Protein AF-A0A942NE70-F1 (afdb_monomer_lite)

Radius of gyration: 27.19 Å; chains: 1; bounding box: 49×94×73 Å

pLDDT: mean 85.56, std 18.57, range [25.64, 98.81]

Foldseek 3Di:
DDDDDDDDPDDPPPPDQPFDPFWWKKKWWKAKFDDPQFAWKKWKDKQNHTQDIDGRSHHDTDIDITTHTDGLFFKIKIKIWTADWDDDPPGTIKMFTAWMDTLQDIDGQQDPPWWWQADHDCSLPPCPRIDRGDRIGRGTHIGMDTDGNHNDDDRLPDQLFFELAAEAAAAQEAAPNAGQDDDAGGARRVHNYHDHHDDQQPVLDDDAQDDDDDFDEEEEQQPPDDAPGEEAYYEHQHHENEAHEYEYAEYEDNHAYEYAYYEYRYAEYEYDELYEYEYADHYEYEYNAEYEYEANYEQYYPAPDGYEYEYEAQYEYEYAENYHGEYEHGENHQNYEYEYHYCHEYAEGDYYSHYYHYHYNYYYYYDPSRSVRDDDD

Secondary structure (DSSP, 8-state):
------------------B-SS-EEEEEEEEE--BTTB--EEEEEETTEEEEEEE---SS-EEEEEEEPPBSSEEEEEEEEE---EEETTEEE-EEEEEEEETTEEE-TTSTT-EEEE-SGGGGSSSTTEEE--SEE-SSEEEEEEEEE-SS-SSS---SEEESS-EEE-TT-EETTEEPEESSSEE-TTT-EEE-----GGGG--S--------EEEEESSTT--TT-EEEEEEE-SEEEPSS-EEEEEEEE-S-EEE-SEEEEEEEEEE-TT-EEEESS-EEEEEEEEEEE-TT-EEEESSSS-EEEEE-TT-EEEEEE--EEEEEEEE-STT-EEEEEET-EEEEEEEESS-EEE-TT-EEE--HHHHHHS---

Structure (mmCIF, N/CA/C/O backbone):
data_AF-A0A942NE70-F1
#
_entry.id   AF-A0A942NE70-F1
#
loop_
_atom_site.group_PDB
_atom_site.id
_atom_site.type_symbol
_atom_site.label_atom_id
_atom_site.label_alt_id
_atom_site.label_comp_id
_atom_site.label_asym_id
_atom_site.label_entity_id
_atom_site.label_seq_id
_atom_site.pdbx_PDB_ins_code
_atom_site.Cartn_x
_atom_site.Cartn_y
_atom_site.Cartn_z
_atom_site.occupancy
_atom_site.B_iso_or_equiv
_atom_site.auth_seq_id
_atom_site.auth_comp_id
_atom_site.auth_asym_id
_atom_site.auth_atom_id
_atom_site.pdbx_PDB_model_num
ATOM 1 N N . MET A 1 1 ? -5.059 -67.922 -22.500 1.00 38.84 1 MET A N 1
ATOM 2 C CA . MET A 1 1 ? -4.929 -66.733 -23.373 1.00 38.84 1 MET A CA 1
ATOM 3 C C . MET A 1 1 ? -5.794 -65.651 -22.739 1.00 38.84 1 MET A C 1
ATOM 5 O O . MET A 1 1 ? -6.997 -65.829 -22.693 1.00 38.84 1 MET A O 1
ATOM 9 N N . LYS A 1 2 ? -5.248 -64.782 -21.878 1.00 35.91 2 LYS A N 1
ATOM 10 C CA . LYS A 1 2 ? -4.622 -63.488 -22.223 1.00 35.91 2 LYS A CA 1
ATOM 11 C C . LYS A 1 2 ? -5.463 -62.703 -23.239 1.00 35.91 2 LYS A C 1
ATOM 13 O O . LYS A 1 2 ? -5.408 -63.025 -24.415 1.00 35.91 2 LYS A O 1
ATOM 18 N N . HIS A 1 3 ? -6.236 -61.723 -22.776 1.00 29.09 3 HIS A N 1
ATOM 19 C CA . HIS A 1 3 ? -5.915 -60.291 -22.883 1.00 29.09 3 HIS A CA 1
ATOM 20 C C . HIS A 1 3 ? -7.084 -59.477 -22.295 1.00 29.09 3 HIS A C 1
ATOM 22 O O . HIS A 1 3 ? -8.137 -59.351 -22.908 1.00 29.09 3 HIS A O 1
ATOM 28 N N . ILE A 1 4 ? -6.890 -58.950 -21.082 1.00 32.62 4 ILE A N 1
ATOM 29 C CA . ILE A 1 4 ? -7.689 -57.851 -20.524 1.00 32.62 4 ILE A CA 1
ATOM 30 C C . ILE A 1 4 ? -7.068 -56.573 -21.089 1.00 32.62 4 ILE A C 1
ATOM 32 O O . ILE A 1 4 ? -5.888 -56.311 -20.850 1.00 32.62 4 ILE A O 1
ATOM 36 N N . ALA A 1 5 ? -7.826 -55.822 -21.884 1.00 30.25 5 ALA A N 1
ATOM 37 C CA . ALA A 1 5 ? -7.417 -54.511 -22.367 1.00 30.25 5 ALA A CA 1
ATOM 38 C C . ALA A 1 5 ? -7.852 -53.453 -21.345 1.00 30.25 5 ALA A C 1
ATOM 40 O O . ALA A 1 5 ? -9.043 -53.236 -21.140 1.00 30.25 5 ALA A O 1
ATOM 41 N N . TYR A 1 6 ? -6.880 -52.806 -20.705 1.00 27.00 6 TYR A N 1
ATOM 42 C CA . TYR A 1 6 ? -7.093 -51.551 -19.995 1.00 27.00 6 TYR A CA 1
ATOM 43 C C . TYR A 1 6 ? -7.040 -50.422 -21.024 1.00 27.00 6 TYR A C 1
ATOM 45 O O . TYR A 1 6 ? -6.009 -50.225 -21.665 1.00 27.00 6 TYR A O 1
ATOM 53 N N . PHE A 1 7 ? -8.142 -49.695 -21.194 1.00 29.09 7 PHE A N 1
ATOM 54 C CA . PHE A 1 7 ? -8.156 -48.440 -21.939 1.00 29.09 7 PHE A CA 1
ATOM 55 C C . PHE A 1 7 ? -8.243 -47.305 -20.917 1.00 29.09 7 PHE A C 1
ATOM 57 O O . PHE A 1 7 ? -9.310 -47.013 -20.381 1.00 29.09 7 PHE A O 1
ATOM 64 N N . SER A 1 8 ? -7.098 -46.707 -20.592 1.00 30.09 8 SER A N 1
ATOM 65 C CA . SER A 1 8 ? -7.045 -45.472 -19.812 1.00 30.09 8 SER A CA 1
ATOM 66 C C . SER A 1 8 ? -7.446 -44.316 -20.725 1.00 30.09 8 SER A C 1
ATOM 68 O O . SER A 1 8 ? -6.639 -43.857 -21.530 1.00 30.09 8 SER A O 1
ATOM 70 N N . ILE A 1 9 ? -8.689 -43.842 -20.620 1.00 35.44 9 ILE A N 1
ATOM 71 C CA . ILE A 1 9 ? -9.056 -42.518 -21.133 1.00 35.44 9 ILE A CA 1
ATOM 72 C C . ILE A 1 9 ? -8.534 -41.498 -20.122 1.00 35.44 9 ILE A C 1
ATOM 74 O O . ILE A 1 9 ? -9.054 -41.362 -19.016 1.00 35.44 9 ILE A O 1
ATOM 78 N N . GLY A 1 10 ? -7.438 -40.840 -20.496 1.00 26.86 10 GLY A N 1
ATOM 79 C CA . GLY A 1 10 ? -6.917 -39.683 -19.787 1.00 26.86 10 GLY A CA 1
ATOM 80 C C . GLY A 1 10 ? -7.939 -38.555 -19.845 1.00 26.86 10 GLY A C 1
ATOM 81 O O . GLY A 1 10 ? -8.265 -38.052 -20.919 1.00 26.86 10 GLY A O 1
ATOM 82 N N . LEU A 1 11 ? -8.447 -38.177 -18.677 1.00 27.61 11 LEU A N 1
ATOM 83 C CA . LEU A 1 11 ? -9.211 -36.960 -18.470 1.00 27.61 11 LEU A CA 1
ATOM 84 C C . LEU A 1 11 ? -8.253 -35.776 -18.670 1.00 27.61 11 LEU A C 1
ATOM 86 O O . LEU A 1 11 ? -7.442 -35.476 -17.797 1.00 27.61 11 LEU A O 1
ATOM 90 N N . ALA A 1 12 ? -8.306 -35.133 -19.837 1.00 28.38 12 ALA A N 1
ATOM 91 C CA . ALA A 1 12 ? -7.658 -33.845 -20.036 1.00 28.38 12 ALA A CA 1
ATOM 92 C C . ALA A 1 12 ? -8.444 -32.802 -19.232 1.00 28.38 12 ALA A C 1
ATOM 94 O O . ALA A 1 12 ? -9.504 -32.339 -19.653 1.00 28.38 12 ALA A O 1
ATOM 95 N N . LEU A 1 13 ? -7.946 -32.480 -18.040 1.00 25.64 13 LEU A N 1
ATOM 96 C CA . LEU A 1 13 ? -8.403 -31.335 -17.270 1.00 25.64 13 LEU A CA 1
ATOM 97 C C . LEU A 1 13 ? -7.992 -30.081 -18.057 1.00 25.64 13 LEU A C 1
ATOM 99 O O . LEU A 1 13 ? -6.824 -29.696 -18.048 1.00 25.64 13 LEU A O 1
ATOM 103 N N . LEU A 1 14 ? -8.933 -29.477 -18.791 1.00 30.58 14 LEU A N 1
ATOM 104 C CA . LEU A 1 14 ? -8.776 -28.109 -19.279 1.00 30.58 14 LEU A CA 1
ATOM 105 C C . LEU A 1 14 ? -8.679 -27.214 -18.03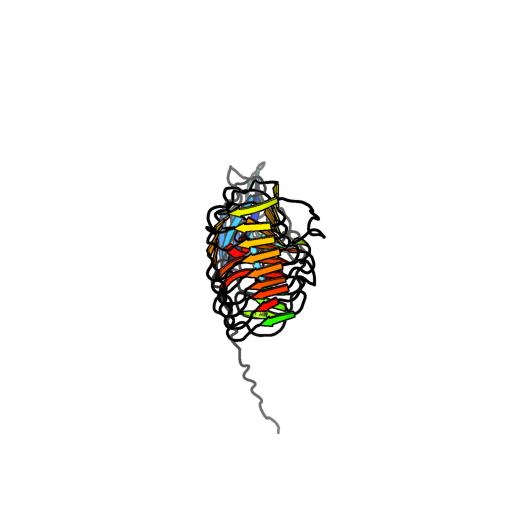8 1.00 30.58 14 LEU A C 1
ATOM 107 O O . LEU A 1 14 ? -9.690 -26.882 -17.422 1.00 30.58 14 LEU A O 1
ATOM 111 N N . GLY A 1 15 ? -7.455 -26.870 -17.643 1.00 26.45 15 GLY A N 1
ATOM 112 C CA . GLY A 1 15 ? -7.218 -25.803 -16.684 1.00 26.45 15 GLY A CA 1
ATOM 113 C C . GLY A 1 15 ? -7.731 -24.506 -17.293 1.00 26.45 15 GLY A C 1
ATOM 114 O O . GLY A 1 15 ? -7.156 -24.003 -18.257 1.00 26.45 15 GLY A O 1
ATOM 115 N N . ALA A 1 16 ? -8.839 -23.995 -16.766 1.00 28.33 16 ALA A N 1
ATOM 116 C CA . ALA A 1 16 ? -9.256 -22.631 -17.021 1.00 28.33 16 ALA A CA 1
ATOM 117 C C . ALA A 1 16 ? -8.140 -21.709 -16.512 1.00 28.33 16 ALA A C 1
ATOM 119 O O . ALA A 1 16 ? -7.912 -21.602 -15.309 1.00 28.33 16 ALA A O 1
ATOM 120 N N . VAL A 1 17 ? -7.405 -21.089 -17.432 1.00 31.25 17 VAL A N 1
ATOM 121 C CA . VAL A 1 17 ? -6.509 -19.980 -17.109 1.00 31.25 17 VAL A CA 1
ATOM 122 C C . VAL A 1 17 ? -7.386 -18.801 -16.713 1.00 31.25 17 VAL A C 1
ATOM 124 O O . VAL A 1 17 ? -8.090 -18.233 -17.547 1.00 31.25 17 VAL A O 1
ATOM 127 N N . ALA A 1 18 ? -7.379 -18.468 -15.425 1.00 30.97 18 ALA A N 1
ATOM 128 C CA . ALA A 1 18 ? -7.933 -17.220 -14.933 1.00 30.97 18 ALA A CA 1
ATOM 129 C C . ALA A 1 18 ? -7.233 -16.071 -15.674 1.00 30.97 18 ALA A C 1
ATOM 131 O O . ALA A 1 18 ? -6.027 -15.864 -15.529 1.00 30.97 18 ALA A O 1
ATOM 132 N N . SER A 1 19 ? -7.968 -15.370 -16.535 1.00 30.48 19 SER A N 1
ATOM 133 C CA . SER A 1 19 ? -7.497 -14.112 -17.103 1.00 30.48 19 SER A CA 1
ATOM 134 C C . SER A 1 19 ? -7.553 -13.056 -16.003 1.00 30.48 19 SER A C 1
ATOM 136 O O . SER A 1 19 ? -8.631 -12.786 -15.477 1.00 30.48 19 SER A O 1
ATOM 138 N N . ALA A 1 20 ? -6.407 -12.468 -15.655 1.00 39.69 20 ALA A N 1
ATOM 139 C CA . ALA A 1 20 ? -6.375 -11.253 -14.853 1.00 39.69 20 ALA A CA 1
ATOM 140 C C . ALA A 1 20 ? -7.123 -10.153 -15.629 1.00 39.69 20 ALA A C 1
ATOM 142 O O . ALA A 1 20 ? -6.829 -9.898 -16.797 1.00 39.69 20 ALA A O 1
ATOM 143 N N . SER A 1 21 ? -8.139 -9.535 -15.027 1.00 36.66 21 SER A N 1
ATOM 144 C CA . SER A 1 21 ? -9.022 -8.575 -15.707 1.00 36.66 21 SER A CA 1
ATOM 145 C C . SER A 1 21 ? -8.481 -7.136 -15.712 1.00 36.66 21 SER A C 1
ATOM 147 O O . SER A 1 21 ? -9.253 -6.181 -15.653 1.00 36.66 21 SER A O 1
ATOM 149 N N . GLY A 1 22 ? -7.161 -6.966 -15.806 1.00 51.09 22 GLY A N 1
ATOM 150 C CA . GLY A 1 22 ? -6.481 -5.678 -15.955 1.00 51.09 22 GLY A CA 1
ATOM 151 C C . GLY A 1 22 ? -5.362 -5.770 -16.994 1.00 51.09 22 GLY A C 1
ATOM 152 O O . GLY A 1 22 ? -4.824 -6.847 -17.235 1.00 51.09 22 GLY A O 1
ATOM 153 N N . ALA A 1 23 ? -5.035 -4.658 -17.655 1.00 69.25 23 ALA A N 1
ATOM 154 C CA . ALA A 1 23 ? -3.866 -4.608 -18.529 1.00 69.25 23 ALA A CA 1
ATOM 155 C C . ALA A 1 23 ? -2.602 -4.402 -17.677 1.00 69.25 23 ALA A C 1
ATOM 157 O O . ALA A 1 23 ? -2.466 -3.367 -17.025 1.00 69.25 23 ALA A O 1
ATOM 158 N N . ASP A 1 24 ? -1.681 -5.363 -17.699 1.00 75.38 24 ASP A N 1
ATOM 159 C CA . ASP A 1 24 ? -0.306 -5.197 -17.237 1.00 75.38 24 ASP A CA 1
ATOM 160 C C . ASP A 1 24 ? 0.420 -4.153 -18.105 1.00 75.38 24 ASP A C 1
ATOM 162 O O . ASP A 1 24 ? 0.163 -4.019 -19.308 1.00 75.38 24 ASP A O 1
ATOM 166 N N . ILE A 1 25 ? 1.370 -3.436 -17.501 1.00 81.38 25 ILE A N 1
ATOM 167 C CA . ILE A 1 25 ? 2.293 -2.547 -18.212 1.00 81.38 25 ILE A CA 1
ATOM 168 C C . ILE A 1 25 ? 3.667 -3.206 -18.268 1.00 81.38 25 ILE A C 1
ATOM 170 O O . ILE A 1 25 ? 4.271 -3.503 -17.237 1.00 81.38 25 ILE A O 1
ATOM 174 N N . ILE A 1 26 ? 4.167 -3.402 -19.485 1.00 84.00 26 ILE A N 1
ATOM 175 C CA . ILE A 1 26 ? 5.551 -3.792 -19.750 1.00 84.00 26 ILE A CA 1
ATOM 176 C C . ILE A 1 26 ? 6.322 -2.542 -20.148 1.00 84.00 26 ILE A C 1
ATOM 178 O O . ILE A 1 26 ? 5.931 -1.853 -21.092 1.00 84.00 26 ILE A O 1
ATOM 182 N N . THR A 1 27 ? 7.433 -2.279 -19.465 1.00 90.31 27 THR A N 1
ATOM 183 C CA . THR A 1 27 ? 8.339 -1.171 -19.785 1.00 90.31 27 THR A CA 1
ATOM 184 C C . THR A 1 27 ? 9.616 -1.718 -20.400 1.00 90.31 27 THR A C 1
ATOM 186 O O . THR A 1 27 ? 10.239 -2.618 -19.851 1.00 90.31 27 THR A O 1
ATOM 189 N N . ILE A 1 28 ? 10.027 -1.175 -21.540 1.00 97.38 28 ILE A N 1
ATOM 190 C CA . ILE A 1 28 ? 11.286 -1.512 -22.198 1.00 97.38 28 ILE A CA 1
ATOM 191 C C . ILE A 1 28 ? 12.172 -0.274 -22.185 1.00 97.38 28 ILE A C 1
ATOM 193 O O . ILE A 1 28 ? 11.834 0.722 -22.825 1.00 97.38 28 ILE A O 1
ATOM 197 N N . ASN A 1 29 ? 13.311 -0.341 -21.496 1.00 97.19 29 ASN A N 1
ATOM 198 C CA . ASN A 1 29 ? 14.314 0.713 -21.549 1.00 97.19 29 ASN A CA 1
ATOM 199 C C . ASN A 1 29 ? 15.248 0.454 -22.734 1.00 97.19 29 ASN A C 1
ATOM 201 O O . ASN A 1 29 ? 15.988 -0.535 -22.762 1.00 97.19 29 ASN A O 1
ATOM 205 N N . ALA A 1 30 ? 15.201 1.332 -23.732 1.00 97.50 30 ALA A N 1
ATOM 206 C CA . ALA A 1 30 ? 15.966 1.166 -24.958 1.00 97.50 30 ALA A CA 1
ATOM 207 C C . ALA A 1 30 ? 16.369 2.503 -25.585 1.00 97.50 30 ALA A C 1
ATOM 209 O O . ALA A 1 30 ? 15.848 3.570 -25.260 1.00 97.50 30 ALA A O 1
ATOM 210 N N . HIS A 1 31 ? 17.316 2.435 -26.512 1.00 98.06 31 HIS A N 1
ATOM 211 C CA . HIS A 1 31 ? 17.688 3.537 -27.394 1.00 98.06 31 HIS A CA 1
ATOM 212 C C . HIS A 1 31 ? 18.217 2.997 -28.722 1.00 98.06 31 HIS A C 1
ATOM 214 O O . HIS A 1 31 ? 18.390 1.790 -28.882 1.00 98.06 31 HIS A O 1
ATOM 220 N N . GLY A 1 32 ? 18.445 3.874 -29.697 1.00 98.06 32 GLY A N 1
ATOM 221 C CA . GLY A 1 32 ? 18.855 3.456 -31.031 1.00 98.06 32 GLY A CA 1
ATOM 222 C C . GLY A 1 32 ? 19.892 4.357 -31.683 1.00 98.06 32 GLY A C 1
ATOM 223 O O . GLY A 1 32 ? 19.950 5.563 -31.435 1.00 98.06 32 GLY A O 1
ATOM 224 N N . SER A 1 33 ? 20.677 3.770 -32.587 1.00 98.19 33 SER A N 1
ATOM 225 C CA . SER A 1 33 ? 21.413 4.526 -33.602 1.00 98.19 33 SER A CA 1
ATOM 226 C C . SER A 1 33 ? 20.575 4.635 -34.873 1.00 98.19 33 SER A C 1
ATOM 228 O O . SER A 1 33 ? 19.832 3.725 -35.241 1.00 98.19 33 SER A O 1
ATOM 230 N N . LYS A 1 34 ? 20.661 5.783 -35.547 1.00 97.50 34 LYS A N 1
ATOM 231 C CA . LYS A 1 34 ? 19.831 6.094 -36.716 1.00 97.50 34 LYS A CA 1
ATOM 232 C C . LYS A 1 34 ? 20.595 5.866 -38.012 1.00 97.50 34 LYS A C 1
ATOM 234 O O . LYS A 1 34 ? 21.768 6.214 -38.120 1.00 97.50 34 LYS A O 1
ATOM 239 N N . LEU A 1 35 ? 19.867 5.426 -39.035 1.00 96.69 35 LEU A N 1
ATOM 240 C CA . LEU A 1 35 ? 20.303 5.472 -40.430 1.00 96.69 35 LEU A CA 1
ATOM 241 C C . LEU A 1 35 ? 19.356 6.377 -41.208 1.00 96.69 35 LEU A C 1
ATOM 243 O O . LEU A 1 35 ? 18.140 6.174 -41.173 1.00 96.69 35 LEU A O 1
ATOM 247 N N . ALA A 1 36 ? 19.921 7.372 -41.898 1.00 95.50 36 ALA A N 1
ATOM 248 C CA . ALA A 1 36 ? 19.191 8.408 -42.632 1.00 95.50 36 ALA A CA 1
ATOM 249 C C . ALA A 1 36 ? 18.084 9.087 -41.796 1.00 95.50 36 ALA A C 1
ATOM 251 O O . ALA A 1 36 ? 16.993 9.352 -42.289 1.00 95.50 36 ALA A O 1
ATOM 252 N N . GLY A 1 37 ? 18.352 9.333 -40.507 1.00 94.94 37 GLY A N 1
ATOM 253 C CA . GLY A 1 37 ? 17.406 9.974 -39.585 1.00 94.94 37 GLY A CA 1
ATOM 254 C C . GLY A 1 37 ? 16.303 9.062 -39.036 1.00 94.94 37 GLY A C 1
ATOM 255 O O . GLY A 1 37 ? 15.523 9.515 -38.207 1.00 94.94 37 GLY A O 1
ATOM 256 N N . ILE A 1 38 ? 16.266 7.789 -39.437 1.00 97.00 38 ILE A N 1
ATOM 257 C CA . ILE A 1 38 ? 15.262 6.810 -39.003 1.00 97.00 38 ILE A CA 1
ATOM 258 C C . ILE A 1 38 ? 15.888 5.872 -37.963 1.00 97.00 38 ILE A C 1
ATOM 260 O O . ILE A 1 38 ? 16.893 5.207 -38.258 1.00 97.00 38 ILE A O 1
ATOM 264 N N . GLY A 1 39 ? 15.298 5.824 -36.766 1.00 97.31 39 GLY A N 1
ATOM 265 C CA . GLY A 1 39 ? 15.682 4.904 -35.695 1.00 97.31 39 GLY A CA 1
ATOM 266 C C . GLY A 1 39 ? 15.216 3.456 -35.904 1.00 97.31 39 GLY A C 1
ATOM 267 O O . GLY A 1 39 ? 14.514 3.143 -36.875 1.00 97.31 39 GLY A O 1
ATOM 268 N N . PRO A 1 40 ? 15.629 2.543 -35.012 1.00 98.56 40 PRO A N 1
ATOM 269 C CA . PRO A 1 40 ? 15.146 1.171 -34.997 1.00 98.56 40 PRO A CA 1
ATOM 270 C C . PRO A 1 40 ? 13.641 1.087 -34.732 1.00 98.56 40 PRO A C 1
ATOM 272 O O . PRO A 1 40 ? 13.084 1.811 -33.911 1.00 98.56 40 PRO A O 1
ATOM 275 N N . THR A 1 41 ? 12.979 0.170 -35.429 1.00 98.75 41 THR A N 1
ATOM 276 C CA . THR A 1 41 ? 11.601 -0.238 -35.168 1.00 98.75 41 THR A CA 1
ATOM 277 C C . THR A 1 41 ? 11.644 -1.463 -34.266 1.00 98.75 41 THR A C 1
ATOM 279 O O . THR A 1 41 ? 12.164 -2.512 -34.652 1.00 98.75 41 THR A O 1
ATOM 282 N N . MET A 1 42 ? 11.094 -1.307 -33.065 1.00 98.69 42 MET A N 1
ATOM 283 C CA . MET A 1 42 ? 11.021 -2.326 -32.028 1.00 98.69 42 MET A CA 1
ATOM 284 C C . MET A 1 42 ? 9.594 -2.866 -31.932 1.00 98.69 42 MET A C 1
ATOM 286 O O . MET A 1 42 ? 8.626 -2.105 -31.957 1.00 98.69 42 MET A O 1
ATOM 290 N N . GLN A 1 43 ? 9.450 -4.181 -31.804 1.00 98.44 43 GLN A N 1
ATOM 291 C CA . GLN A 1 43 ? 8.172 -4.837 -31.537 1.00 98.44 43 GLN A CA 1
ATOM 292 C C . GLN A 1 43 ? 8.239 -5.609 -30.226 1.00 98.44 43 GLN A C 1
ATOM 294 O O . GLN A 1 43 ? 9.266 -6.211 -29.921 1.00 98.44 43 GLN A O 1
ATOM 299 N N . LEU A 1 44 ? 7.123 -5.638 -29.503 1.00 98.19 44 LEU A N 1
ATOM 300 C CA . LEU A 1 44 ? 6.933 -6.518 -28.356 1.00 98.19 44 LEU A CA 1
ATOM 301 C C . LEU A 1 44 ? 6.005 -7.665 -28.750 1.00 98.19 44 LEU A C 1
ATOM 303 O O . LEU A 1 44 ? 4.922 -7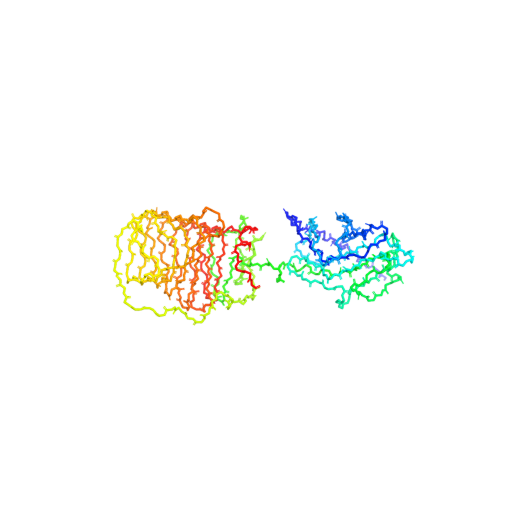.430 -29.298 1.00 98.19 44 LEU A O 1
ATOM 307 N N . TRP A 1 45 ? 6.421 -8.890 -28.445 1.00 97.44 45 TRP A N 1
ATOM 308 C CA . TRP A 1 45 ? 5.623 -10.096 -28.619 1.00 97.44 45 TRP A CA 1
ATOM 309 C C . TRP A 1 45 ? 5.564 -10.891 -27.314 1.00 97.44 45 TRP A C 1
ATOM 311 O O . TRP A 1 45 ? 6.567 -11.004 -26.614 1.00 97.44 45 TRP A O 1
ATOM 321 N N . ILE A 1 46 ? 4.394 -11.457 -27.016 1.00 95.50 46 ILE A N 1
ATOM 322 C CA . ILE A 1 46 ? 4.153 -12.333 -25.865 1.00 95.50 46 ILE A CA 1
ATOM 323 C C . ILE A 1 46 ? 3.590 -13.657 -26.376 1.00 95.50 46 ILE A C 1
ATOM 325 O O . ILE A 1 46 ? 2.601 -13.681 -27.110 1.00 95.50 46 ILE A O 1
ATOM 329 N N . ASP A 1 47 ? 4.267 -14.757 -26.053 1.00 90.19 47 ASP A N 1
ATOM 330 C CA . ASP A 1 47 ? 3.931 -16.125 -26.467 1.00 90.19 47 ASP A CA 1
ATOM 331 C C . ASP A 1 47 ? 3.690 -16.281 -27.978 1.00 90.19 47 ASP A C 1
ATOM 333 O O . ASP A 1 47 ? 2.941 -17.140 -28.441 1.00 90.19 47 ASP A O 1
ATOM 337 N N . GLY A 1 48 ? 4.387 -15.472 -28.785 1.00 88.38 48 GLY A N 1
ATOM 338 C CA . GLY A 1 48 ? 4.264 -15.475 -30.247 1.00 88.38 48 GLY A CA 1
ATOM 339 C C . GLY A 1 48 ? 3.128 -14.608 -30.796 1.00 88.38 48 GLY A C 1
ATOM 340 O O . GLY A 1 48 ? 2.924 -14.594 -32.008 1.00 88.38 48 GLY A O 1
ATOM 341 N N . ASN A 1 49 ? 2.441 -13.837 -29.951 1.00 89.44 49 ASN A N 1
ATOM 342 C CA . ASN A 1 49 ? 1.460 -12.831 -30.357 1.00 89.44 49 ASN A CA 1
ATOM 343 C C . ASN A 1 49 ? 2.063 -11.427 -30.262 1.00 89.44 49 ASN A C 1
ATOM 345 O O . ASN A 1 49 ? 2.635 -11.061 -29.236 1.00 89.44 49 ASN A O 1
ATOM 349 N N . ARG A 1 50 ? 1.929 -10.614 -31.316 1.00 95.88 50 ARG A N 1
ATOM 350 C CA . ARG A 1 50 ? 2.445 -9.237 -31.313 1.00 95.88 50 ARG A CA 1
ATOM 351 C C . ARG A 1 50 ? 1.549 -8.340 -30.465 1.00 95.88 50 ARG A C 1
ATOM 353 O O . ARG A 1 50 ? 0.384 -8.153 -30.803 1.00 95.88 50 ARG A O 1
ATOM 360 N N . VAL A 1 51 ? 2.126 -7.739 -29.431 1.00 93.25 51 VAL A N 1
ATOM 361 C CA . VAL A 1 51 ? 1.465 -6.757 -28.561 1.00 93.25 51 VAL A CA 1
ATOM 362 C C . VAL A 1 51 ? 1.464 -5.381 -29.216 1.00 93.25 51 VAL A C 1
ATOM 364 O O . VAL A 1 51 ? 0.437 -4.714 -29.276 1.00 93.25 51 VAL A O 1
ATOM 367 N N . GLY A 1 52 ? 2.611 -4.951 -29.747 1.00 91.88 52 GLY A N 1
ATOM 368 C CA . GLY A 1 52 ? 2.745 -3.603 -30.288 1.00 91.88 52 GLY A CA 1
ATOM 369 C C . GLY A 1 52 ? 4.022 -3.373 -31.082 1.00 91.88 52 GLY A C 1
ATOM 370 O O . GLY A 1 52 ? 4.851 -4.265 -31.270 1.00 91.88 52 GLY A O 1
ATOM 371 N N . THR A 1 53 ? 4.160 -2.159 -31.606 1.00 97.38 53 THR A N 1
ATOM 372 C CA . THR A 1 53 ? 5.312 -1.717 -32.400 1.00 97.38 53 THR A CA 1
ATOM 373 C C . THR A 1 53 ? 5.579 -0.246 -32.120 1.00 97.38 53 THR A C 1
ATOM 375 O O . THR A 1 53 ? 4.637 0.539 -32.052 1.00 97.38 53 THR A O 1
ATOM 378 N N . VAL A 1 54 ? 6.851 0.124 -31.975 1.00 96.56 54 VAL A N 1
ATOM 379 C CA . VAL A 1 54 ? 7.281 1.499 -31.713 1.00 96.56 54 VAL A CA 1
ATOM 380 C C . VAL A 1 54 ? 8.567 1.827 -32.469 1.00 96.56 54 VAL A C 1
ATOM 382 O O . VAL A 1 54 ? 9.411 0.957 -32.692 1.00 96.56 54 VAL A O 1
ATOM 385 N N . ASN A 1 55 ? 8.725 3.092 -32.859 1.00 97.56 55 ASN A N 1
ATOM 386 C CA . ASN A 1 55 ? 9.992 3.612 -33.362 1.00 97.56 55 ASN A CA 1
ATOM 387 C C . ASN A 1 55 ? 10.815 4.146 -32.187 1.00 97.56 55 ASN A C 1
ATOM 389 O O . ASN A 1 55 ? 10.358 5.008 -31.439 1.00 97.56 55 ASN A O 1
ATOM 393 N N . VAL A 1 56 ? 12.036 3.647 -32.041 1.00 97.75 56 VAL A N 1
ATOM 394 C CA . VAL A 1 56 ? 12.967 4.027 -30.977 1.00 97.75 56 VAL A CA 1
ATOM 395 C C . VAL A 1 56 ? 13.881 5.122 -31.523 1.00 97.75 56 VAL A C 1
ATOM 397 O O . VAL A 1 56 ? 15.016 4.894 -31.935 1.00 97.75 56 VAL A O 1
ATOM 400 N N . ASP A 1 57 ? 13.345 6.339 -31.594 1.00 95.62 57 ASP A N 1
ATOM 401 C CA . ASP A 1 57 ? 14.071 7.504 -32.113 1.00 95.62 57 ASP A CA 1
ATOM 402 C C . ASP A 1 57 ? 14.978 8.173 -31.070 1.00 95.62 57 ASP A C 1
ATOM 404 O O . ASP A 1 57 ? 15.777 9.049 -31.426 1.00 95.62 57 ASP A O 1
ATOM 408 N N . ALA A 1 58 ? 14.869 7.781 -29.800 1.00 94.38 58 ALA A N 1
ATOM 409 C CA . ALA A 1 58 ? 15.750 8.259 -28.746 1.00 94.38 58 ALA A CA 1
ATOM 410 C C . ALA A 1 58 ? 17.176 7.721 -28.936 1.00 94.38 58 ALA A C 1
ATOM 412 O O . ALA A 1 58 ? 17.387 6.529 -29.154 1.00 94.38 58 ALA A O 1
ATOM 413 N N . THR A 1 59 ? 18.166 8.606 -28.818 1.00 96.12 59 THR A N 1
ATOM 414 C CA . THR A 1 59 ? 19.598 8.259 -28.878 1.00 96.12 59 THR A CA 1
ATOM 415 C C . THR A 1 59 ? 20.209 8.016 -27.497 1.00 96.12 59 THR A C 1
ATOM 417 O O . THR A 1 59 ? 21.399 7.742 -27.392 1.00 96.12 59 THR A O 1
ATOM 420 N N . VAL A 1 60 ? 19.407 8.144 -26.439 1.00 93.31 60 VAL A N 1
ATOM 421 C CA . VAL A 1 60 ? 19.755 7.853 -25.043 1.00 93.31 60 VAL A CA 1
ATOM 422 C C . VAL A 1 60 ? 18.670 6.970 -24.439 1.00 93.31 60 VAL A C 1
ATOM 424 O O . VAL A 1 60 ? 17.529 6.997 -24.909 1.00 93.31 60 VAL A O 1
ATOM 427 N N . ALA A 1 61 ? 19.033 6.190 -23.419 1.00 92.69 61 ALA A N 1
ATOM 428 C CA . ALA A 1 61 ? 18.139 5.279 -22.709 1.00 92.69 61 ALA A CA 1
ATOM 429 C C . ALA A 1 61 ? 16.791 5.945 -22.380 1.00 92.69 61 ALA A C 1
ATOM 431 O O . ALA A 1 61 ? 16.755 6.974 -21.710 1.00 92.69 61 ALA A O 1
ATOM 432 N N . THR A 1 62 ? 15.700 5.379 -22.894 1.00 91.44 62 THR A N 1
ATOM 433 C CA . THR A 1 62 ? 14.334 5.894 -22.741 1.00 91.44 62 THR A CA 1
ATOM 434 C C . THR A 1 62 ? 13.373 4.729 -22.544 1.00 91.44 62 THR A C 1
ATOM 436 O O . THR A 1 62 ? 13.557 3.669 -23.145 1.00 91.44 62 THR A O 1
ATOM 439 N N . ASP A 1 63 ? 12.345 4.938 -21.729 1.00 91.50 63 ASP A N 1
ATOM 440 C CA . ASP A 1 63 ? 11.321 3.937 -21.450 1.00 91.50 63 ASP A CA 1
ATOM 441 C C . ASP A 1 63 ? 10.211 3.953 -22.507 1.00 91.50 63 ASP A C 1
ATOM 443 O O . ASP A 1 63 ? 9.643 4.996 -22.832 1.00 91.50 63 ASP A O 1
ATOM 447 N N . TYR A 1 64 ? 9.876 2.769 -23.014 1.00 87.25 64 TYR A N 1
ATOM 448 C CA . TYR A 1 64 ? 8.759 2.526 -23.923 1.00 87.25 64 TYR A CA 1
ATOM 449 C C . TYR A 1 64 ? 7.784 1.558 -23.259 1.00 87.25 64 TYR A C 1
ATOM 451 O O . TYR A 1 64 ? 8.175 0.455 -22.880 1.00 87.25 64 TYR A O 1
ATOM 459 N N . THR A 1 65 ? 6.519 1.951 -23.125 1.00 88.12 65 THR A N 1
ATOM 460 C CA . THR A 1 65 ? 5.509 1.162 -22.412 1.00 88.12 65 THR A CA 1
ATOM 461 C C . THR A 1 65 ? 4.531 0.475 -23.361 1.00 88.12 65 THR A C 1
ATOM 463 O O . THR A 1 65 ? 4.134 1.022 -24.390 1.00 88.12 65 THR A O 1
ATOM 466 N N . PHE A 1 66 ? 4.127 -0.740 -22.999 1.00 86.50 66 PHE A N 1
ATOM 467 C CA . PHE A 1 66 ? 3.132 -1.536 -23.709 1.00 86.50 66 PHE A CA 1
ATOM 468 C C . PHE A 1 66 ? 2.106 -2.075 -22.718 1.00 86.50 66 PHE A C 1
ATOM 470 O O . PHE A 1 66 ? 2.476 -2.645 -21.694 1.00 86.50 66 PHE A O 1
ATOM 477 N N . SER A 1 67 ? 0.824 -1.929 -23.044 1.00 81.62 67 SER A N 1
ATOM 478 C CA . SER A 1 67 ? -0.269 -2.533 -22.282 1.00 81.62 67 SER A CA 1
ATOM 479 C C . SER A 1 67 ? -0.598 -3.917 -22.837 1.00 81.62 67 SER A C 1
ATOM 481 O O . SER A 1 67 ? -0.815 -4.064 -24.041 1.00 81.62 67 SER A O 1
ATOM 483 N N . VAL A 1 68 ? -0.652 -4.930 -21.976 1.00 84.00 68 VAL A N 1
ATOM 484 C CA . VAL A 1 68 ? -0.955 -6.320 -22.347 1.00 84.00 68 VAL A CA 1
ATOM 485 C C . VAL A 1 68 ? -1.669 -7.024 -21.199 1.00 84.00 68 VAL A C 1
ATOM 487 O O . VAL A 1 68 ? -1.464 -6.675 -20.051 1.00 84.00 68 VAL A O 1
ATOM 490 N N . THR A 1 69 ? -2.497 -8.025 -21.475 1.00 80.12 69 THR A N 1
ATOM 491 C CA . THR A 1 69 ? -3.028 -8.905 -20.424 1.00 80.12 69 THR A CA 1
ATOM 492 C C . THR A 1 69 ? -2.127 -10.127 -20.302 1.00 80.12 69 THR A C 1
ATOM 494 O O . THR A 1 69 ? -2.019 -10.894 -21.261 1.00 80.12 69 THR A O 1
ATOM 497 N N . LEU A 1 70 ? -1.483 -10.313 -19.150 1.00 76.25 70 LEU A N 1
ATOM 498 C CA . LEU A 1 70 ? -0.694 -11.508 -18.860 1.00 76.25 70 LEU A CA 1
ATOM 499 C C . LEU A 1 70 ? -1.492 -12.504 -18.001 1.00 76.25 70 LEU A C 1
ATOM 501 O O . LEU A 1 70 ? -2.429 -12.121 -17.295 1.00 76.25 70 LEU A O 1
ATOM 505 N N . PRO A 1 71 ? -1.135 -13.800 -18.028 1.00 68.50 71 PRO A N 1
ATOM 506 C CA . PRO A 1 71 ? -1.617 -14.756 -17.038 1.00 68.50 71 PRO A CA 1
ATOM 507 C C . PRO A 1 71 ? -1.312 -14.279 -15.611 1.00 68.50 71 PRO A C 1
ATOM 509 O O . PRO A 1 71 ? -0.291 -13.638 -15.365 1.00 68.50 71 PRO A O 1
ATOM 512 N N . ALA A 1 72 ? -2.166 -14.626 -14.646 1.00 56.03 72 ALA A N 1
ATOM 513 C CA . ALA A 1 72 ? -1.917 -14.307 -13.237 1.00 56.03 72 ALA A CA 1
ATOM 514 C C . ALA A 1 72 ? -0.600 -14.925 -12.724 1.00 56.03 72 ALA A C 1
ATOM 516 O O . ALA A 1 72 ? 0.074 -14.338 -11.887 1.00 56.03 72 ALA A O 1
ATOM 517 N N . SER A 1 73 ? -0.216 -16.087 -13.258 1.00 64.06 73 SER A N 1
ATOM 518 C CA . SER A 1 73 ? 0.996 -16.824 -12.904 1.00 64.06 73 SER A CA 1
ATOM 519 C C . SER A 1 73 ? 1.464 -17.731 -14.044 1.00 64.06 73 SER A C 1
ATOM 521 O O . SER A 1 73 ? 0.742 -17.949 -15.019 1.00 64.06 73 SER A O 1
ATOM 523 N N . GLY A 1 74 ? 2.663 -18.295 -13.906 1.00 67.56 74 GLY A N 1
ATOM 524 C CA . GLY A 1 74 ? 3.295 -19.184 -14.877 1.00 67.56 74 GLY A CA 1
ATOM 525 C C . GLY A 1 74 ? 4.422 -18.506 -15.653 1.00 67.56 74 GLY A C 1
ATOM 526 O O . GLY A 1 74 ? 4.799 -17.376 -15.386 1.00 67.56 74 GLY A O 1
ATOM 527 N N . THR A 1 75 ? 5.002 -19.194 -16.628 1.00 77.38 75 THR A N 1
ATOM 528 C CA . THR A 1 75 ? 6.066 -18.615 -17.461 1.00 77.38 75 THR A CA 1
ATOM 529 C C . THR A 1 75 ? 5.495 -18.174 -18.800 1.00 77.38 75 THR A C 1
ATOM 531 O O . THR A 1 75 ? 4.849 -18.970 -19.477 1.00 77.38 75 THR A O 1
ATOM 534 N N . VAL A 1 76 ? 5.781 -16.934 -19.194 1.00 87.88 76 VAL A N 1
ATOM 535 C CA . VAL A 1 76 ? 5.485 -16.400 -20.528 1.00 87.88 76 VAL A CA 1
ATOM 536 C C . VAL A 1 76 ? 6.777 -16.143 -21.293 1.00 87.88 76 VAL A C 1
ATOM 538 O O . VAL A 1 76 ? 7.817 -15.801 -20.720 1.00 87.88 76 VAL A O 1
ATOM 541 N N . ARG A 1 77 ? 6.724 -16.297 -22.614 1.00 91.62 77 ARG A N 1
ATOM 542 C CA . ARG A 1 77 ? 7.820 -15.942 -23.513 1.00 91.62 77 ARG A CA 1
ATOM 543 C C . ARG A 1 77 ? 7.639 -14.508 -23.989 1.00 91.62 77 ARG A C 1
ATOM 545 O O . ARG A 1 77 ? 6.673 -14.215 -24.688 1.00 91.62 77 ARG A O 1
ATOM 552 N N . LEU A 1 78 ? 8.591 -13.645 -23.659 1.00 97.81 78 LEU A N 1
ATOM 553 C CA . LEU A 1 78 ? 8.629 -12.260 -24.116 1.00 97.81 78 LEU A CA 1
ATOM 554 C C . LEU A 1 78 ? 9.732 -12.102 -25.161 1.00 97.81 78 LEU A C 1
ATOM 556 O O . LEU A 1 78 ? 10.896 -12.365 -24.875 1.00 97.81 78 LEU A O 1
ATOM 560 N N . ASP A 1 79 ? 9.378 -11.665 -26.366 1.00 98.50 79 ASP A N 1
ATOM 561 C CA . ASP A 1 79 ? 10.329 -11.399 -27.446 1.00 98.50 79 ASP A CA 1
ATOM 562 C C . ASP A 1 79 ? 10.337 -9.887 -27.770 1.00 98.50 79 ASP A C 1
ATOM 564 O O . ASP A 1 79 ? 9.312 -9.311 -28.154 1.00 98.50 79 ASP A O 1
ATOM 568 N N . VAL A 1 80 ? 11.503 -9.242 -27.631 1.00 98.62 80 VAL A N 1
ATOM 569 C CA . VAL A 1 80 ? 11.764 -7.874 -28.115 1.00 98.62 80 VAL A CA 1
ATOM 570 C C . VAL A 1 80 ? 12.429 -7.970 -29.482 1.00 98.62 80 VAL A C 1
ATOM 572 O O . VAL A 1 80 ? 13.531 -8.503 -29.600 1.00 98.62 80 VAL A O 1
ATOM 575 N N . VAL A 1 81 ? 11.764 -7.472 -30.525 1.00 98.62 81 VAL A N 1
ATOM 576 C CA . VAL A 1 81 ? 12.153 -7.735 -31.918 1.00 98.62 81 VAL A CA 1
ATOM 577 C C . VAL A 1 81 ? 12.580 -6.456 -32.623 1.00 98.62 81 VAL A C 1
ATOM 579 O O . VAL A 1 81 ? 11.801 -5.508 -32.722 1.00 98.62 81 VAL A O 1
ATOM 582 N N . PHE A 1 82 ? 13.795 -6.456 -33.166 1.00 98.69 82 PHE A N 1
ATOM 583 C CA . PHE A 1 82 ? 14.295 -5.425 -34.072 1.00 98.69 82 PHE A CA 1
ATOM 584 C C . PHE A 1 82 ? 14.051 -5.870 -35.521 1.00 98.69 82 PHE A C 1
ATOM 586 O O . PHE A 1 82 ? 14.445 -6.973 -35.899 1.00 98.69 82 PHE A O 1
ATOM 593 N N . VAL A 1 83 ? 13.345 -5.055 -36.318 1.00 98.31 83 VAL A N 1
ATOM 594 C CA . VAL A 1 83 ? 12.782 -5.511 -37.614 1.00 98.31 83 VAL A CA 1
ATOM 595 C C . VAL A 1 83 ? 13.240 -4.741 -38.853 1.00 98.31 83 VAL A C 1
ATOM 597 O O . VAL A 1 83 ? 12.894 -5.130 -39.970 1.00 98.31 83 VAL A O 1
ATOM 600 N N . ASN A 1 84 ? 13.971 -3.640 -38.690 1.00 98.25 84 ASN A N 1
ATOM 601 C CA . ASN A 1 84 ? 14.386 -2.778 -39.799 1.00 98.25 84 ASN A CA 1
ATOM 602 C C . ASN A 1 84 ? 15.890 -2.475 -39.787 1.00 98.25 84 ASN A C 1
ATOM 604 O O . ASN A 1 84 ? 16.279 -1.351 -40.113 1.00 98.25 84 ASN A O 1
ATOM 608 N N . ASP A 1 85 ? 16.714 -3.458 -39.435 1.00 98.06 85 ASP A N 1
ATOM 609 C CA . ASP A 1 85 ? 18.165 -3.405 -39.585 1.00 98.06 85 ASP A CA 1
ATOM 610 C C . ASP A 1 85 ? 18.570 -2.928 -40.984 1.00 98.06 85 ASP A C 1
ATOM 612 O O . ASP A 1 85 ? 17.992 -3.308 -42.010 1.00 98.06 85 ASP A O 1
ATOM 616 N N . ALA A 1 86 ? 19.539 -2.022 -40.996 1.00 97.38 86 ALA A N 1
ATOM 617 C CA . ALA A 1 86 ? 20.130 -1.482 -42.195 1.00 97.38 86 ALA A CA 1
ATOM 618 C C . ALA A 1 86 ? 21.481 -0.851 -41.860 1.00 97.38 86 ALA A C 1
ATOM 620 O O . ALA A 1 86 ? 21.580 0.022 -40.997 1.00 97.38 86 ALA A O 1
ATOM 621 N N . TYR A 1 87 ? 22.471 -1.190 -42.680 1.00 97.00 87 TYR A N 1
ATOM 622 C CA . TYR A 1 87 ? 23.802 -0.609 -42.641 1.00 97.00 87 TYR A CA 1
ATOM 623 C C . TYR A 1 87 ? 24.114 0.111 -43.956 1.00 97.00 87 TYR A C 1
ATOM 625 O O . TYR A 1 87 ? 24.006 -0.462 -45.044 1.00 97.00 87 TYR A O 1
ATOM 633 N N . ARG A 1 88 ? 24.500 1.388 -43.872 1.00 96.81 88 ARG A N 1
ATOM 634 C CA . ARG A 1 88 ? 25.016 2.185 -44.995 1.00 96.81 88 ARG A CA 1
ATOM 635 C C . ARG A 1 88 ? 26.153 3.062 -44.477 1.00 96.81 88 ARG A C 1
ATOM 637 O O . ARG A 1 88 ? 25.865 4.131 -43.934 1.00 96.81 88 ARG A O 1
ATOM 644 N N . PRO A 1 89 ? 27.422 2.645 -44.652 1.00 92.25 89 PRO A N 1
ATOM 645 C CA . PRO A 1 89 ? 28.566 3.366 -44.115 1.00 92.25 89 PRO A CA 1
ATOM 646 C C . PRO A 1 89 ? 28.488 4.881 -44.397 1.00 92.25 89 PRO A C 1
ATOM 648 O O . PRO A 1 89 ? 28.204 5.271 -45.532 1.00 92.25 89 PRO A O 1
ATOM 651 N N . PRO A 1 90 ? 28.727 5.739 -43.388 1.00 93.50 90 PRO A N 1
ATOM 652 C CA . PRO A 1 90 ? 29.196 5.395 -42.042 1.00 93.50 90 PRO A CA 1
ATOM 653 C C . PRO A 1 90 ? 28.073 5.056 -41.043 1.00 93.50 90 PRO A C 1
ATOM 655 O O . PRO A 1 90 ? 28.364 4.788 -39.884 1.00 93.50 90 PRO A O 1
ATOM 658 N N . GLN A 1 91 ? 26.805 5.116 -41.452 1.00 97.00 91 GLN A N 1
ATOM 659 C CA . GLN A 1 91 ? 25.660 4.958 -40.560 1.00 97.00 91 GLN A CA 1
ATOM 660 C C . GLN A 1 91 ? 25.225 3.503 -40.437 1.00 97.00 91 GLN A C 1
ATOM 662 O O . GLN A 1 91 ? 25.166 2.759 -41.417 1.00 97.00 91 GLN A O 1
ATOM 667 N N . ASP A 1 92 ? 24.841 3.146 -39.222 1.00 97.50 92 ASP A N 1
ATOM 668 C CA . ASP A 1 92 ? 24.350 1.825 -38.881 1.00 97.50 92 ASP A CA 1
ATOM 669 C C . ASP A 1 92 ? 23.154 1.958 -37.946 1.00 97.50 92 ASP A C 1
ATOM 671 O O . ASP A 1 92 ? 23.219 2.710 -36.963 1.00 97.50 92 ASP A O 1
ATOM 675 N N . ARG A 1 93 ? 22.042 1.300 -38.277 1.00 98.44 93 ARG A N 1
ATOM 676 C CA . ARG A 1 93 ? 20.834 1.343 -37.455 1.00 98.44 93 ARG A CA 1
ATOM 677 C C . ARG A 1 93 ? 20.846 0.153 -36.520 1.00 98.44 93 ARG A C 1
ATOM 679 O O . ARG A 1 93 ? 20.656 -0.968 -36.956 1.00 98.44 93 ARG A O 1
ATOM 686 N N . ASN A 1 94 ? 20.958 0.436 -35.234 1.00 98.56 94 ASN A N 1
ATOM 687 C CA . ASN A 1 94 ? 21.042 -0.582 -34.203 1.00 98.56 94 ASN A CA 1
ATOM 688 C C . ASN A 1 94 ? 20.068 -0.257 -33.083 1.00 98.56 94 ASN A C 1
ATOM 690 O O . ASN A 1 94 ? 19.880 0.917 -32.751 1.00 98.56 94 ASN A O 1
ATOM 694 N N . LEU A 1 95 ? 19.485 -1.296 -32.491 1.00 98.75 95 LEU A N 1
ATOM 695 C CA . LEU A 1 95 ? 18.722 -1.198 -31.254 1.00 98.75 95 LEU A CA 1
ATOM 696 C C . LEU A 1 95 ? 19.639 -1.545 -30.080 1.00 98.75 95 LEU A C 1
ATOM 698 O O . LEU A 1 95 ? 20.345 -2.547 -30.109 1.00 98.75 95 LEU A O 1
ATOM 702 N N . PHE A 1 96 ? 19.603 -0.732 -29.035 1.00 98.56 96 PHE A N 1
ATOM 703 C CA . PHE A 1 96 ? 20.292 -0.984 -27.779 1.00 98.56 96 PHE A CA 1
ATOM 704 C C . PHE A 1 96 ? 19.235 -1.198 -26.704 1.00 98.56 96 PHE A C 1
ATOM 706 O O . PHE A 1 96 ? 18.550 -0.258 -26.293 1.00 98.56 96 PHE A O 1
ATOM 713 N N . LEU A 1 97 ? 19.079 -2.453 -26.299 1.00 98.25 97 LEU A N 1
ATOM 714 C CA . LEU A 1 97 ? 18.157 -2.872 -25.256 1.00 98.25 97 LEU A CA 1
ATOM 715 C C . LEU A 1 97 ? 18.906 -2.830 -23.927 1.00 98.25 97 LEU A C 1
ATOM 717 O O . LEU A 1 97 ? 19.937 -3.478 -23.797 1.00 98.25 97 LEU A O 1
ATOM 721 N N . ASN A 1 98 ? 18.425 -2.064 -22.952 1.00 89.69 98 ASN A N 1
ATOM 722 C CA . ASN A 1 98 ? 19.073 -1.968 -21.643 1.00 89.69 98 ASN A CA 1
ATOM 723 C C . ASN A 1 98 ? 18.381 -2.876 -20.626 1.00 89.69 98 ASN A C 1
ATOM 725 O O . ASN A 1 98 ? 19.049 -3.620 -19.911 1.00 89.69 98 ASN A O 1
ATOM 729 N N . SER A 1 99 ? 17.047 -2.841 -20.582 1.00 88.00 99 SER A N 1
ATOM 730 C CA . SER A 1 99 ? 16.254 -3.686 -19.691 1.00 88.00 99 SER A CA 1
ATOM 731 C C . SER A 1 99 ? 14.808 -3.839 -20.164 1.00 88.00 99 SER A C 1
ATOM 733 O O . SER A 1 99 ? 14.297 -3.047 -20.962 1.00 88.00 99 SER A O 1
ATOM 735 N N . VAL A 1 100 ? 14.148 -4.870 -19.643 1.00 90.38 100 VAL A N 1
ATOM 736 C CA . VAL A 1 100 ? 12.700 -5.070 -19.728 1.00 90.38 100 VAL A CA 1
ATOM 737 C C . VAL A 1 100 ? 12.160 -5.195 -18.311 1.00 90.38 100 VAL A C 1
ATOM 739 O O . VAL A 1 100 ? 12.704 -5.960 -17.521 1.00 90.38 100 VAL A O 1
ATOM 742 N N . SER A 1 101 ? 11.083 -4.484 -17.997 1.00 79.62 101 SER A N 1
ATOM 743 C CA . SER A 1 101 ? 10.417 -4.551 -16.702 1.00 79.62 101 SER A CA 1
ATOM 744 C C . SER A 1 101 ? 8.983 -5.058 -16.846 1.00 79.62 101 SER A C 1
ATOM 746 O O . SER A 1 101 ? 8.205 -4.526 -17.639 1.00 79.62 101 SER A O 1
ATOM 748 N N . VAL A 1 102 ? 8.638 -6.085 -16.067 1.00 78.44 102 VAL A N 1
ATOM 749 C CA . VAL A 1 102 ? 7.314 -6.728 -16.025 1.00 78.44 102 VAL A CA 1
ATOM 750 C C . VAL A 1 102 ? 6.944 -6.928 -14.560 1.00 78.44 102 VAL A C 1
ATOM 752 O O . VAL A 1 102 ? 7.711 -7.550 -13.833 1.00 78.44 102 VAL A O 1
ATOM 755 N N . ARG A 1 103 ? 5.805 -6.380 -14.111 1.00 66.75 103 ARG A N 1
ATOM 756 C CA . ARG A 1 103 ? 5.374 -6.426 -12.695 1.00 66.75 103 ARG A CA 1
ATOM 757 C C . ARG A 1 103 ? 6.522 -6.103 -11.723 1.00 66.75 103 ARG A C 1
ATOM 759 O O . ARG A 1 103 ? 6.888 -6.903 -10.876 1.00 66.75 103 ARG A O 1
ATOM 766 N N . GLY A 1 104 ? 7.198 -4.971 -11.922 1.00 62.88 104 GLY A N 1
ATOM 767 C CA . GLY A 1 104 ? 8.322 -4.540 -11.074 1.00 62.88 104 GLY A CA 1
ATOM 768 C C . GLY A 1 104 ? 9.602 -5.395 -11.141 1.00 62.88 104 GLY A C 1
ATOM 769 O O . GLY A 1 104 ? 10.638 -4.944 -10.660 1.00 62.88 104 GLY A O 1
ATOM 770 N N . GLN A 1 105 ? 9.588 -6.578 -11.764 1.00 65.12 105 GLN A N 1
ATOM 771 C CA . GLN A 1 105 ? 10.796 -7.361 -12.027 1.00 65.12 105 GLN A CA 1
ATOM 772 C C . GLN A 1 105 ? 11.527 -6.784 -13.230 1.00 65.12 105 GLN A C 1
ATOM 774 O O . GLN A 1 105 ? 10.898 -6.467 -14.237 1.00 65.12 105 GLN A O 1
ATOM 779 N N . THR A 1 106 ? 12.849 -6.671 -13.133 1.00 81.44 106 THR A N 1
ATOM 780 C CA . THR A 1 106 ? 13.699 -6.177 -14.218 1.00 81.44 106 THR A CA 1
ATOM 781 C C . THR A 1 106 ? 14.567 -7.306 -14.750 1.00 81.44 106 THR A C 1
ATOM 783 O O . THR A 1 106 ? 15.271 -7.960 -13.988 1.00 81.44 106 THR A O 1
ATOM 786 N N . PHE A 1 107 ? 14.524 -7.493 -16.064 1.00 83.56 107 PHE A N 1
ATOM 787 C CA . PHE A 1 107 ? 15.300 -8.467 -16.818 1.00 83.56 107 PHE A CA 1
ATOM 788 C C . PHE A 1 107 ? 16.320 -7.733 -17.681 1.00 83.56 107 PHE A C 1
ATOM 790 O O . PHE A 1 107 ? 15.985 -6.758 -18.367 1.00 83.56 107 PHE A O 1
ATOM 797 N N . LEU A 1 108 ? 17.559 -8.210 -17.674 1.00 86.94 108 LEU A N 1
ATOM 798 C CA . LEU A 1 108 ? 18.630 -7.677 -18.502 1.00 86.94 108 LEU A CA 1
ATOM 799 C C . LEU A 1 108 ? 18.807 -8.556 -19.741 1.00 86.94 108 LEU A C 1
ATOM 801 O O . LEU A 1 108 ? 18.749 -9.782 -19.656 1.00 86.94 108 LEU A O 1
ATOM 805 N N . PRO A 1 109 ? 19.088 -7.971 -20.916 1.00 91.69 109 PRO A N 1
ATOM 806 C CA . PRO A 1 109 ? 19.314 -8.750 -22.129 1.00 91.69 109 PRO A CA 1
ATOM 807 C C . PRO A 1 109 ? 20.566 -9.628 -22.055 1.00 91.69 109 PRO A C 1
ATOM 809 O O . PRO A 1 109 ? 20.753 -10.476 -22.914 1.00 91.69 109 PRO A O 1
ATOM 812 N N . THR A 1 110 ? 21.427 -9.423 -21.058 1.00 90.31 110 THR A N 1
ATOM 813 C CA . THR A 1 110 ? 22.625 -10.227 -20.786 1.00 90.31 110 THR A CA 1
ATOM 814 C C . THR A 1 110 ? 22.404 -11.310 -19.728 1.00 90.31 110 THR A C 1
ATOM 816 O O . THR A 1 110 ? 23.356 -12.013 -19.391 1.00 90.31 110 THR A O 1
ATOM 819 N N . ASP A 1 111 ? 21.196 -11.434 -19.168 1.00 84.75 111 ASP A N 1
ATOM 820 C CA . ASP A 1 111 ? 20.900 -12.449 -18.156 1.00 84.75 111 ASP A CA 1
ATOM 821 C C . ASP A 1 111 ? 21.056 -13.868 -18.716 1.00 84.75 111 ASP A C 1
ATOM 823 O O . ASP A 1 111 ? 20.841 -14.146 -19.902 1.00 84.75 111 ASP A O 1
ATOM 827 N N . ALA A 1 112 ? 21.422 -14.803 -17.838 1.00 83.38 112 ALA A N 1
ATOM 828 C CA . ALA A 1 112 ? 21.586 -16.200 -18.210 1.00 83.38 112 ALA A CA 1
ATOM 829 C C . ALA A 1 112 ? 20.270 -16.780 -18.760 1.00 83.38 112 ALA A C 1
ATOM 831 O O . ALA A 1 112 ? 19.224 -16.706 -18.121 1.00 83.38 112 ALA A O 1
ATOM 832 N N . GLY A 1 113 ? 20.335 -17.393 -19.944 1.00 84.62 113 GLY A N 1
ATOM 833 C CA . GLY A 1 113 ? 19.170 -17.978 -20.615 1.00 84.62 113 GLY A CA 1
ATOM 834 C C . GLY A 1 113 ? 18.421 -17.024 -21.549 1.00 84.62 113 GLY A C 1
ATOM 835 O O . GLY A 1 113 ? 17.575 -17.491 -22.312 1.00 84.62 113 GLY A O 1
ATOM 836 N N . VAL A 1 114 ? 18.759 -15.729 -21.565 1.00 95.88 114 VAL A N 1
ATOM 837 C CA . VAL A 1 114 ? 18.306 -14.813 -22.618 1.00 95.88 114 VAL A CA 1
ATOM 838 C C . VAL A 1 114 ? 19.064 -15.119 -23.907 1.00 95.88 114 VAL A C 1
ATOM 840 O O . VAL A 1 114 ? 20.289 -15.272 -23.911 1.00 95.88 114 VAL A O 1
ATOM 843 N N . VAL A 1 115 ? 18.333 -15.214 -25.017 1.00 96.31 115 VAL A N 1
ATOM 844 C CA . VAL A 1 115 ? 18.903 -15.492 -26.342 1.00 96.31 115 VAL A CA 1
ATOM 845 C C . VAL A 1 115 ? 18.512 -14.409 -27.330 1.00 96.31 115 VAL A C 1
ATOM 847 O O . VAL A 1 115 ? 17.371 -13.960 -27.340 1.00 96.31 115 VAL A O 1
ATOM 850 N N . LEU A 1 116 ? 19.450 -14.014 -28.184 1.00 98.31 116 LEU A N 1
ATOM 851 C CA . LEU A 1 116 ? 19.166 -13.234 -29.382 1.00 98.31 116 LEU A CA 1
ATOM 852 C C . LEU A 1 116 ? 19.176 -14.183 -30.578 1.00 98.31 116 LEU A C 1
ATOM 854 O O . LEU A 1 116 ? 20.227 -14.707 -30.947 1.00 98.31 116 LEU A O 1
ATOM 858 N N . ASP A 1 117 ? 18.017 -14.400 -31.189 1.00 97.88 117 ASP A N 1
ATOM 859 C CA . ASP A 1 117 ? 17.899 -15.178 -32.419 1.00 97.88 117 ASP A CA 1
ATOM 860 C C . ASP A 1 117 ? 17.880 -14.249 -33.630 1.00 97.88 117 ASP A C 1
ATOM 862 O O . ASP A 1 117 ? 16.976 -13.429 -33.812 1.00 97.88 117 ASP A O 1
ATOM 866 N N . ARG A 1 118 ? 18.945 -14.325 -34.429 1.00 98.06 118 ARG A N 1
ATOM 867 C CA . ARG A 1 118 ? 19.181 -13.394 -35.533 1.00 98.06 118 ARG A CA 1
ATOM 868 C C . ARG A 1 118 ? 18.456 -13.868 -36.783 1.00 98.06 118 ARG A C 1
ATOM 870 O O . ARG A 1 118 ? 18.701 -14.957 -37.296 1.00 98.06 118 ARG A O 1
ATOM 877 N N . GLY A 1 119 ? 17.638 -13.000 -37.349 1.00 96.19 119 GLY A N 1
ATOM 878 C CA . GLY A 1 119 ? 16.889 -13.305 -38.551 1.00 96.19 119 GLY A CA 1
ATOM 879 C C . GLY A 1 119 ? 15.769 -12.311 -38.791 1.00 96.19 119 GLY A C 1
ATOM 880 O O . GLY A 1 119 ? 15.419 -11.505 -37.939 1.00 96.19 119 GLY A O 1
ATOM 881 N N . SER A 1 120 ? 15.197 -12.363 -39.988 1.00 95.56 120 SER A N 1
ATOM 882 C CA . SER A 1 120 ? 14.017 -11.570 -40.340 1.00 95.56 120 SER A CA 1
ATOM 883 C C . SER A 1 120 ? 12.777 -12.457 -40.382 1.00 95.56 120 SER A C 1
ATOM 885 O O . SER A 1 120 ? 12.848 -13.616 -40.797 1.00 95.56 120 SER A O 1
ATOM 887 N N . GLY A 1 121 ? 11.624 -11.911 -39.993 1.00 94.06 121 GLY A N 1
ATOM 888 C CA . GLY A 1 121 ? 10.363 -12.654 -39.993 1.00 94.06 121 GLY A CA 1
ATOM 889 C C . GLY A 1 121 ? 10.435 -13.895 -39.102 1.00 94.06 121 GLY A C 1
ATOM 890 O O . GLY A 1 121 ? 10.904 -13.822 -37.971 1.00 94.06 121 GLY A O 1
ATOM 891 N N . SER A 1 122 ? 10.005 -15.050 -39.614 1.00 94.31 122 SER A N 1
ATOM 892 C CA . SER A 1 122 ? 10.010 -16.308 -38.854 1.00 94.31 122 SER A CA 1
ATOM 893 C C . SER A 1 122 ? 11.407 -16.769 -38.427 1.00 94.31 122 SER A C 1
ATOM 895 O O . SER A 1 122 ? 11.520 -17.485 -37.439 1.00 94.31 122 SER A O 1
ATOM 897 N N . ALA A 1 123 ? 12.463 -16.355 -39.139 1.00 95.06 123 ALA A N 1
ATOM 898 C CA . ALA A 1 123 ? 13.842 -16.699 -38.788 1.00 95.06 123 ALA A CA 1
ATOM 899 C C . ALA A 1 123 ? 14.330 -15.997 -37.509 1.00 95.06 123 ALA A C 1
ATOM 901 O O . ALA A 1 123 ? 15.348 -16.390 -36.967 1.00 95.06 123 ALA A O 1
ATOM 902 N N . ALA A 1 124 ? 13.621 -14.971 -37.022 1.00 96.12 124 ALA A N 1
ATOM 903 C CA . ALA A 1 124 ? 13.903 -14.364 -35.721 1.00 96.12 124 ALA A CA 1
ATOM 904 C C . ALA A 1 124 ? 13.393 -15.215 -34.543 1.00 96.12 124 ALA A C 1
ATOM 906 O O . ALA A 1 124 ? 13.560 -14.823 -33.396 1.00 96.12 124 ALA A O 1
ATOM 907 N N . PHE A 1 125 ? 12.698 -16.329 -34.804 1.00 94.50 125 PHE A N 1
ATOM 908 C CA . PHE A 1 125 ? 12.046 -17.120 -33.762 1.00 94.50 125 PHE A CA 1
ATOM 909 C C . PHE A 1 125 ? 12.358 -18.621 -33.829 1.00 94.50 125 PHE A C 1
ATOM 911 O O . PHE A 1 125 ? 11.843 -19.363 -32.988 1.00 94.50 125 PHE A O 1
ATOM 918 N N . ASP A 1 126 ? 13.151 -19.077 -34.803 1.00 93.56 126 ASP A N 1
ATOM 919 C CA . ASP A 1 126 ? 13.327 -20.498 -35.131 1.00 93.56 126 ASP A CA 1
ATOM 920 C C . ASP A 1 126 ? 14.456 -21.197 -34.349 1.00 93.56 126 ASP A C 1
ATOM 922 O O . ASP A 1 126 ? 14.593 -22.420 -34.416 1.00 93.56 126 ASP A O 1
ATOM 926 N N . GLY A 1 127 ? 15.232 -20.432 -33.581 1.00 94.19 127 GLY A N 1
ATOM 927 C CA . GLY A 1 127 ? 16.320 -20.885 -32.725 1.00 94.19 127 GLY A CA 1
ATOM 928 C C . GLY A 1 127 ? 17.592 -21.283 -33.472 1.00 94.19 127 GLY A C 1
ATOM 929 O O . GLY A 1 127 ? 18.517 -21.792 -32.840 1.00 94.19 127 GLY A O 1
ATOM 930 N N . ARG A 1 128 ? 17.672 -21.095 -34.796 1.00 94.19 128 ARG A N 1
ATOM 931 C CA . ARG A 1 128 ? 18.814 -21.580 -35.591 1.00 94.19 128 ARG A CA 1
ATOM 932 C C . ARG A 1 128 ? 20.023 -20.664 -35.531 1.00 94.19 128 ARG A C 1
ATOM 934 O O . ARG A 1 128 ? 21.146 -21.154 -35.626 1.00 94.19 128 ARG A O 1
ATOM 941 N N . ASN A 1 129 ? 19.809 -19.360 -35.381 1.00 95.81 129 ASN A N 1
ATOM 942 C CA . ASN A 1 129 ? 20.874 -18.358 -35.317 1.00 95.81 129 ASN A CA 1
ATOM 943 C C . ASN A 1 129 ? 20.950 -17.704 -33.934 1.00 95.81 129 ASN A C 1
ATOM 945 O O . ASN A 1 129 ? 21.375 -16.547 -33.813 1.00 95.81 129 ASN A O 1
ATOM 949 N N . ALA A 1 130 ? 20.558 -18.466 -32.911 1.00 96.38 130 ALA A N 1
ATOM 950 C CA . ALA A 1 130 ? 20.566 -18.055 -31.523 1.00 96.38 130 ALA A CA 1
ATOM 951 C C . ALA A 1 130 ? 21.997 -17.878 -31.007 1.00 96.38 130 ALA A C 1
ATOM 953 O O . ALA A 1 130 ? 22.838 -18.776 -31.088 1.00 96.38 130 ALA A O 1
ATOM 954 N N . ILE A 1 131 ? 22.250 -16.705 -30.448 1.00 96.94 131 ILE A N 1
ATOM 955 C CA . ILE A 1 131 ? 23.446 -16.381 -29.677 1.00 96.94 131 ILE A CA 1
ATOM 956 C C . ILE A 1 131 ? 23.023 -15.951 -28.265 1.00 96.94 131 ILE A C 1
ATOM 958 O O . ILE A 1 131 ? 21.850 -15.616 -28.063 1.00 96.94 131 ILE A O 1
ATOM 962 N N . PRO A 1 132 ? 23.937 -15.953 -27.276 1.00 97.69 132 PRO A N 1
ATOM 963 C CA . PRO A 1 132 ? 23.654 -15.352 -25.978 1.00 97.69 132 PRO A CA 1
ATOM 964 C C . PRO A 1 132 ? 23.154 -13.915 -26.134 1.00 97.69 132 PRO A C 1
ATOM 966 O O . PRO A 1 132 ? 23.618 -13.181 -27.011 1.00 97.69 132 PRO A O 1
ATOM 969 N N . GLY A 1 133 ? 22.195 -13.533 -25.298 1.00 96.62 133 GLY A N 1
ATOM 970 C CA . GLY A 1 133 ? 21.672 -12.179 -25.286 1.00 96.62 133 GLY A CA 1
ATOM 971 C C . GLY A 1 133 ? 22.753 -11.136 -24.974 1.00 96.62 133 GLY A C 1
ATOM 972 O O . GLY A 1 133 ? 23.755 -11.400 -24.305 1.00 96.62 133 GLY A O 1
ATOM 973 N N . GLN A 1 134 ? 22.561 -9.938 -25.517 1.00 97.56 134 GLN A N 1
ATOM 974 C CA . GLN A 1 134 ? 23.480 -8.811 -25.398 1.00 97.56 134 GLN A CA 1
ATOM 975 C C . GLN A 1 134 ? 22.706 -7.496 -25.535 1.00 97.56 134 GLN A C 1
ATOM 977 O O . GLN A 1 134 ? 21.627 -7.466 -26.123 1.00 97.56 134 GLN A O 1
ATOM 982 N N . VAL A 1 135 ? 23.273 -6.401 -25.020 1.00 97.81 135 VAL A N 1
ATOM 983 C CA . VAL A 1 135 ? 22.657 -5.060 -25.079 1.00 97.81 135 VAL A CA 1
ATOM 984 C C . VAL A 1 135 ? 22.458 -4.595 -26.525 1.00 97.81 135 VAL A C 1
ATOM 986 O O . VAL A 1 135 ? 21.392 -4.101 -26.888 1.00 97.81 135 VAL A O 1
ATOM 989 N N . GLY A 1 136 ? 23.486 -4.750 -27.363 1.00 97.69 136 GLY A N 1
ATOM 990 C CA . GLY A 1 136 ? 23.450 -4.330 -28.762 1.00 97.69 136 GLY A CA 1
ATOM 991 C C . GLY A 1 136 ? 22.785 -5.363 -29.668 1.00 97.69 136 GLY A C 1
ATOM 992 O O . GLY A 1 136 ? 23.294 -6.469 -29.852 1.00 97.69 136 GLY A O 1
ATOM 993 N N . VAL A 1 137 ? 21.678 -4.983 -30.294 1.00 98.31 137 VAL A N 1
ATOM 994 C CA . VAL A 1 137 ? 20.988 -5.769 -31.318 1.00 98.31 137 VAL A CA 1
ATOM 995 C C . VAL A 1 137 ? 21.306 -5.147 -32.678 1.00 98.31 137 VAL A C 1
ATOM 997 O O . VAL A 1 137 ? 20.664 -4.192 -33.115 1.00 98.31 137 VAL A O 1
ATOM 1000 N N . TYR A 1 138 ? 22.353 -5.679 -33.313 1.00 98.06 138 TYR A N 1
ATOM 1001 C CA . TYR A 1 138 ? 22.956 -5.137 -34.542 1.00 98.06 138 TYR A CA 1
ATOM 1002 C C . TYR A 1 138 ? 22.382 -5.710 -35.842 1.00 98.06 138 TYR A C 1
ATOM 1004 O O . TYR A 1 138 ? 22.881 -5.436 -36.924 1.00 98.06 138 TYR A O 1
ATOM 1012 N N . TRP A 1 139 ? 21.388 -6.587 -35.729 1.00 97.69 139 TRP A N 1
ATOM 1013 C CA . TRP A 1 139 ? 20.750 -7.255 -36.856 1.00 97.69 139 TRP A CA 1
ATOM 1014 C C . TRP A 1 139 ? 19.267 -7.376 -36.582 1.00 97.69 139 TRP A C 1
ATOM 1016 O O . TRP A 1 139 ? 18.854 -7.387 -35.420 1.00 97.69 139 TRP A O 1
ATOM 1026 N N . ASN A 1 140 ? 18.481 -7.600 -37.631 1.00 98.62 140 ASN A N 1
ATOM 1027 C CA . ASN A 1 140 ? 17.133 -8.108 -37.427 1.00 98.62 140 ASN A CA 1
ATOM 1028 C C . ASN A 1 140 ? 17.189 -9.369 -36.556 1.00 98.62 140 ASN A C 1
ATOM 1030 O O . ASN A 1 140 ? 18.020 -10.256 -36.778 1.00 98.62 140 ASN A O 1
ATOM 1034 N N . GLY A 1 141 ? 16.311 -9.440 -35.565 1.00 98.00 141 GLY A N 1
ATOM 1035 C CA . GLY A 1 141 ? 16.287 -10.556 -34.634 1.00 98.00 141 GLY A CA 1
ATOM 1036 C C . GLY A 1 141 ? 15.383 -10.311 -33.439 1.00 98.00 141 GLY A C 1
ATOM 1037 O O . GLY A 1 141 ? 14.908 -9.193 -33.223 1.00 98.00 141 GLY A O 1
ATOM 1038 N N . ALA A 1 142 ? 15.151 -11.374 -32.676 1.00 98.62 142 ALA A N 1
ATOM 1039 C CA . ALA A 1 142 ? 14.372 -11.334 -31.448 1.00 98.62 142 ALA A CA 1
ATOM 1040 C C . ALA A 1 142 ? 15.259 -11.644 -30.243 1.00 98.62 142 ALA A C 1
ATOM 1042 O O . ALA A 1 142 ? 15.861 -12.718 -30.164 1.00 98.62 142 ALA A O 1
ATOM 1043 N N . THR A 1 143 ? 15.307 -10.717 -29.290 1.00 98.62 143 THR A N 1
ATOM 1044 C CA . THR A 1 143 ? 15.849 -10.976 -27.957 1.00 98.62 143 THR A CA 1
ATOM 1045 C C . THR A 1 143 ? 14.739 -11.567 -27.101 1.00 98.62 143 THR A C 1
ATOM 1047 O O . THR A 1 143 ? 13.725 -10.913 -26.848 1.00 98.62 143 THR A O 1
ATOM 1050 N N . ARG A 1 144 ? 14.920 -12.816 -26.678 1.00 98.38 144 ARG A N 1
ATOM 1051 C CA . ARG A 1 144 ? 13.911 -13.628 -26.006 1.00 98.38 144 ARG A CA 1
ATOM 1052 C C . ARG A 1 144 ? 14.207 -13.784 -24.527 1.00 98.38 144 ARG A C 1
ATOM 1054 O O . ARG A 1 144 ? 15.248 -14.315 -24.145 1.00 98.38 144 ARG A O 1
ATOM 1061 N N . PHE A 1 145 ? 13.213 -13.437 -23.727 1.00 96.38 145 PHE A N 1
ATOM 1062 C CA . PHE A 1 145 ? 13.179 -13.589 -22.285 1.00 96.38 145 PHE A CA 1
ATOM 1063 C C . PHE A 1 145 ? 12.169 -14.678 -21.916 1.00 96.38 145 PHE A C 1
ATOM 1065 O O . PHE A 1 145 ? 11.062 -14.733 -22.459 1.00 96.38 145 PHE A O 1
ATOM 1072 N N . SER A 1 146 ? 12.548 -15.544 -20.977 1.00 87.12 146 SER A N 1
ATOM 1073 C CA . SER A 1 146 ? 11.593 -16.409 -20.279 1.00 87.12 146 SER A CA 1
ATOM 1074 C C . SER A 1 146 ? 11.197 -15.697 -18.995 1.00 87.12 146 SER A C 1
ATOM 1076 O O . SER A 1 146 ? 11.979 -15.649 -18.050 1.00 87.12 146 SER A O 1
ATOM 1078 N N . VAL A 1 147 ? 10.014 -15.092 -18.990 1.00 83.31 147 VAL A N 1
ATOM 1079 C CA . VAL A 1 147 ? 9.522 -14.304 -17.862 1.00 83.31 147 VAL A CA 1
ATOM 1080 C C . VAL A 1 147 ? 8.664 -15.219 -17.005 1.00 83.31 147 VAL A C 1
ATOM 1082 O O . VAL A 1 147 ? 7.555 -15.591 -17.389 1.00 83.31 147 VAL A O 1
ATOM 1085 N N . THR A 1 148 ? 9.184 -15.615 -15.849 1.00 77.75 148 THR A N 1
ATOM 1086 C CA . THR A 1 148 ? 8.387 -16.335 -14.856 1.00 77.75 148 THR A CA 1
ATOM 1087 C C . THR A 1 148 ? 7.540 -15.330 -14.096 1.00 77.75 148 THR A C 1
ATOM 1089 O O . THR A 1 148 ? 8.021 -14.619 -13.219 1.00 77.75 148 THR A O 1
ATOM 1092 N N . LEU A 1 149 ? 6.260 -15.297 -14.436 1.00 65.31 149 LEU A N 1
ATOM 1093 C CA . LEU A 1 149 ? 5.225 -14.674 -13.637 1.00 65.31 149 LEU A CA 1
ATOM 1094 C C . LEU A 1 149 ? 4.996 -15.604 -12.448 1.00 65.31 149 LEU A C 1
ATOM 1096 O O . LEU A 1 149 ? 4.443 -16.698 -12.566 1.00 65.31 149 LEU A O 1
ATOM 1100 N N . ALA A 1 150 ? 5.468 -15.215 -11.276 1.00 50.41 150 ALA A N 1
ATOM 1101 C CA . ALA A 1 150 ? 4.960 -15.858 -10.078 1.00 50.41 150 ALA A CA 1
ATOM 1102 C C . ALA A 1 150 ? 3.440 -15.615 -10.007 1.00 50.41 150 ALA A C 1
ATOM 1104 O O . ALA A 1 150 ? 2.973 -14.568 -10.451 1.00 50.41 150 ALA A O 1
ATOM 1105 N N . ALA A 1 151 ? 2.673 -16.560 -9.447 1.00 45.81 151 ALA A N 1
ATOM 1106 C CA . ALA A 1 151 ? 1.410 -16.172 -8.815 1.00 45.81 151 ALA A CA 1
ATOM 1107 C C . ALA A 1 151 ? 1.827 -15.167 -7.759 1.00 45.81 151 ALA A C 1
ATOM 1109 O O . ALA A 1 151 ? 2.598 -15.556 -6.886 1.00 45.81 151 ALA A O 1
ATOM 1110 N N . ASP A 1 152 ? 1.506 -13.900 -7.992 1.00 42.25 152 ASP A N 1
ATOM 1111 C CA . ASP A 1 152 ? 2.345 -12.772 -7.606 1.00 42.25 152 ASP A CA 1
ATOM 1112 C C . ASP A 1 152 ? 3.123 -12.986 -6.294 1.00 42.25 152 ASP A C 1
ATOM 1114 O O . ASP A 1 152 ? 2.607 -12.867 -5.187 1.00 42.25 152 ASP A O 1
ATOM 1118 N N . ALA A 1 153 ? 4.404 -13.331 -6.443 1.00 34.88 153 ALA A N 1
ATOM 1119 C CA . ALA A 1 153 ? 5.373 -13.447 -5.366 1.00 34.88 153 ALA A CA 1
ATOM 1120 C C . ALA A 1 153 ? 6.572 -12.569 -5.741 1.00 34.88 153 ALA A C 1
ATOM 1122 O O . ALA A 1 153 ? 7.444 -12.980 -6.502 1.00 34.88 153 ALA A O 1
ATOM 1123 N N . GLY A 1 154 ? 6.590 -11.335 -5.229 1.00 37.81 154 GLY A N 1
ATOM 1124 C CA . GLY A 1 154 ? 7.798 -10.503 -5.188 1.00 37.81 154 GLY A CA 1
ATOM 1125 C C . GLY A 1 154 ? 8.150 -9.747 -6.471 1.00 37.81 154 GLY A C 1
ATOM 1126 O O . GLY A 1 154 ? 9.189 -9.973 -7.080 1.00 37.81 154 GLY A O 1
ATOM 1127 N N . GLY A 1 155 ? 7.294 -8.801 -6.836 1.00 37.44 155 GLY A N 1
ATOM 1128 C CA . GLY A 1 155 ? 7.547 -7.736 -7.800 1.00 37.44 155 GLY A CA 1
ATOM 1129 C C . GLY A 1 155 ? 6.304 -6.861 -7.835 1.00 37.44 155 GLY A C 1
ATOM 1130 O O . GLY A 1 155 ? 5.402 -7.077 -8.629 1.00 37.44 155 GLY A O 1
ATOM 1131 N N . ASN A 1 156 ? 6.178 -5.951 -6.873 1.00 42.28 156 ASN A N 1
ATOM 1132 C CA . ASN A 1 156 ? 4.981 -5.129 -6.666 1.00 42.28 156 ASN A CA 1
ATOM 1133 C C . ASN A 1 156 ? 3.706 -5.842 -6.153 1.00 42.28 156 ASN A C 1
ATOM 1135 O O . ASN A 1 156 ? 2.632 -5.253 -6.198 1.00 42.28 156 ASN A O 1
ATOM 1139 N N . CYS A 1 157 ? 3.791 -7.052 -5.592 1.00 42.16 157 CYS A N 1
ATOM 1140 C CA . CYS A 1 157 ? 2.700 -7.595 -4.775 1.00 42.16 157 CYS A CA 1
ATOM 1141 C C . CYS A 1 157 ? 2.884 -7.134 -3.330 1.00 42.16 157 CYS A C 1
ATOM 1143 O O . CYS A 1 157 ? 3.619 -7.765 -2.569 1.00 42.16 157 CYS A O 1
ATOM 1145 N N . ILE A 1 158 ? 2.263 -6.015 -2.955 1.00 57.38 158 ILE A N 1
ATOM 1146 C CA . ILE A 1 158 ? 2.107 -5.693 -1.539 1.00 57.38 158 ILE A CA 1
ATOM 1147 C C . ILE A 1 158 ? 0.873 -6.442 -1.078 1.00 57.38 158 ILE A C 1
ATOM 1149 O O . ILE A 1 158 ? -0.236 -6.110 -1.483 1.00 57.38 158 ILE A O 1
ATOM 1153 N N . TYR A 1 159 ? 1.072 -7.461 -0.247 1.00 74.69 159 TYR A N 1
ATOM 1154 C CA . TYR A 1 159 ? -0.020 -8.014 0.531 1.00 74.69 159 TYR A CA 1
ATOM 1155 C C . TYR A 1 159 ? -0.694 -6.846 1.273 1.00 74.69 159 TYR A C 1
ATOM 1157 O O . TYR A 1 159 ? -0.057 -6.255 2.149 1.00 74.69 159 TYR A O 1
ATOM 1165 N N . PRO A 1 160 ? -1.943 -6.467 0.932 1.00 84.88 160 PRO A N 1
ATOM 1166 C CA . PRO A 1 160 ? -2.650 -5.383 1.614 1.00 84.88 160 PRO A CA 1
ATOM 1167 C C . PRO A 1 160 ? -2.802 -5.662 3.098 1.00 84.88 160 PRO A C 1
ATOM 1169 O O . PRO A 1 160 ? -3.019 -4.743 3.875 1.00 84.88 160 PRO A O 1
ATOM 1172 N N . VAL A 1 161 ? -2.700 -6.930 3.483 1.00 93.25 161 VAL A N 1
ATOM 1173 C CA . VAL A 1 161 ? -2.597 -7.354 4.865 1.00 93.25 161 VAL A CA 1
ATOM 1174 C C . VAL A 1 161 ? -1.396 -8.274 5.000 1.00 93.25 161 VAL A C 1
ATOM 1176 O O . VAL A 1 161 ? -1.356 -9.311 4.338 1.00 93.25 161 VAL A O 1
ATOM 1179 N N . TYR A 1 162 ? -0.454 -7.908 5.868 1.00 93.00 162 TYR A N 1
ATOM 1180 C CA . TYR A 1 162 ? 0.671 -8.751 6.275 1.00 93.00 162 TYR A CA 1
ATOM 1181 C C . TYR A 1 162 ? 0.898 -8.634 7.780 1.00 93.00 162 TYR A C 1
ATOM 1183 O O . TYR A 1 162 ? 1.068 -7.533 8.302 1.00 93.00 162 TYR A O 1
ATOM 1191 N N . SER A 1 163 ? 0.957 -9.774 8.459 1.00 94.50 163 SER A N 1
ATOM 1192 C CA . SER A 1 163 ? 1.318 -9.886 9.869 1.00 94.50 163 SER A CA 1
ATOM 1193 C C . SER A 1 163 ? 2.656 -10.620 9.995 1.00 94.50 163 SER A C 1
ATOM 1195 O O . SER A 1 163 ? 2.844 -11.695 9.433 1.00 94.50 163 SER A O 1
ATOM 1197 N N . GLY A 1 164 ? 3.608 -10.053 10.732 1.00 89.69 164 GLY A N 1
ATOM 1198 C CA . GLY A 1 164 ? 4.804 -10.779 11.169 1.00 89.69 164 GLY A CA 1
ATOM 1199 C C . GLY A 1 164 ? 4.511 -11.738 12.329 1.00 89.69 164 GLY A C 1
ATOM 1200 O O . GLY A 1 164 ? 5.236 -12.713 12.512 1.00 89.69 164 GLY A O 1
ATOM 1201 N N . GLY A 1 165 ? 3.427 -11.485 13.069 1.00 92.12 165 GLY A N 1
ATOM 1202 C CA . GLY A 1 165 ? 2.875 -12.352 14.103 1.00 92.12 165 GLY A CA 1
ATOM 1203 C C . GLY A 1 165 ? 1.689 -13.187 13.609 1.00 92.12 165 GLY A C 1
ATOM 1204 O O . GLY A 1 165 ? 1.754 -13.895 12.603 1.00 92.12 165 GLY A O 1
ATOM 1205 N N . THR A 1 166 ? 0.593 -13.146 14.361 1.00 96.38 166 THR A N 1
ATOM 1206 C CA . THR A 1 166 ? -0.640 -13.877 14.061 1.00 96.38 166 THR A CA 1
ATOM 1207 C C . THR A 1 166 ? -1.611 -13.020 13.258 1.00 96.38 166 THR A C 1
ATOM 1209 O O . THR A 1 166 ? -2.058 -11.974 13.730 1.00 96.38 166 THR A O 1
ATOM 1212 N N . LEU A 1 167 ? -2.060 -13.541 12.114 1.00 98.06 167 LEU A N 1
ATOM 1213 C CA . LEU A 1 167 ? -3.220 -13.027 11.391 1.00 98.06 167 LEU A CA 1
ATOM 1214 C C . LEU A 1 167 ? -4.498 -13.760 11.837 1.00 98.06 167 LEU A C 1
ATOM 1216 O O . LEU A 1 167 ? -4.661 -14.960 11.608 1.00 98.06 167 LEU A O 1
ATOM 1220 N N . ARG A 1 168 ? -5.416 -13.036 12.484 1.00 98.25 168 ARG A N 1
ATOM 1221 C CA . ARG A 1 168 ? -6.750 -13.517 12.875 1.00 98.25 168 ARG A CA 1
ATOM 1222 C C . ARG A 1 168 ? -7.802 -12.885 11.977 1.00 98.25 168 ARG A C 1
ATOM 1224 O O . ARG A 1 168 ? -7.792 -11.674 11.784 1.00 98.25 168 ARG A O 1
ATOM 1231 N N . ILE A 1 169 ? -8.702 -13.707 11.448 1.00 98.00 169 ILE A N 1
ATOM 1232 C CA . ILE A 1 169 ? -9.744 -13.281 10.511 1.00 98.00 169 ILE A CA 1
ATOM 1233 C C . ILE A 1 169 ? -11.090 -13.782 11.027 1.00 98.00 169 ILE A C 1
ATOM 1235 O O . ILE A 1 169 ? -11.281 -14.985 11.220 1.00 98.00 169 ILE A O 1
ATOM 1239 N N . GLY A 1 170 ? -12.004 -12.853 11.288 1.00 96.31 170 GLY A N 1
ATOM 1240 C CA . GLY A 1 170 ? -13.383 -13.145 11.632 1.00 96.31 170 GLY A CA 1
ATOM 1241 C C . GLY A 1 170 ? -14.209 -13.545 10.413 1.00 96.31 170 GLY A C 1
ATOM 1242 O O . GLY A 1 170 ? -13.831 -13.336 9.262 1.00 96.31 170 GLY A O 1
ATOM 1243 N N . ASN A 1 171 ? -15.357 -14.157 10.687 1.00 95.75 171 ASN A N 1
ATOM 1244 C CA . ASN A 1 171 ? -16.283 -14.620 9.658 1.00 95.75 171 ASN A CA 1
ATOM 1245 C C . ASN A 1 171 ? -16.771 -13.466 8.773 1.00 95.75 171 ASN A C 1
ATOM 1247 O O . ASN A 1 171 ? -16.944 -12.352 9.263 1.00 95.75 171 ASN A O 1
ATOM 1251 N N . GLU A 1 172 ? -17.075 -13.778 7.511 1.00 96.69 172 GLU A N 1
ATOM 1252 C CA . GLU A 1 172 ? -17.694 -12.848 6.545 1.00 96.69 172 GLU A CA 1
ATOM 1253 C C . GLU A 1 172 ? -16.832 -11.616 6.224 1.00 96.69 172 GLU A C 1
ATOM 1255 O O . GLU A 1 172 ? -17.305 -10.646 5.637 1.00 96.69 172 GLU A O 1
ATOM 1260 N N . SER A 1 173 ? -15.549 -11.658 6.584 1.00 98.00 173 SER A N 1
ATOM 1261 C CA . SER A 1 173 ? -14.585 -10.653 6.162 1.00 98.00 173 SER A CA 1
ATOM 1262 C C . SER A 1 173 ? -14.166 -10.902 4.716 1.00 98.00 173 SER A C 1
ATOM 1264 O O . SER A 1 173 ? -13.929 -12.041 4.305 1.00 98.00 173 SER A O 1
ATOM 1266 N N . THR A 1 174 ? -14.078 -9.828 3.938 1.00 96.44 174 THR A N 1
ATOM 1267 C CA . THR A 1 174 ? -13.837 -9.876 2.494 1.00 96.44 174 THR A CA 1
ATOM 1268 C C . THR A 1 174 ? -12.710 -8.941 2.086 1.00 96.44 174 THR A C 1
ATOM 1270 O O . THR A 1 174 ? -12.410 -7.958 2.763 1.00 96.44 174 THR A O 1
ATOM 1273 N N . ILE A 1 175 ? -12.084 -9.231 0.951 1.00 93.44 175 ILE A N 1
ATOM 1274 C CA . ILE A 1 175 ? -11.167 -8.326 0.271 1.00 93.44 175 ILE A CA 1
ATOM 1275 C C . ILE A 1 175 ? -11.522 -8.248 -1.205 1.00 93.44 175 ILE A C 1
ATOM 1277 O O . ILE A 1 175 ? -11.669 -9.275 -1.858 1.00 93.44 175 ILE A O 1
ATOM 1281 N N . ASN A 1 176 ? -11.707 -7.036 -1.731 1.00 88.56 176 ASN A N 1
ATOM 1282 C CA . ASN A 1 176 ? -12.115 -6.811 -3.122 1.00 88.56 176 ASN A CA 1
ATOM 1283 C C . ASN A 1 176 ? -13.349 -7.644 -3.542 1.00 88.56 176 ASN A C 1
ATOM 1285 O O . ASN A 1 176 ? -13.471 -8.054 -4.693 1.00 88.56 176 ASN A O 1
ATOM 1289 N N . GLY A 1 177 ? -14.266 -7.909 -2.603 1.00 83.38 177 GLY A N 1
ATOM 1290 C CA . GLY A 1 177 ? -15.458 -8.735 -2.824 1.00 83.38 177 GLY A CA 1
ATOM 1291 C C . GLY A 1 177 ? -15.242 -10.254 -2.742 1.00 83.38 177 GLY A C 1
ATOM 1292 O O . GLY A 1 177 ? -16.198 -11.001 -2.938 1.00 83.38 177 GLY A O 1
ATOM 1293 N N . HIS A 1 178 ? -14.029 -10.722 -2.439 1.00 85.62 178 HIS A N 1
ATOM 1294 C CA . HIS A 1 178 ? -13.717 -12.129 -2.185 1.00 85.62 178 HIS A CA 1
ATOM 1295 C C . HIS A 1 178 ? -13.740 -12.439 -0.691 1.00 85.62 178 HIS A C 1
ATOM 1297 O O . HIS A 1 178 ? -13.149 -11.700 0.093 1.00 85.62 178 HIS A O 1
ATOM 1303 N N . ASP A 1 179 ? -14.350 -13.558 -0.299 1.00 93.00 179 ASP A N 1
ATOM 1304 C CA . ASP A 1 179 ? -14.265 -14.061 1.074 1.00 93.00 179 ASP A CA 1
ATOM 1305 C C . ASP A 1 179 ? -12.809 -14.341 1.457 1.00 93.00 179 ASP A C 1
ATOM 1307 O O . ASP A 1 179 ? -12.074 -15.016 0.728 1.00 93.00 179 ASP A O 1
ATOM 1311 N N . ILE A 1 180 ? -12.394 -13.858 2.628 1.00 94.75 180 ILE A N 1
ATOM 1312 C CA . ILE A 1 180 ? -11.055 -14.129 3.140 1.00 94.75 180 ILE A CA 1
ATOM 1313 C C . ILE A 1 180 ? -11.051 -15.511 3.792 1.00 94.75 180 ILE A C 1
ATOM 1315 O O . ILE A 1 180 ? -11.780 -15.768 4.752 1.00 94.75 180 ILE A O 1
ATOM 1319 N N . SER A 1 181 ? -10.211 -16.418 3.294 1.00 87.56 181 SER A N 1
ATOM 1320 C CA . SER A 1 181 ? -10.152 -17.788 3.808 1.00 87.56 181 SER A CA 1
ATOM 1321 C C . SER A 1 181 ? -8.769 -18.423 3.674 1.00 87.56 181 SER A C 1
ATOM 1323 O O . SER A 1 181 ? -7.976 -18.072 2.804 1.00 87.56 181 SER A O 1
ATOM 1325 N N . GLY A 1 182 ? -8.471 -19.383 4.552 1.00 90.12 182 GLY A N 1
ATOM 1326 C CA . GLY A 1 182 ? -7.201 -20.110 4.561 1.00 90.12 182 GLY A CA 1
ATOM 1327 C C . GLY A 1 182 ? -6.412 -19.923 5.853 1.00 90.12 182 GLY A C 1
ATOM 1328 O O . GLY A 1 182 ? -6.973 -19.617 6.906 1.00 90.12 182 GLY A O 1
ATOM 1329 N N . ARG A 1 183 ? -5.104 -20.178 5.780 1.00 88.19 183 ARG A N 1
ATOM 1330 C CA . ARG A 1 183 ? -4.151 -20.015 6.882 1.00 88.19 183 ARG A CA 1
ATOM 1331 C C . ARG A 1 183 ? -2.862 -19.410 6.354 1.00 88.19 183 ARG A C 1
ATOM 1333 O O . ARG A 1 183 ? -2.480 -19.682 5.224 1.00 88.19 183 ARG A O 1
ATOM 1340 N N . GLY A 1 184 ? -2.202 -18.647 7.207 1.00 91.25 184 GLY A N 1
ATOM 1341 C CA . GLY A 1 184 ? -0.949 -17.975 6.909 1.00 91.25 184 GLY A CA 1
ATOM 1342 C C . GLY A 1 184 ? -0.950 -16.596 7.540 1.00 91.25 184 GLY A C 1
ATOM 1343 O O . GLY A 1 184 ? -1.702 -16.344 8.485 1.00 91.25 184 GLY A O 1
ATOM 1344 N N . ASN A 1 185 ? -0.125 -15.708 7.012 1.00 92.62 185 ASN A N 1
ATOM 1345 C CA . ASN A 1 185 ? 0.129 -14.401 7.600 1.00 92.62 185 ASN A CA 1
ATOM 1346 C C . ASN A 1 185 ? -0.100 -13.236 6.630 1.00 92.62 185 ASN A C 1
ATOM 1348 O O . ASN A 1 185 ? 0.073 -12.080 7.015 1.00 92.62 185 ASN A O 1
ATOM 1352 N N . ALA A 1 186 ? -0.520 -13.521 5.398 1.00 92.00 186 ALA A N 1
ATOM 1353 C CA . ALA A 1 186 ? -0.773 -12.508 4.392 1.00 92.00 186 ALA A CA 1
ATOM 1354 C C . ALA A 1 186 ? -1.995 -12.831 3.527 1.00 92.00 186 ALA A C 1
ATOM 1356 O O . ALA A 1 186 ? -2.313 -13.999 3.303 1.00 92.00 186 ALA A O 1
ATOM 1357 N N . ILE A 1 187 ? -2.682 -11.795 3.039 1.00 88.81 187 ILE A N 1
ATOM 1358 C CA . ILE A 1 187 ? -3.906 -11.931 2.231 1.00 88.81 187 ILE A CA 1
ATOM 1359 C C . ILE A 1 187 ? -3.623 -11.551 0.781 1.00 88.81 187 ILE A C 1
ATOM 1361 O O . ILE A 1 187 ? -3.094 -10.474 0.513 1.00 88.81 187 ILE A O 1
ATOM 1365 N N . ILE A 1 188 ? -4.026 -12.408 -0.157 1.00 82.38 188 ILE A N 1
ATOM 1366 C CA . ILE A 1 188 ? -3.951 -12.134 -1.594 1.00 82.38 188 ILE A CA 1
ATOM 1367 C C . ILE A 1 188 ? -5.203 -11.341 -2.018 1.00 82.38 188 ILE A C 1
ATOM 1369 O O . ILE A 1 188 ? -6.308 -11.888 -1.941 1.00 82.38 188 ILE A O 1
ATOM 1373 N N . PRO A 1 189 ? -5.070 -10.087 -2.496 1.00 81.19 189 PRO A N 1
ATOM 1374 C CA . PRO A 1 189 ? -6.212 -9.208 -2.770 1.00 81.19 189 PRO A CA 1
ATOM 1375 C C . PRO A 1 189 ? -7.162 -9.735 -3.845 1.00 81.19 189 PRO A C 1
ATOM 1377 O O . PRO A 1 189 ? -8.366 -9.532 -3.745 1.00 81.19 189 PRO A O 1
ATOM 1380 N N . ASP A 1 190 ? -6.632 -10.430 -4.848 1.00 77.12 190 ASP A N 1
ATOM 1381 C CA . ASP A 1 190 ? -7.407 -10.866 -6.015 1.00 77.12 190 ASP A CA 1
ATOM 1382 C C . ASP A 1 190 ? -8.191 -12.161 -5.779 1.00 77.12 190 ASP A C 1
ATOM 1384 O O . ASP A 1 190 ? -8.965 -12.592 -6.629 1.00 77.12 190 ASP A O 1
ATOM 1388 N N . THR A 1 191 ? -7.949 -12.838 -4.654 1.00 75.06 191 THR A N 1
ATOM 1389 C CA . THR A 1 191 ? -8.558 -14.148 -4.381 1.00 75.06 191 THR A CA 1
ATOM 1390 C C . THR A 1 191 ? -9.136 -14.285 -2.980 1.00 75.06 191 THR A C 1
ATOM 1392 O O . THR A 1 191 ? -9.879 -15.232 -2.743 1.00 75.06 191 THR A O 1
ATOM 1395 N N . GLY A 1 192 ? -8.761 -13.414 -2.038 1.00 82.19 192 GLY A N 1
ATOM 1396 C CA . GLY A 1 192 ? -9.070 -13.585 -0.616 1.00 82.19 192 GLY A CA 1
ATOM 1397 C C . GLY A 1 192 ? -8.319 -14.737 0.060 1.00 82.19 192 GLY A C 1
ATOM 1398 O O . GLY A 1 192 ? -8.506 -14.984 1.250 1.00 82.19 192 GLY A O 1
ATOM 1399 N N . SER A 1 193 ? -7.439 -15.443 -0.658 1.00 85.94 193 SER A N 1
ATOM 1400 C CA . SER A 1 193 ? -6.670 -16.543 -0.075 1.00 85.94 193 SER A CA 1
ATOM 1401 C C . SER A 1 193 ? -5.641 -16.017 0.920 1.00 85.94 193 SER A C 1
ATOM 1403 O O . SER A 1 193 ? -4.895 -15.081 0.626 1.00 85.94 193 SER A O 1
ATOM 1405 N N . VAL A 1 194 ? -5.575 -16.659 2.082 1.00 89.50 194 VAL A N 1
ATOM 1406 C CA . VAL A 1 194 ? -4.518 -16.438 3.069 1.00 89.50 194 VAL A CA 1
ATOM 1407 C C . VAL A 1 194 ? -3.355 -17.380 2.766 1.00 89.50 194 VAL A C 1
ATOM 1409 O O . VAL A 1 194 ? -3.566 -18.581 2.586 1.00 89.50 194 VAL A O 1
ATOM 1412 N N . THR A 1 195 ? -2.141 -16.835 2.717 1.00 86.62 195 THR A N 1
ATOM 1413 C CA . THR A 1 195 ? -0.897 -17.569 2.450 1.00 86.62 195 THR A CA 1
ATOM 1414 C C . THR A 1 195 ? 0.187 -17.188 3.448 1.00 86.62 195 THR A C 1
ATOM 1416 O O . THR A 1 195 ? 0.127 -16.134 4.083 1.00 86.62 195 THR A O 1
ATOM 1419 N N . ASP A 1 196 ? 1.197 -18.044 3.565 1.00 83.81 196 ASP A N 1
ATOM 1420 C CA . ASP A 1 196 ? 2.463 -17.667 4.178 1.00 83.81 196 ASP A CA 1
ATOM 1421 C C . ASP A 1 196 ? 3.258 -16.786 3.211 1.00 83.81 196 ASP A C 1
ATOM 1423 O O . ASP A 1 196 ? 3.388 -17.087 2.020 1.00 83.81 196 ASP A O 1
ATOM 1427 N N . ALA A 1 197 ? 3.794 -15.697 3.740 1.00 79.00 197 ALA A N 1
ATOM 1428 C CA . ALA A 1 197 ? 4.621 -14.738 3.042 1.00 79.00 197 ALA A CA 1
ATOM 1429 C C . ALA A 1 197 ? 5.748 -14.245 3.951 1.00 79.00 197 ALA A C 1
ATOM 1431 O O . ALA A 1 197 ? 5.695 -14.346 5.178 1.00 79.00 197 ALA A O 1
ATOM 1432 N N . THR A 1 198 ? 6.767 -13.655 3.338 1.00 79.25 198 THR A N 1
ATOM 1433 C CA . THR A 1 198 ? 7.822 -12.928 4.042 1.00 79.25 198 THR A CA 1
ATOM 1434 C C . THR A 1 198 ? 7.885 -11.520 3.481 1.00 79.25 198 THR A C 1
ATOM 1436 O O . THR A 1 198 ? 8.018 -11.341 2.271 1.00 79.25 198 THR A O 1
ATOM 1439 N N . LEU A 1 199 ? 7.793 -10.534 4.366 1.00 76.12 199 LEU A N 1
ATOM 1440 C CA . LEU A 1 199 ? 7.925 -9.122 4.044 1.00 76.12 199 LEU A CA 1
ATOM 1441 C C . LEU A 1 199 ? 8.940 -8.496 5.000 1.00 76.12 199 LEU A C 1
ATOM 1443 O O . LEU A 1 199 ? 8.853 -8.695 6.212 1.00 76.12 199 LEU A O 1
ATOM 1447 N N . ASP A 1 200 ? 9.899 -7.747 4.457 1.00 72.62 200 ASP A N 1
ATOM 1448 C CA . ASP A 1 200 ? 10.810 -6.952 5.277 1.00 72.62 200 ASP A CA 1
ATOM 1449 C C . ASP A 1 200 ? 10.086 -5.682 5.733 1.00 72.62 200 ASP A C 1
ATOM 1451 O O . ASP A 1 200 ? 9.845 -4.766 4.949 1.00 72.62 200 ASP A O 1
ATOM 1455 N N . THR A 1 201 ? 9.703 -5.639 7.005 1.00 69.88 201 THR A N 1
ATOM 1456 C CA . THR A 1 201 ? 8.979 -4.509 7.598 1.00 69.88 201 THR A CA 1
ATOM 1457 C C . THR A 1 201 ? 9.903 -3.386 8.069 1.00 69.88 201 THR A C 1
ATOM 1459 O O . THR A 1 201 ? 9.421 -2.326 8.463 1.00 69.88 201 THR A O 1
ATOM 1462 N N . ARG A 1 202 ? 11.230 -3.572 8.018 1.00 64.56 202 ARG A N 1
ATOM 1463 C CA . ARG A 1 202 ? 12.202 -2.583 8.520 1.00 64.56 202 ARG A CA 1
ATOM 1464 C C . ARG A 1 202 ? 12.256 -1.311 7.679 1.00 64.56 202 ARG A C 1
ATOM 1466 O O . ARG A 1 202 ? 12.709 -0.285 8.163 1.00 64.56 202 ARG A O 1
ATOM 1473 N N . PHE A 1 203 ? 11.765 -1.349 6.442 1.00 58.75 203 PHE A N 1
ATOM 1474 C CA . PHE A 1 203 ? 11.647 -0.153 5.604 1.00 58.75 203 PHE A CA 1
ATOM 1475 C C . PHE A 1 203 ? 10.604 0.848 6.126 1.00 58.75 203 PHE A C 1
ATOM 1477 O O . PHE A 1 203 ? 10.633 2.010 5.729 1.00 58.75 203 PHE A O 1
ATOM 1484 N N . PHE A 1 204 ? 9.693 0.427 7.014 1.00 61.69 204 PHE A N 1
ATOM 1485 C CA . PHE A 1 204 ? 8.635 1.298 7.529 1.00 61.69 204 PHE A CA 1
ATOM 1486 C C . PHE A 1 204 ? 9.069 2.189 8.698 1.00 61.69 204 PHE A C 1
ATOM 1488 O O . PHE A 1 204 ? 8.317 3.106 9.025 1.00 61.69 204 PHE A O 1
ATOM 1495 N N . ASP A 1 205 ? 10.235 1.962 9.323 1.00 59.47 205 ASP A N 1
ATOM 1496 C CA . ASP A 1 205 ? 10.680 2.801 10.441 1.00 59.47 205 ASP A CA 1
ATOM 1497 C C . ASP A 1 205 ? 12.180 2.699 10.789 1.00 59.47 205 ASP A C 1
ATOM 1499 O O . ASP A 1 205 ? 12.814 1.658 10.628 1.00 59.47 205 ASP A O 1
ATOM 1503 N N . SER A 1 206 ? 12.720 3.787 11.348 1.00 50.19 206 SER A N 1
ATOM 1504 C CA . SER A 1 206 ? 14.041 3.881 11.972 1.00 50.19 206 SER A CA 1
ATOM 1505 C C . SER A 1 206 ? 13.926 3.815 13.506 1.00 50.19 206 SER A C 1
ATOM 1507 O O . SER A 1 206 ? 13.708 4.833 14.157 1.00 50.19 206 SER A O 1
ATOM 1509 N N . ASP A 1 207 ? 14.089 2.614 14.060 1.00 55.50 207 ASP A N 1
ATOM 1510 C CA . ASP A 1 207 ? 14.487 2.184 15.418 1.00 55.50 207 ASP A CA 1
ATOM 1511 C C . ASP A 1 207 ? 13.943 2.850 16.715 1.00 55.50 207 ASP A C 1
ATOM 1513 O O . ASP A 1 207 ? 14.066 2.226 17.772 1.00 55.50 207 ASP A O 1
ATOM 1517 N N . SER A 1 208 ? 13.324 4.042 16.741 1.00 77.81 208 SER A N 1
ATOM 1518 C CA . SER A 1 208 ? 12.695 4.576 17.972 1.00 77.81 208 SER A CA 1
ATOM 1519 C C . SER A 1 208 ? 11.784 5.793 17.773 1.00 77.81 208 SER A C 1
ATOM 1521 O O . SER A 1 208 ? 12.112 6.730 17.048 1.00 77.81 208 SER A O 1
ATOM 1523 N N . PHE A 1 209 ? 10.670 5.827 18.516 1.00 86.50 209 PHE A N 1
ATOM 1524 C CA . PHE A 1 209 ? 9.801 7.004 18.593 1.00 86.50 209 PHE A CA 1
ATOM 1525 C C . PHE A 1 209 ? 10.552 8.166 19.268 1.00 86.50 209 PHE A C 1
ATOM 1527 O O . PHE A 1 209 ? 11.193 7.946 20.304 1.00 86.50 209 PHE A O 1
ATOM 1534 N N . PRO A 1 210 ? 10.476 9.407 18.748 1.00 86.75 210 PRO A N 1
ATOM 1535 C CA . PRO A 1 210 ? 11.220 10.522 19.312 1.00 86.75 210 PRO A CA 1
ATOM 1536 C C . PRO A 1 210 ? 10.795 10.805 20.752 1.00 86.75 210 PRO A C 1
ATOM 1538 O O . PRO A 1 210 ? 9.619 10.997 21.059 1.00 86.75 210 PRO A O 1
ATOM 1541 N N . ASN A 1 211 ? 11.777 10.888 21.648 1.00 83.56 211 ASN A N 1
ATOM 1542 C CA . ASN A 1 211 ? 11.520 11.294 23.019 1.00 83.56 211 ASN A CA 1
ATOM 1543 C C . ASN A 1 211 ? 11.343 12.817 23.079 1.00 83.56 211 ASN A C 1
ATOM 1545 O O . ASN A 1 211 ? 12.286 13.578 22.845 1.00 83.56 211 ASN A O 1
ATOM 1549 N N . PHE A 1 212 ? 10.141 13.269 23.414 1.00 83.75 212 PHE A N 1
ATOM 1550 C CA . PHE A 1 212 ? 9.867 14.665 23.722 1.00 83.75 212 PHE A CA 1
ATOM 1551 C C . PHE A 1 212 ? 9.149 14.774 25.068 1.00 83.75 212 PHE A C 1
ATOM 1553 O O . PHE A 1 212 ? 8.285 13.972 25.414 1.00 83.75 212 PHE A O 1
ATOM 1560 N N . SER A 1 213 ? 9.539 15.787 25.838 1.00 76.81 213 SER A N 1
ATOM 1561 C CA . SER A 1 213 ? 8.990 16.103 27.155 1.00 76.81 213 SER A CA 1
ATOM 1562 C C . SER A 1 213 ? 8.759 17.605 27.262 1.00 76.81 213 SER A C 1
ATOM 1564 O O . SER A 1 213 ? 9.612 18.378 26.812 1.00 76.81 213 SER A O 1
ATOM 1566 N N . GLY A 1 214 ? 7.662 17.995 27.910 1.00 71.62 214 GLY A N 1
ATOM 1567 C CA . GLY A 1 214 ? 7.284 19.387 28.123 1.00 71.62 214 GLY A CA 1
ATOM 156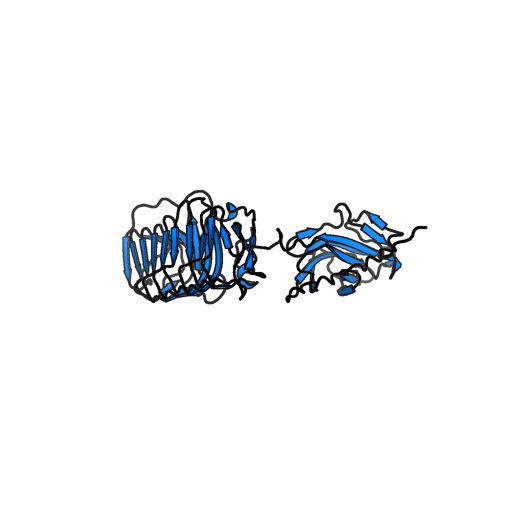8 C C . GLY A 1 214 ? 6.598 19.999 26.902 1.00 71.62 214 GLY A C 1
ATOM 1569 O O . GLY A 1 214 ? 7.178 20.072 25.815 1.00 71.62 214 GLY A O 1
ATOM 1570 N N . GLY A 1 215 ? 5.373 20.476 27.112 1.00 89.12 215 GLY A N 1
ATOM 1571 C CA . GLY A 1 215 ? 4.538 21.132 26.116 1.00 89.12 215 GLY A CA 1
ATOM 1572 C C . GLY A 1 215 ? 3.357 21.857 26.761 1.00 89.12 215 GLY A C 1
ATOM 1573 O O . GLY A 1 215 ? 3.115 21.762 27.960 1.00 89.12 215 GLY A O 1
ATOM 1574 N N . GLY A 1 216 ? 2.626 22.636 25.965 1.00 93.75 216 GLY A N 1
ATOM 1575 C CA . GLY A 1 216 ? 1.365 23.237 26.408 1.00 93.75 216 GLY A CA 1
ATOM 1576 C C . GLY A 1 216 ? 0.188 22.269 26.268 1.00 93.75 216 GLY A C 1
ATOM 1577 O O . GLY A 1 216 ? 0.291 21.249 25.591 1.00 93.75 216 GLY A O 1
ATOM 1578 N N . ASN A 1 217 ? -0.959 22.627 26.841 1.00 97.44 217 ASN A N 1
ATOM 1579 C CA . ASN A 1 217 ? -2.228 21.968 26.532 1.00 97.44 217 ASN A CA 1
ATOM 1580 C C . ASN A 1 217 ? -3.019 22.820 25.537 1.00 97.44 217 ASN A C 1
ATOM 1582 O O . ASN A 1 217 ? -3.074 24.043 25.676 1.00 97.44 217 ASN A O 1
ATOM 1586 N N . TYR A 1 218 ? -3.662 22.181 24.565 1.00 98.06 218 TYR A N 1
ATOM 1587 C CA . TYR A 1 218 ? -4.561 22.833 23.620 1.00 98.06 218 TYR A CA 1
ATOM 1588 C C . TYR A 1 218 ? -5.935 22.167 23.642 1.00 98.06 218 TYR A C 1
ATOM 1590 O O . TYR A 1 218 ? -6.048 20.946 23.607 1.00 98.06 218 TYR A O 1
ATOM 1598 N N . ARG A 1 219 ? -6.991 22.981 23.641 1.00 98.31 219 ARG A N 1
ATOM 1599 C CA . ARG A 1 219 ? -8.359 22.533 23.378 1.00 98.31 219 ARG A CA 1
ATOM 1600 C C . ARG A 1 219 ? -9.046 23.540 22.469 1.00 98.31 219 ARG A C 1
ATOM 1602 O O . ARG A 1 219 ? -9.101 24.718 22.814 1.00 98.31 219 ARG A O 1
ATOM 1609 N N . GLY A 1 220 ? -9.578 23.094 21.336 1.00 97.75 220 GLY A N 1
ATOM 1610 C CA . GLY A 1 220 ? -10.251 23.985 20.393 1.00 97.75 220 GLY A CA 1
ATOM 1611 C C . GLY A 1 220 ? -10.413 23.398 18.997 1.00 97.75 220 GLY A C 1
ATOM 1612 O O . GLY A 1 220 ? -10.315 22.194 18.795 1.00 97.75 220 GLY A O 1
ATOM 1613 N N . ASN A 1 221 ? -10.642 24.271 18.019 1.00 95.88 221 ASN A N 1
ATOM 1614 C CA . ASN A 1 221 ? -10.973 23.922 16.633 1.00 95.88 221 ASN A CA 1
ATOM 1615 C C . ASN A 1 221 ? -9.745 23.671 15.717 1.00 95.88 221 ASN A C 1
ATOM 1617 O O . ASN A 1 221 ? -9.825 23.846 14.500 1.00 95.88 221 ASN A O 1
ATOM 1621 N N . GLY A 1 222 ? -8.581 23.379 16.298 1.00 94.75 222 GLY A N 1
ATOM 1622 C CA . GLY A 1 222 ? -7.325 23.113 15.588 1.00 94.75 222 GLY A CA 1
ATOM 1623 C C . GLY A 1 222 ? -6.590 24.342 15.041 1.00 94.75 222 GLY A C 1
ATOM 1624 O O . GLY A 1 222 ? -5.363 24.322 14.979 1.00 94.75 222 GLY A O 1
ATOM 1625 N N . SER A 1 223 ? -7.276 25.448 14.726 1.00 95.69 223 SER A N 1
ATOM 1626 C CA . SER A 1 223 ? -6.660 26.583 14.014 1.00 95.69 223 SER A CA 1
ATOM 1627 C C . SER A 1 223 ? -5.636 27.365 14.841 1.00 95.69 223 SER A C 1
ATOM 1629 O O . SER A 1 223 ? -4.900 28.186 14.303 1.00 95.69 223 SER A O 1
ATOM 1631 N N . GLY A 1 224 ? -5.622 27.152 16.160 1.00 94.31 224 GLY A N 1
ATOM 1632 C CA . GLY A 1 224 ? -4.655 27.753 17.081 1.00 94.31 224 GLY A CA 1
ATOM 1633 C C . GLY A 1 224 ? -3.414 26.894 17.330 1.00 94.31 224 GLY A C 1
ATOM 1634 O O . GLY A 1 224 ? -2.557 27.301 18.113 1.00 94.31 224 GLY A O 1
ATOM 1635 N N . LEU A 1 225 ? -3.318 25.710 16.716 1.00 96.94 225 LEU A N 1
ATOM 1636 C CA . LEU A 1 225 ? -2.114 24.893 16.786 1.00 96.94 225 LEU A CA 1
ATOM 1637 C C . LEU A 1 225 ? -0.997 25.524 15.955 1.00 96.94 225 LEU A C 1
ATOM 1639 O O . LEU A 1 225 ? -1.200 25.920 14.809 1.00 96.94 225 LEU A O 1
ATOM 1643 N N . ILE A 1 226 ? 0.200 25.582 16.532 1.00 95.62 226 ILE A N 1
ATOM 1644 C CA . ILE A 1 226 ? 1.372 26.197 15.914 1.00 95.62 226 ILE A CA 1
ATOM 1645 C C . ILE A 1 226 ? 2.312 25.077 15.443 1.00 95.62 226 ILE A C 1
ATOM 1647 O O . ILE A 1 226 ? 2.794 24.313 16.283 1.00 95.62 226 ILE A O 1
ATOM 1651 N N . PRO A 1 227 ? 2.595 24.960 14.133 1.00 94.94 227 PRO A N 1
ATOM 1652 C CA . PRO A 1 227 ? 3.595 24.026 13.618 1.00 94.94 227 PRO A CA 1
ATOM 1653 C C . PRO A 1 227 ? 4.949 24.135 14.331 1.00 94.94 227 PRO A C 1
ATOM 1655 O O . PRO A 1 227 ? 5.382 25.222 14.714 1.00 94.94 227 PRO A O 1
ATOM 1658 N N . GLY A 1 228 ? 5.621 23.004 14.523 1.00 91.81 228 GLY A N 1
ATOM 1659 C CA . GLY A 1 228 ? 6.884 22.877 15.252 1.00 91.81 228 GLY A CA 1
ATOM 1660 C C . GLY A 1 228 ? 6.750 22.967 16.777 1.00 91.81 228 GLY A C 1
ATOM 1661 O O . GLY A 1 228 ? 7.751 22.849 17.485 1.00 91.81 228 GLY A O 1
ATOM 1662 N N . THR A 1 229 ? 5.537 23.173 17.302 1.00 90.94 229 THR A N 1
ATOM 1663 C CA . THR A 1 229 ? 5.295 23.292 18.745 1.00 90.94 229 THR A CA 1
ATOM 1664 C C . THR A 1 229 ? 5.011 21.937 19.382 1.00 90.94 229 THR A C 1
ATOM 1666 O O . THR A 1 229 ? 4.406 21.044 18.784 1.00 90.94 229 THR A O 1
ATOM 1669 N N . ARG A 1 230 ? 5.448 21.806 20.637 1.00 95.44 230 ARG A N 1
ATOM 1670 C CA . ARG A 1 230 ? 5.192 20.652 21.498 1.00 95.44 230 ARG A CA 1
ATOM 1671 C C . ARG A 1 230 ? 3.942 20.867 22.336 1.00 95.44 230 ARG A C 1
ATOM 1673 O O . ARG A 1 230 ? 3.793 21.909 22.979 1.00 95.44 230 ARG A O 1
ATOM 1680 N N . TYR A 1 231 ? 3.104 19.845 22.395 1.00 97.06 231 TYR A N 1
ATOM 1681 C CA . TYR A 1 231 ? 1.913 19.809 23.226 1.00 97.06 231 TYR A CA 1
ATOM 1682 C C . TYR A 1 231 ? 1.919 18.557 24.101 1.00 97.06 231 TYR A C 1
ATOM 1684 O O . TYR A 1 231 ? 2.174 17.456 23.618 1.00 97.06 231 TYR A O 1
ATOM 1692 N N . ASP A 1 232 ? 1.602 18.712 25.383 1.00 97.00 232 ASP A N 1
ATOM 1693 C CA . ASP A 1 232 ? 1.400 17.568 26.276 1.00 97.00 232 ASP A CA 1
ATOM 1694 C C . ASP A 1 232 ? 0.042 16.909 25.978 1.00 97.00 232 ASP A C 1
ATOM 1696 O O . ASP A 1 232 ? -0.067 15.682 25.911 1.00 97.00 232 ASP A O 1
ATOM 1700 N N . SER A 1 233 ? -0.982 17.728 25.714 1.00 97.62 233 SER A N 1
ATOM 1701 C CA . SER A 1 233 ? -2.318 17.288 25.310 1.00 97.62 233 SER A CA 1
ATOM 1702 C C . SER A 1 233 ? -2.947 18.239 24.292 1.00 97.62 233 SER A C 1
ATOM 1704 O O . SER A 1 233 ? -2.852 19.462 24.418 1.00 97.62 233 SER A O 1
ATOM 1706 N N . VAL A 1 234 ? -3.609 17.672 23.290 1.00 98.56 234 VAL A N 1
ATOM 1707 C CA . VAL A 1 234 ? -4.405 18.370 22.282 1.00 98.56 234 VAL A CA 1
ATOM 1708 C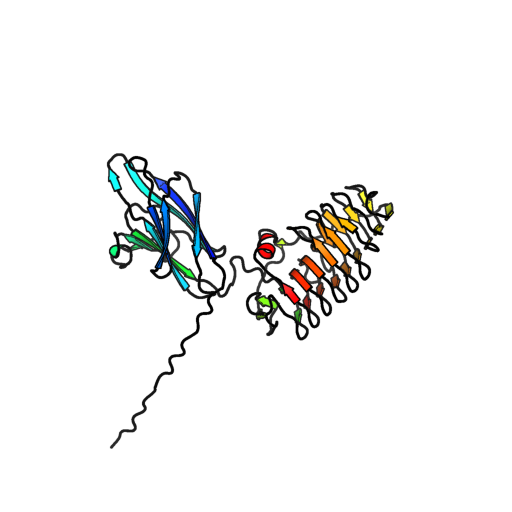 C . VAL A 1 234 ? -5.776 17.709 22.222 1.00 98.56 234 VAL A C 1
ATOM 1710 O O . VAL A 1 234 ? -5.874 16.520 21.941 1.00 98.56 234 VAL A O 1
ATOM 1713 N N . ILE A 1 235 ? -6.833 18.487 22.441 1.00 98.69 235 ILE A N 1
ATOM 1714 C CA . ILE A 1 235 ? -8.222 18.067 22.238 1.00 98.69 235 ILE A CA 1
ATOM 1715 C C . ILE A 1 235 ? -8.807 18.898 21.097 1.00 98.69 235 ILE A C 1
ATOM 1717 O O . ILE A 1 235 ? -9.011 20.111 21.229 1.00 98.69 235 ILE A O 1
ATOM 1721 N N . LEU A 1 236 ? -9.065 18.249 19.969 1.00 98.69 236 LEU A N 1
ATOM 1722 C CA . LEU A 1 236 ? -9.681 18.854 18.798 1.00 98.69 236 LEU A CA 1
ATOM 1723 C C . LEU A 1 236 ? -11.192 18.676 18.885 1.00 98.69 236 LEU A C 1
ATOM 1725 O O . LEU A 1 236 ? -11.679 17.557 18.895 1.00 98.69 236 LEU A O 1
ATOM 1729 N N . THR A 1 237 ? -11.936 19.778 18.923 1.00 97.81 237 THR A N 1
ATOM 1730 C CA . THR A 1 237 ? -13.411 19.772 18.953 1.00 97.81 237 THR A CA 1
ATOM 1731 C C . THR A 1 237 ? -14.005 20.164 17.596 1.00 97.81 237 THR A C 1
ATOM 1733 O O . THR A 1 237 ? -15.095 20.730 17.523 1.00 97.81 237 THR A O 1
ATOM 1736 N N . GLY A 1 238 ? -13.231 19.968 16.528 1.00 95.31 238 GLY A N 1
ATOM 1737 C CA . GLY A 1 238 ? -13.584 20.234 15.137 1.00 95.31 238 GLY A CA 1
ATOM 1738 C C . GLY A 1 238 ? -12.625 21.181 14.411 1.00 95.31 238 GLY A C 1
ATOM 1739 O O . GLY A 1 238 ? -11.543 21.480 14.907 1.00 95.31 238 GLY A O 1
ATOM 1740 N N . GLY A 1 239 ? -13.021 21.679 13.238 1.00 96.06 239 GLY A N 1
ATOM 1741 C CA . GLY A 1 239 ? -12.312 22.745 12.516 1.00 96.06 239 GLY A CA 1
ATOM 1742 C C . GLY A 1 239 ? -11.158 22.268 11.629 1.00 96.06 239 GLY A C 1
ATOM 1743 O O . GLY A 1 239 ? -11.292 21.275 10.916 1.00 96.06 239 GLY A O 1
ATOM 1744 N N . ILE A 1 240 ? -10.056 23.024 11.601 1.00 96.12 240 ILE A N 1
ATOM 1745 C CA . ILE A 1 240 ? -8.935 22.812 10.673 1.00 96.12 240 ILE A CA 1
ATOM 1746 C C . ILE A 1 240 ? -7.622 22.824 11.449 1.00 96.12 240 ILE A C 1
ATOM 1748 O O . ILE A 1 240 ? -7.315 23.800 12.133 1.00 96.12 240 ILE A O 1
ATOM 1752 N N . VAL A 1 241 ? -6.826 21.769 11.289 1.00 96.94 241 VAL A N 1
ATOM 1753 C CA . VAL A 1 241 ? -5.443 21.709 11.765 1.00 96.94 241 VAL A CA 1
ATOM 1754 C C . VAL A 1 241 ? -4.519 22.204 10.644 1.00 96.94 241 VAL A C 1
ATOM 1756 O O . VAL A 1 241 ? -4.556 21.641 9.539 1.00 96.94 241 VAL A O 1
ATOM 1759 N N . PRO A 1 242 ? -3.724 23.265 10.885 1.00 96.56 242 PRO A N 1
ATOM 1760 C CA . PRO A 1 242 ? -2.782 23.788 9.902 1.00 96.56 242 PRO A CA 1
ATOM 1761 C C . PRO A 1 242 ? -1.749 22.748 9.459 1.00 96.56 242 PRO A C 1
ATOM 1763 O O . PRO A 1 242 ? -1.436 21.815 10.192 1.00 96.56 242 PRO A O 1
ATOM 1766 N N . ASN A 1 243 ? -1.211 22.926 8.255 1.00 94.38 243 ASN A N 1
ATOM 1767 C CA . ASN A 1 243 ? -0.157 22.068 7.742 1.00 94.38 243 ASN A CA 1
ATOM 1768 C C . ASN A 1 243 ? 1.117 22.311 8.552 1.00 94.38 243 ASN A C 1
ATOM 1770 O O . ASN A 1 243 ? 1.557 23.457 8.694 1.00 94.38 243 ASN A O 1
ATOM 1774 N N . GLY A 1 244 ? 1.713 21.236 9.044 1.00 90.88 244 GLY A N 1
ATOM 1775 C CA . GLY A 1 244 ? 3.036 21.281 9.628 1.00 90.88 244 GLY A CA 1
ATOM 1776 C C . GLY A 1 244 ? 3.315 20.105 10.538 1.00 90.88 244 GLY A C 1
ATOM 1777 O O . GLY A 1 244 ? 2.519 19.173 10.655 1.00 90.88 244 GLY A O 1
ATOM 1778 N N . ASP A 1 245 ? 4.465 20.186 11.196 1.00 94.75 245 ASP A N 1
ATOM 1779 C CA . ASP A 1 245 ? 4.921 19.117 12.065 1.00 94.75 245 ASP A CA 1
ATOM 1780 C C . ASP A 1 245 ? 4.523 19.382 13.513 1.00 94.75 245 ASP A C 1
ATOM 1782 O O . ASP A 1 245 ? 4.661 20.500 14.011 1.00 94.75 245 ASP A O 1
ATOM 1786 N N . TYR A 1 246 ? 4.053 18.357 14.215 1.00 95.31 246 TYR A N 1
ATOM 1787 C CA . TYR A 1 246 ? 3.574 18.481 15.590 1.00 95.31 246 TYR A CA 1
ATOM 1788 C C . TYR A 1 246 ? 4.150 17.379 16.469 1.00 95.31 246 TYR A C 1
ATOM 1790 O O . TYR A 1 246 ? 4.284 16.238 16.040 1.00 95.31 246 TYR A O 1
ATOM 1798 N N . GLN A 1 247 ? 4.457 17.710 17.722 1.00 97.06 247 GLN A N 1
ATOM 1799 C CA . GLN A 1 247 ? 4.838 16.739 18.750 1.00 97.06 247 GLN A CA 1
ATOM 1800 C C . GLN A 1 247 ? 3.783 16.782 19.847 1.00 97.06 247 GLN A C 1
ATOM 1802 O O . GLN A 1 247 ? 3.624 17.810 20.505 1.00 97.06 247 GLN A O 1
ATOM 1807 N N . ILE A 1 248 ? 3.027 15.700 20.002 1.00 97.50 248 ILE A N 1
ATOM 1808 C CA . ILE A 1 248 ? 1.842 15.655 20.856 1.00 97.50 248 ILE A CA 1
ATOM 1809 C C . ILE A 1 248 ? 1.928 14.447 21.786 1.00 97.50 248 ILE A C 1
ATOM 1811 O O . ILE A 1 248 ? 2.062 13.310 21.337 1.00 97.50 248 ILE A O 1
ATOM 1815 N N . GLY A 1 249 ? 1.822 14.676 23.094 1.00 97.19 249 GLY A N 1
ATOM 1816 C CA . GLY A 1 249 ? 1.685 13.597 24.068 1.00 97.19 249 GLY A CA 1
ATOM 1817 C C . GLY A 1 249 ? 0.380 12.835 23.838 1.00 97.19 249 GLY A C 1
ATOM 1818 O O . GLY A 1 249 ? 0.389 11.691 23.395 1.00 97.19 249 GLY A O 1
ATOM 1819 N N . THR A 1 250 ? -0.755 13.484 24.090 1.00 97.62 250 THR A N 1
ATOM 1820 C CA . THR A 1 250 ? -2.085 12.903 23.834 1.00 97.62 250 THR A CA 1
ATOM 1821 C C . THR A 1 250 ? -2.863 13.734 22.826 1.00 97.62 250 THR A C 1
ATOM 1823 O O . THR A 1 250 ? -3.005 14.939 23.019 1.00 97.62 250 THR A O 1
ATOM 1826 N N . LEU A 1 251 ? -3.384 13.104 21.775 1.00 98.62 251 LEU A N 1
ATOM 1827 C CA . LEU A 1 251 ? -4.293 13.723 20.811 1.00 98.62 251 LEU A CA 1
ATOM 1828 C C . LEU A 1 251 ? -5.685 13.097 20.941 1.00 98.62 251 LEU A C 1
ATOM 1830 O O . LEU A 1 251 ? -5.840 11.914 20.660 1.00 98.62 251 LEU A O 1
ATOM 1834 N N . ALA A 1 252 ? -6.689 13.879 21.320 1.00 98.75 252 ALA A N 1
ATOM 1835 C CA . ALA A 1 252 ? -8.093 13.478 21.268 1.00 98.75 252 ALA A CA 1
ATOM 1836 C C . ALA A 1 252 ? -8.812 14.241 20.150 1.00 98.75 252 ALA A C 1
ATOM 1838 O O . ALA A 1 252 ? -8.652 15.459 20.024 1.00 98.75 252 ALA A O 1
ATOM 1839 N N . ILE A 1 253 ? -9.591 13.531 19.339 1.00 98.62 253 ILE A N 1
ATOM 1840 C CA . ILE A 1 253 ? -10.489 14.103 18.336 1.00 98.62 253 ILE A CA 1
ATOM 1841 C C . ILE A 1 253 ? -11.922 13.857 18.807 1.00 98.62 253 ILE A C 1
ATOM 1843 O O . ILE A 1 253 ? -12.427 12.745 18.699 1.00 98.62 253 ILE A O 1
ATOM 1847 N N . ASP A 1 254 ? -12.547 14.927 19.294 1.00 98.19 254 ASP A N 1
ATOM 1848 C CA . ASP A 1 254 ? -13.903 14.990 19.861 1.00 98.19 254 ASP A CA 1
ATOM 1849 C C . ASP A 1 254 ? -14.778 15.954 19.035 1.00 98.19 254 ASP A C 1
ATOM 1851 O O . ASP A 1 254 ? -15.533 16.777 19.566 1.00 98.19 254 ASP A O 1
ATOM 1855 N N . GLY A 1 255 ? -14.545 15.978 17.724 1.00 96.75 255 GLY A N 1
ATOM 1856 C CA . GLY A 1 255 ? -15.298 16.785 16.776 1.00 96.75 255 GLY A CA 1
ATOM 1857 C C . GLY A 1 255 ? -14.699 16.742 15.373 1.00 96.75 255 GLY A C 1
ATOM 1858 O O . GLY A 1 255 ? -13.477 16.703 15.201 1.00 96.75 255 GLY A O 1
ATOM 1859 N N . GLY A 1 256 ? -15.565 16.823 14.362 1.00 94.88 256 GLY A N 1
ATOM 1860 C CA . GLY A 1 256 ? -15.179 16.704 12.958 1.00 94.88 256 GLY A CA 1
ATOM 1861 C C . GLY A 1 256 ? -14.112 17.713 12.522 1.00 94.88 256 GLY A C 1
ATOM 1862 O O . GLY A 1 256 ? -14.342 18.927 12.512 1.00 94.88 256 GLY A O 1
ATOM 1863 N N . VAL A 1 257 ? -12.941 17.207 12.132 1.00 96.56 257 VAL A N 1
ATOM 1864 C CA . VAL A 1 257 ? -11.729 18.002 11.888 1.00 96.56 257 VAL A CA 1
ATOM 1865 C C . VAL A 1 257 ? -11.147 17.743 10.502 1.00 96.56 257 VAL A C 1
ATOM 1867 O O . VAL A 1 257 ? -11.339 16.678 9.921 1.00 96.56 257 VAL A O 1
ATOM 1870 N N . THR A 1 258 ? -10.435 18.726 9.952 1.00 95.38 258 THR A N 1
ATOM 1871 C CA . THR A 1 258 ? -9.673 18.592 8.705 1.00 95.38 258 THR A CA 1
ATOM 1872 C C . THR A 1 258 ? -8.189 18.832 8.956 1.00 95.38 258 THR A C 1
ATOM 1874 O O . THR A 1 258 ? -7.807 19.924 9.372 1.00 95.38 258 THR A O 1
ATOM 1877 N N . PHE A 1 259 ? -7.348 17.844 8.667 1.00 94.12 259 PHE A N 1
ATOM 1878 C CA . PHE A 1 259 ? -5.897 18.002 8.621 1.00 94.12 259 PHE A CA 1
ATOM 1879 C C . PHE A 1 259 ? -5.468 18.468 7.232 1.00 94.12 259 PHE A C 1
ATOM 1881 O O . PHE A 1 259 ? -5.912 17.927 6.215 1.00 94.12 259 PHE A O 1
ATOM 1888 N N . THR A 1 260 ? -4.600 19.479 7.189 1.00 92.50 260 THR A N 1
ATOM 1889 C CA . THR A 1 260 ? -4.150 20.095 5.928 1.00 92.50 260 THR A CA 1
ATOM 1890 C C . THR A 1 260 ? -2.756 19.657 5.478 1.00 92.50 260 THR A C 1
ATOM 1892 O O . THR A 1 260 ? -2.237 20.184 4.493 1.00 92.50 260 THR A O 1
ATOM 1895 N N . GLY A 1 261 ? -2.182 18.660 6.157 1.00 89.38 261 GLY A N 1
ATOM 1896 C CA . GLY A 1 261 ? -0.917 18.011 5.823 1.00 89.38 261 GLY A CA 1
ATOM 1897 C C . GLY A 1 261 ? 0.112 18.049 6.956 1.00 89.38 261 GLY A C 1
ATOM 1898 O O . GLY A 1 261 ? -0.105 18.698 7.978 1.00 89.38 261 GLY A O 1
ATOM 1899 N N . GLY A 1 262 ? 1.243 17.376 6.742 1.00 89.44 262 GLY A N 1
ATOM 1900 C CA . GLY A 1 262 ? 2.406 17.400 7.640 1.00 89.44 262 GLY A CA 1
ATOM 1901 C C . GLY A 1 262 ? 2.571 16.129 8.478 1.00 89.44 262 GLY A C 1
ATOM 1902 O O . GLY A 1 262 ? 1.818 15.163 8.315 1.00 89.44 262 GLY A O 1
ATOM 1903 N N . ALA A 1 263 ? 3.584 16.110 9.350 1.00 91.88 263 ALA A N 1
ATOM 1904 C CA . ALA A 1 263 ? 3.902 14.958 10.191 1.00 91.88 263 ALA A CA 1
ATOM 1905 C C . ALA A 1 263 ? 3.547 15.199 11.668 1.00 91.88 263 ALA A C 1
ATOM 1907 O O . ALA A 1 263 ? 4.048 16.102 12.334 1.00 91.88 263 ALA A O 1
ATOM 1908 N N . MET A 1 264 ? 2.707 14.341 12.231 1.00 94.19 264 MET A N 1
ATOM 1909 C CA . MET A 1 264 ? 2.304 14.384 13.630 1.00 94.19 264 MET A CA 1
ATOM 1910 C C . MET A 1 264 ? 2.964 13.244 14.398 1.00 94.19 264 MET A C 1
ATOM 1912 O O . MET A 1 264 ? 2.629 12.079 14.213 1.00 94.19 264 MET A O 1
ATOM 1916 N N . TYR A 1 265 ? 3.872 13.581 15.305 1.00 95.69 265 TYR A N 1
ATOM 1917 C CA . TYR A 1 265 ? 4.458 12.651 16.261 1.00 95.69 265 TYR A CA 1
ATOM 1918 C C . TYR A 1 265 ? 3.578 12.615 17.501 1.00 95.69 265 TYR A C 1
ATOM 1920 O O . TYR A 1 265 ? 3.661 13.488 18.365 1.00 95.69 265 TYR A O 1
ATOM 1928 N N . VAL A 1 266 ? 2.704 11.618 17.569 1.00 96.50 266 VAL A N 1
ATOM 1929 C CA . VAL A 1 266 ? 1.688 11.476 18.609 1.00 96.50 266 VAL A CA 1
ATOM 1930 C C . VAL A 1 266 ? 2.027 10.271 19.475 1.00 96.50 266 VAL A C 1
ATOM 1932 O O . VAL A 1 266 ? 2.139 9.154 18.979 1.00 96.50 266 VAL A O 1
ATOM 1935 N N . LYS A 1 267 ? 2.181 10.453 20.788 1.00 95.50 267 LYS A N 1
ATOM 1936 C CA . LYS A 1 267 ? 2.419 9.300 21.666 1.00 95.50 267 LYS A CA 1
ATOM 1937 C C . LYS A 1 267 ? 1.159 8.434 21.755 1.00 95.50 267 LYS A C 1
ATOM 1939 O O . LYS A 1 267 ? 1.241 7.241 21.487 1.00 95.50 267 LYS A O 1
ATOM 1944 N N . SER A 1 268 ? 0.001 9.016 22.059 1.00 97.19 268 SER A N 1
ATOM 1945 C CA . SER A 1 268 ? -1.289 8.309 22.061 1.00 97.19 268 SER A CA 1
ATOM 1946 C C . SER A 1 268 ? -2.402 9.134 21.426 1.00 97.19 268 SER A C 1
ATOM 1948 O O . SER A 1 268 ? -2.499 10.336 21.679 1.00 97.19 268 SER A O 1
ATOM 1950 N N . MET A 1 269 ? -3.259 8.480 20.646 1.00 98.62 269 MET A N 1
ATOM 1951 C CA . MET A 1 269 ? -4.367 9.111 19.935 1.00 98.62 269 MET A CA 1
ATOM 1952 C C . MET A 1 269 ? -5.707 8.451 20.272 1.00 98.62 269 MET A C 1
ATOM 1954 O O . MET A 1 269 ? -5.795 7.226 20.366 1.00 98.62 269 MET A O 1
ATOM 1958 N N . THR A 1 270 ? -6.758 9.256 20.396 1.00 98.81 270 THR A N 1
ATOM 1959 C CA . THR A 1 270 ? -8.144 8.792 20.498 1.00 98.81 270 THR A CA 1
ATOM 1960 C C . THR A 1 270 ? -9.028 9.557 19.521 1.00 98.81 270 THR A C 1
ATOM 1962 O O . THR A 1 270 ? -8.867 10.767 19.360 1.00 98.81 270 THR A O 1
ATOM 1965 N N . ILE A 1 271 ? -9.946 8.854 18.863 1.00 98.69 271 ILE A N 1
ATOM 1966 C CA . ILE A 1 271 ? -10.992 9.445 18.027 1.00 98.69 271 ILE A CA 1
ATOM 1967 C C . ILE A 1 271 ? -12.332 8.965 18.570 1.00 98.69 271 ILE A C 1
ATOM 1969 O O . ILE A 1 271 ? -12.579 7.757 18.587 1.00 98.69 271 ILE A O 1
ATOM 1973 N N . SER A 1 272 ? -13.139 9.916 19.030 1.00 98.69 272 SER A N 1
ATOM 1974 C CA . SER A 1 272 ? -14.449 9.673 19.630 1.00 98.69 272 SER A CA 1
ATOM 1975 C C . SER A 1 272 ? -15.462 9.144 18.611 1.00 98.69 272 SER A C 1
ATOM 1977 O O . SER A 1 272 ? -15.253 9.229 17.397 1.00 98.69 272 SER A O 1
ATOM 1979 N N . GLU A 1 273 ? -16.545 8.553 19.112 1.00 98.44 273 GLU A N 1
ATOM 1980 C CA . GLU A 1 273 ? -17.596 7.945 18.295 1.00 98.44 273 GLU A CA 1
ATOM 1981 C C . GLU A 1 273 ? -18.225 8.916 17.282 1.00 98.44 273 GLU A C 1
ATOM 1983 O O . GLU A 1 273 ? -18.330 10.117 17.516 1.00 98.44 273 GLU A O 1
ATOM 1988 N N . GLU A 1 274 ? -18.659 8.377 16.139 1.00 97.69 274 GLU A N 1
ATOM 1989 C CA . GLU A 1 274 ? -19.386 9.100 15.077 1.00 97.69 274 GLU A CA 1
ATOM 1990 C C . GLU A 1 274 ? -18.609 10.261 14.415 1.00 97.69 274 GLU A C 1
ATOM 1992 O O . GLU A 1 274 ? -19.150 11.002 13.583 1.00 97.69 274 GLU A O 1
ATOM 1997 N N . GLU A 1 275 ? -17.311 10.393 14.703 1.00 98.00 275 GLU A N 1
ATOM 1998 C CA . GLU A 1 275 ? -16.506 11.493 14.190 1.00 98.00 275 GLU A CA 1
ATOM 1999 C C . GLU A 1 275 ? -16.098 11.332 12.723 1.00 98.00 275 GLU A C 1
ATOM 2001 O O . GLU A 1 275 ? -15.883 10.240 12.190 1.00 98.00 275 GLU A O 1
ATOM 2006 N N . THR A 1 276 ? -15.952 12.470 12.039 1.00 96.44 276 THR A N 1
ATOM 2007 C CA . THR A 1 276 ? -15.410 12.522 10.674 1.00 96.44 276 THR A CA 1
ATOM 2008 C C . THR A 1 276 ? -14.121 13.329 10.642 1.00 96.44 276 THR A C 1
ATOM 2010 O O . THR A 1 276 ? -14.124 14.543 10.843 1.00 96.44 276 THR A O 1
ATOM 2013 N N . VAL A 1 277 ? -13.024 12.653 10.317 1.00 96.31 277 VAL A N 1
ATOM 2014 C CA . VAL A 1 277 ? -11.701 13.241 10.124 1.00 96.31 277 VAL A CA 1
ATOM 2015 C C . VAL A 1 277 ? -11.410 13.315 8.633 1.00 96.31 277 VAL A C 1
ATOM 2017 O O . VAL A 1 277 ? -11.441 12.304 7.934 1.00 96.31 277 VAL A O 1
ATOM 2020 N N . ASN A 1 278 ? -11.132 14.518 8.146 1.00 94.25 278 ASN A N 1
ATOM 2021 C CA . ASN A 1 278 ? -10.811 14.773 6.750 1.00 94.25 278 ASN A CA 1
ATOM 2022 C C . ASN A 1 278 ? -9.319 15.071 6.579 1.00 94.25 278 ASN A C 1
ATOM 2024 O O . ASN A 1 278 ? -8.701 15.707 7.433 1.00 94.25 278 ASN A O 1
ATOM 2028 N N . PHE A 1 279 ? -8.765 14.684 5.436 1.00 91.19 279 PHE A N 1
ATOM 2029 C CA . PHE A 1 279 ? -7.389 14.972 5.041 1.00 91.19 279 PHE A CA 1
ATOM 2030 C C . PHE A 1 279 ? -7.396 15.681 3.689 1.00 91.19 279 PHE A C 1
ATOM 2032 O O . PHE A 1 279 ? -7.807 15.092 2.687 1.00 91.19 279 PHE A O 1
ATOM 2039 N N . SER A 1 280 ? -6.959 16.944 3.652 1.00 88.69 280 SER A N 1
ATOM 2040 C CA . SER A 1 280 ? -6.829 17.700 2.395 1.00 88.69 280 SER A CA 1
ATOM 2041 C C . SER A 1 280 ? -5.451 17.550 1.740 1.00 88.69 280 SER A C 1
ATOM 2043 O O . SER A 1 280 ? -5.248 18.025 0.626 1.00 88.69 280 SER A O 1
ATOM 2045 N N . ALA A 1 281 ? -4.500 16.935 2.446 1.00 84.12 281 ALA A N 1
ATOM 2046 C CA . ALA A 1 281 ? -3.169 16.565 1.977 1.00 84.12 281 ALA A CA 1
ATOM 2047 C C . ALA A 1 281 ? -2.613 15.419 2.844 1.00 84.12 281 ALA A C 1
ATOM 2049 O O . ALA A 1 281 ? -3.175 15.102 3.898 1.00 84.12 281 ALA A O 1
ATOM 2050 N N . ALA A 1 282 ? -1.483 14.845 2.418 1.00 80.69 282 ALA A N 1
ATOM 2051 C CA . ALA A 1 282 ? -0.752 13.808 3.144 1.00 80.69 282 ALA A CA 1
ATOM 2052 C C . ALA A 1 282 ? -0.537 14.185 4.616 1.00 80.69 282 ALA A C 1
ATOM 2054 O O . ALA A 1 282 ? 0.174 15.149 4.904 1.00 80.69 282 ALA A O 1
ATOM 2055 N N . THR A 1 283 ? -1.124 13.418 5.534 1.00 87.88 283 THR A N 1
ATOM 2056 C CA . THR A 1 283 ? -0.904 13.583 6.975 1.00 87.88 283 THR A CA 1
ATOM 2057 C C . THR A 1 283 ? -0.362 12.278 7.537 1.00 87.88 283 THR A C 1
ATOM 2059 O O . THR A 1 283 ? -1.017 11.238 7.434 1.00 87.88 283 THR A O 1
ATOM 2062 N N . LEU A 1 284 ? 0.846 12.341 8.093 1.00 90.81 284 LEU A N 1
ATOM 2063 C CA . LEU A 1 284 ? 1.566 11.192 8.628 1.00 90.81 284 LEU A CA 1
ATOM 2064 C C . LEU A 1 284 ? 1.455 11.211 10.149 1.00 90.81 284 LEU A C 1
ATOM 2066 O O . LEU A 1 284 ? 1.948 12.133 10.790 1.00 90.81 284 LEU A O 1
ATOM 2070 N N . PHE A 1 285 ? 0.837 10.196 10.737 1.00 93.88 285 PHE A N 1
ATOM 2071 C CA . PHE A 1 285 ? 0.817 9.985 12.177 1.00 93.88 285 PHE A CA 1
ATOM 2072 C C . PHE A 1 285 ? 1.917 8.997 12.552 1.00 93.88 285 PHE A C 1
ATOM 2074 O O . PHE A 1 285 ? 1.792 7.800 12.314 1.00 93.88 285 PHE A O 1
ATOM 2081 N N . HIS A 1 286 ? 2.983 9.490 13.169 1.00 93.88 286 HIS A N 1
ATOM 2082 C CA . HIS A 1 286 ? 3.967 8.661 13.855 1.00 93.88 286 HIS A CA 1
ATOM 2083 C C . HIS A 1 286 ? 3.435 8.388 15.262 1.00 93.88 286 HIS A C 1
ATOM 2085 O O . HIS A 1 286 ? 3.233 9.329 16.030 1.00 93.88 286 HIS A O 1
ATOM 2091 N N . VAL A 1 287 ? 3.166 7.125 15.592 1.00 95.12 287 VAL A N 1
ATOM 2092 C CA . VAL A 1 287 ? 2.432 6.720 16.796 1.00 95.12 287 VAL A CA 1
ATOM 2093 C C . VAL A 1 287 ? 3.341 5.963 17.756 1.00 95.12 287 VAL A C 1
ATOM 2095 O O . VAL A 1 287 ? 3.828 4.884 17.432 1.00 95.12 287 VAL A O 1
ATOM 2098 N N . GLY A 1 288 ? 3.539 6.510 18.956 1.00 93.62 288 GLY A N 1
ATOM 2099 C CA . GLY A 1 288 ? 4.464 5.945 19.946 1.00 93.62 288 GLY A CA 1
ATOM 2100 C C . GLY A 1 288 ? 3.894 4.835 20.839 1.00 93.62 288 GLY A C 1
ATOM 2101 O O . GLY A 1 288 ? 4.645 3.978 21.294 1.00 93.62 288 GLY A O 1
ATOM 2102 N N . VAL A 1 289 ? 2.595 4.872 21.148 1.00 95.00 289 VAL A N 1
ATOM 2103 C CA . VAL A 1 289 ? 1.922 3.948 22.087 1.00 95.00 289 VAL A CA 1
ATOM 2104 C C . VAL A 1 289 ? 0.649 3.360 21.498 1.00 95.00 289 VAL A C 1
ATOM 2106 O O . VAL A 1 289 ? 0.406 2.172 21.668 1.00 95.00 289 VAL A O 1
ATOM 2109 N N . GLY A 1 290 ? -0.181 4.154 20.825 1.00 96.44 290 GLY A N 1
ATOM 2110 C CA . GLY A 1 290 ? -1.355 3.588 20.174 1.00 96.44 290 GLY A CA 1
ATOM 2111 C C . GLY A 1 290 ? -2.388 4.590 19.692 1.00 96.44 290 GLY A C 1
ATOM 2112 O O . GLY A 1 290 ? -2.331 5.783 20.005 1.00 96.44 290 GLY A O 1
ATOM 2113 N N . VAL A 1 291 ? -3.340 4.063 18.931 1.00 98.56 291 VAL A N 1
ATOM 2114 C CA . VAL A 1 291 ? -4.513 4.759 18.407 1.00 98.56 291 VAL A CA 1
ATOM 2115 C C . VAL A 1 291 ? -5.749 3.970 18.814 1.00 98.56 291 VAL A C 1
ATOM 2117 O O . VAL A 1 291 ? -5.851 2.787 18.506 1.00 98.56 291 VAL A O 1
ATOM 2120 N N . SER A 1 292 ? -6.694 4.633 19.476 1.00 98.75 292 SER A N 1
ATOM 2121 C CA . SER A 1 292 ? -8.015 4.083 19.779 1.00 98.75 292 SER A CA 1
ATOM 2122 C C . SER A 1 292 ? -9.070 4.835 18.981 1.00 98.75 292 SER A C 1
ATOM 2124 O O . SER A 1 292 ? -9.232 6.041 19.151 1.00 98.75 292 SER A O 1
ATOM 2126 N N . ILE A 1 293 ? -9.782 4.133 18.110 1.00 98.75 293 ILE A N 1
ATOM 2127 C CA . ILE A 1 293 ? -10.844 4.685 17.273 1.00 98.75 293 ILE A CA 1
ATOM 2128 C C . ILE A 1 293 ? -12.157 4.051 17.718 1.00 98.75 293 ILE A C 1
ATOM 2130 O O . ILE A 1 293 ? -12.309 2.830 17.655 1.00 98.75 293 ILE A O 1
ATOM 2134 N N . GLU A 1 294 ? -13.087 4.871 18.193 1.00 98.75 294 GLU A N 1
ATOM 2135 C CA . GLU A 1 294 ? -14.410 4.413 18.609 1.00 98.75 294 GLU A CA 1
ATOM 2136 C C . GLU A 1 294 ? -15.301 4.067 17.400 1.00 98.75 294 GLU A C 1
ATOM 2138 O O . GLU A 1 294 ? -14.869 4.066 16.243 1.00 98.75 294 GLU A O 1
ATOM 2143 N N . LYS A 1 295 ? -16.556 3.696 17.666 1.00 98.19 295 LYS A N 1
ATOM 2144 C CA . LYS A 1 295 ? -17.487 3.244 16.628 1.00 98.19 295 LYS A CA 1
ATOM 2145 C C . LYS A 1 295 ? -17.887 4.358 15.653 1.00 98.19 295 LYS A C 1
ATOM 2147 O O . LYS A 1 295 ? -17.933 5.533 16.005 1.00 98.19 295 LYS A O 1
ATOM 2152 N N . GLU A 1 296 ? -18.251 3.960 14.435 1.00 98.25 296 GLU A N 1
ATOM 2153 C CA . GLU A 1 296 ? -18.855 4.833 13.410 1.00 98.25 296 GLU A CA 1
ATOM 2154 C C . GLU A 1 296 ? -17.967 6.001 12.930 1.00 98.25 296 GLU A C 1
ATOM 2156 O O . GLU A 1 296 ? -18.446 6.969 12.329 1.00 98.25 296 GLU A O 1
ATOM 2161 N N . VAL A 1 297 ? -16.651 5.891 13.127 1.00 98.56 297 VAL A N 1
ATOM 2162 C CA . VAL A 1 297 ? -15.673 6.898 12.699 1.00 98.56 297 VAL A CA 1
ATOM 2163 C C . VAL A 1 297 ? -15.395 6.825 11.198 1.00 98.56 297 VAL A C 1
ATOM 2165 O O . VAL A 1 297 ? -15.314 5.753 10.590 1.00 98.56 297 VAL A O 1
ATOM 2168 N N . ARG A 1 298 ? -15.184 7.993 10.583 1.00 97.25 298 ARG A N 1
ATOM 2169 C CA . ARG A 1 298 ? -14.818 8.138 9.170 1.00 97.25 298 ARG A CA 1
ATOM 2170 C C . ARG A 1 298 ? -13.488 8.872 9.022 1.00 97.25 298 ARG A C 1
ATOM 2172 O O . ARG A 1 298 ? -13.407 10.055 9.332 1.00 97.25 298 ARG A O 1
ATOM 2179 N N . LEU A 1 299 ? -12.476 8.198 8.487 1.00 95.38 299 LEU A N 1
ATOM 2180 C CA . LEU A 1 299 ? -11.179 8.762 8.112 1.00 95.38 299 LEU A CA 1
ATOM 2181 C C . LEU A 1 299 ? -11.137 8.913 6.588 1.00 95.38 299 LEU A C 1
ATOM 2183 O O . LEU A 1 299 ? -10.940 7.940 5.864 1.00 95.38 299 LEU A O 1
ATOM 2187 N N . ARG A 1 300 ? -11.388 10.128 6.098 1.00 87.62 300 ARG A N 1
ATOM 2188 C CA . ARG A 1 300 ? -11.585 10.422 4.672 1.00 87.62 300 ARG A CA 1
ATOM 2189 C C . ARG A 1 300 ? -10.447 11.263 4.132 1.00 87.62 300 ARG A C 1
ATOM 2191 O O . ARG A 1 300 ? -10.190 12.339 4.663 1.00 87.62 300 ARG A O 1
ATOM 2198 N N . ALA A 1 301 ? -9.839 10.862 3.025 1.00 74.31 301 ALA A N 1
ATOM 2199 C CA . ALA A 1 301 ? -8.910 11.737 2.316 1.00 74.31 301 ALA A CA 1
ATOM 2200 C C . ALA A 1 301 ? -9.506 12.224 0.996 1.00 74.31 301 ALA A C 1
ATOM 2202 O O . ALA A 1 301 ? -10.146 11.466 0.267 1.00 74.31 301 ALA A O 1
ATOM 2203 N N . SER A 1 302 ? -9.253 13.483 0.641 1.00 58.91 302 SER A N 1
ATOM 2204 C CA . SER A 1 302 ? -9.536 13.984 -0.703 1.00 58.91 302 SER A CA 1
ATOM 2205 C C . SER A 1 302 ? -8.355 13.678 -1.635 1.00 58.91 302 SER A C 1
ATOM 2207 O O . SER A 1 302 ? -7.627 14.584 -2.032 1.00 58.91 302 SER A O 1
ATOM 2209 N N . GLY A 1 303 ? -8.132 12.399 -1.955 1.00 56.19 303 GLY A N 1
ATOM 2210 C CA . GLY A 1 303 ? -7.076 11.951 -2.875 1.00 56.19 303 GLY A CA 1
ATOM 2211 C C . GLY A 1 303 ? -5.981 11.098 -2.227 1.00 56.19 303 GLY A C 1
ATOM 2212 O O . GLY A 1 303 ? -6.215 10.447 -1.214 1.00 56.19 303 GLY A O 1
ATOM 2213 N N . ASN A 1 304 ? -4.800 11.078 -2.854 1.00 55.44 304 ASN A N 1
ATOM 2214 C CA . ASN A 1 304 ? -3.615 10.326 -2.428 1.00 55.44 304 ASN A CA 1
ATOM 2215 C C . ASN A 1 304 ? -2.505 11.313 -1.976 1.00 55.44 304 ASN A C 1
ATOM 2217 O O . ASN A 1 304 ? -2.263 12.284 -2.701 1.00 55.44 304 ASN A O 1
ATOM 2221 N N . PRO A 1 305 ? -1.831 11.086 -0.829 1.00 56.69 305 PRO A N 1
ATOM 2222 C CA . PRO A 1 305 ? -2.006 9.946 0.067 1.00 56.69 305 PRO A CA 1
ATOM 2223 C C . PRO A 1 305 ? -2.977 10.203 1.221 1.00 56.69 305 PRO A C 1
ATOM 2225 O O . PRO A 1 305 ? -3.264 11.331 1.622 1.00 56.69 305 PRO A O 1
ATOM 2228 N N . TRP A 1 306 ? -3.472 9.080 1.719 1.00 69.38 306 TRP A N 1
ATOM 2229 C CA . TRP A 1 306 ? -4.510 8.918 2.718 1.00 69.38 306 TRP A CA 1
ATOM 2230 C C . TRP A 1 306 ? -4.057 9.183 4.162 1.00 69.38 306 TRP A C 1
ATOM 2232 O O . TRP A 1 306 ? -2.936 9.640 4.395 1.00 69.38 306 TRP A O 1
ATOM 2242 N N . ALA A 1 307 ? -4.914 8.860 5.140 1.00 81.00 307 ALA A N 1
ATOM 2243 C CA . ALA A 1 307 ? -4.502 8.752 6.536 1.00 81.00 307 ALA A CA 1
ATOM 2244 C C . ALA A 1 307 ? -3.376 7.713 6.655 1.00 81.00 307 ALA A C 1
ATOM 2246 O O . ALA A 1 307 ? -3.571 6.550 6.303 1.00 81.00 307 ALA A O 1
ATOM 2247 N N . GLN A 1 308 ? -2.199 8.122 7.122 1.00 87.94 308 GLN A N 1
ATOM 2248 C CA . GLN A 1 308 ? -1.042 7.239 7.262 1.00 87.94 308 GLN A CA 1
ATOM 2249 C C . GLN A 1 308 ? -0.667 7.114 8.729 1.00 87.94 308 GLN A C 1
ATOM 2251 O O . GLN A 1 308 ? -0.390 8.120 9.375 1.00 87.94 308 GLN A O 1
ATOM 2256 N N . PHE A 1 309 ? -0.638 5.891 9.245 1.00 92.56 309 PHE A N 1
ATOM 2257 C CA . PHE A 1 309 ? -0.223 5.589 10.608 1.00 92.56 309 PHE A CA 1
ATOM 2258 C C . PHE A 1 309 ? 1.047 4.744 10.577 1.00 92.56 309 PHE A C 1
ATOM 2260 O O . PHE A 1 309 ? 1.044 3.639 10.041 1.00 92.56 309 PHE A O 1
ATOM 2267 N N . TYR A 1 310 ? 2.112 5.262 11.178 1.00 91.62 310 TYR A N 1
ATOM 2268 C CA . TYR A 1 310 ? 3.382 4.579 11.391 1.00 91.62 310 TYR A CA 1
ATOM 2269 C C . TYR A 1 310 ? 3.485 4.217 12.871 1.00 91.62 310 TYR A C 1
ATOM 2271 O O . TYR A 1 310 ? 3.593 5.097 13.725 1.00 91.62 310 TYR A O 1
ATOM 2279 N N . LEU A 1 311 ? 3.382 2.931 13.183 1.00 92.38 311 LEU A N 1
ATOM 2280 C CA . LEU A 1 311 ? 3.349 2.388 14.535 1.00 92.38 311 LEU A CA 1
ATOM 2281 C C . LEU A 1 311 ? 4.766 2.041 14.994 1.00 92.38 311 LEU A C 1
ATOM 2283 O O . LEU A 1 311 ? 5.428 1.175 14.417 1.00 92.38 311 LEU A O 1
ATOM 2287 N N . TYR A 1 312 ? 5.209 2.694 16.064 1.00 90.06 312 TYR A N 1
ATOM 2288 C CA . TYR A 1 312 ? 6.535 2.502 16.639 1.00 90.06 312 TYR A CA 1
ATOM 2289 C C . TYR A 1 312 ? 6.511 1.436 17.730 1.00 90.06 312 TYR A C 1
ATOM 2291 O O . TYR A 1 312 ? 5.592 1.383 18.548 1.00 90.06 312 TYR A O 1
ATOM 2299 N N . GLY A 1 313 ? 7.576 0.635 17.807 1.00 87.81 313 GLY A N 1
ATOM 2300 C CA . GLY A 1 313 ? 7.798 -0.304 18.908 1.00 87.81 313 GLY A CA 1
ATOM 2301 C C . GLY A 1 313 ? 6.624 -1.264 19.117 1.00 87.81 313 GLY A C 1
ATOM 2302 O O . GLY A 1 313 ? 6.397 -2.156 18.307 1.00 87.81 313 GLY A O 1
ATOM 2303 N N . SER A 1 314 ? 5.902 -1.095 20.227 1.00 91.94 314 SER A N 1
ATOM 2304 C CA . SER A 1 314 ? 4.747 -1.920 20.594 1.00 91.94 314 SER A CA 1
ATOM 2305 C C . SER A 1 314 ? 3.414 -1.171 20.503 1.00 91.94 314 SER A C 1
ATOM 2307 O O . SER A 1 314 ? 2.531 -1.394 21.333 1.00 91.94 314 SER A O 1
ATOM 2309 N N . ALA A 1 315 ? 3.303 -0.203 19.590 1.00 94.50 315 ALA A N 1
ATOM 2310 C CA . ALA A 1 315 ? 2.109 0.619 19.491 1.00 94.50 315 ALA A CA 1
ATOM 2311 C C . ALA A 1 315 ? 0.887 -0.189 19.021 1.00 94.50 315 ALA A C 1
ATOM 2313 O O . ALA A 1 315 ? 0.966 -0.935 18.048 1.00 94.50 315 ALA A O 1
ATOM 2314 N N . ASP A 1 316 ? -0.250 -0.017 19.694 1.00 97.19 316 ASP A N 1
ATOM 2315 C CA . ASP A 1 316 ? -1.502 -0.706 19.358 1.00 97.19 316 ASP A CA 1
ATOM 2316 C C . ASP A 1 316 ? -2.433 0.222 18.574 1.00 97.19 316 ASP A C 1
ATOM 2318 O O . ASP A 1 316 ? -2.811 1.291 19.056 1.00 97.19 316 ASP A O 1
ATOM 2322 N N . TRP A 1 317 ? -2.796 -0.164 17.354 1.00 98.38 317 TRP A N 1
ATOM 2323 C CA . TRP A 1 317 ? -3.784 0.539 16.543 1.00 98.38 317 TRP A CA 1
ATOM 2324 C C . TRP A 1 317 ? -5.083 -0.255 16.550 1.00 98.38 317 TRP A C 1
ATOM 2326 O O . TRP A 1 317 ? -5.131 -1.395 16.085 1.00 98.38 317 TRP A O 1
ATOM 2336 N N . ARG A 1 318 ? -6.154 0.340 17.073 1.00 98.75 318 ARG A N 1
ATOM 2337 C CA . ARG A 1 318 ? -7.427 -0.345 17.269 1.00 98.75 318 ARG A CA 1
ATOM 2338 C C . ARG A 1 318 ? -8.600 0.516 16.839 1.00 98.75 318 ARG A C 1
ATOM 2340 O O . ARG A 1 318 ? -8.803 1.606 17.365 1.00 98.75 318 ARG A O 1
ATOM 2347 N N . ALA A 1 319 ? -9.422 -0.040 15.957 1.00 98.50 319 ALA A N 1
ATOM 2348 C CA . ALA A 1 319 ? -10.754 0.459 15.655 1.00 98.50 319 ALA A CA 1
ATOM 2349 C C . ALA A 1 319 ? -11.821 -0.470 16.242 1.00 98.50 319 ALA A C 1
ATOM 2351 O O . ALA A 1 319 ? -11.752 -1.681 16.036 1.00 98.50 319 ALA A O 1
ATOM 2352 N N . ASP A 1 320 ? -12.784 0.088 16.979 1.00 98.25 320 ASP A N 1
ATOM 2353 C CA . ASP A 1 320 ? -13.792 -0.684 17.714 1.00 98.25 320 ASP A CA 1
ATOM 2354 C C . ASP A 1 320 ? -14.794 -1.392 16.793 1.00 98.25 320 ASP A C 1
ATOM 2356 O O . ASP A 1 320 ? -14.893 -2.616 16.811 1.00 98.25 320 ASP A O 1
ATOM 2360 N N . LYS A 1 321 ? -15.520 -0.638 15.961 1.00 98.06 321 LYS A N 1
ATOM 2361 C CA . LYS A 1 321 ? -16.396 -1.169 14.906 1.00 98.06 321 LYS A CA 1
ATOM 2362 C C . LYS A 1 321 ? -16.828 -0.073 13.940 1.00 98.06 321 LYS A C 1
ATOM 2364 O O . LYS A 1 321 ? -16.771 1.110 14.257 1.00 98.06 321 LYS A O 1
ATOM 2369 N N . GLU A 1 322 ? -17.315 -0.467 12.772 1.00 98.44 322 GLU A N 1
ATOM 2370 C CA . GLU A 1 322 ? -17.934 0.432 11.791 1.00 98.44 322 GLU A CA 1
ATOM 2371 C C . GLU A 1 322 ? -17.009 1.566 11.310 1.00 98.44 322 GLU A C 1
ATOM 2373 O O . GLU A 1 322 ? -17.475 2.610 10.848 1.00 98.44 322 GLU A O 1
ATOM 2378 N N . LEU A 1 323 ? -15.689 1.349 11.347 1.00 98.38 323 LEU A N 1
ATOM 2379 C CA . LEU A 1 323 ? -14.724 2.275 10.765 1.00 98.38 323 LEU A CA 1
ATOM 2380 C C . LEU A 1 323 ? -14.956 2.390 9.252 1.00 98.38 323 LEU A C 1
ATOM 2382 O O . LEU A 1 323 ? -15.225 1.404 8.558 1.00 98.38 323 LEU A O 1
ATOM 2386 N N . ARG A 1 324 ? -14.821 3.599 8.716 1.00 97.31 324 ARG A N 1
ATOM 2387 C CA . ARG A 1 324 ? -14.667 3.855 7.279 1.00 97.31 324 ARG A CA 1
ATOM 2388 C C . ARG A 1 324 ? -13.351 4.582 7.070 1.00 97.31 324 ARG A C 1
ATOM 2390 O O . ARG A 1 324 ? -13.246 5.739 7.461 1.00 97.31 324 ARG A O 1
ATOM 2397 N N . MET A 1 325 ? -12.362 3.922 6.485 1.00 93.56 325 MET A N 1
ATOM 2398 C CA . MET A 1 325 ? -11.022 4.483 6.334 1.00 93.56 325 MET A CA 1
ATOM 2399 C C . MET A 1 325 ? -10.518 4.336 4.908 1.00 93.56 325 MET A C 1
ATOM 2401 O O . MET A 1 325 ? -10.540 3.241 4.357 1.00 93.56 325 MET A O 1
ATOM 2405 N N . ASP A 1 326 ? -9.976 5.425 4.378 1.00 88.12 326 ASP A N 1
ATOM 2406 C CA . ASP A 1 326 ? -8.989 5.376 3.306 1.00 88.12 326 ASP A CA 1
ATOM 2407 C C . ASP A 1 326 ? -7.625 5.617 3.965 1.00 88.12 326 ASP A C 1
ATOM 2409 O O . ASP A 1 326 ? -7.458 6.640 4.644 1.00 88.12 326 ASP A O 1
ATOM 2413 N N . GLY A 1 327 ? -6.672 4.681 3.864 1.00 86.62 327 GLY A N 1
ATOM 2414 C CA . GLY A 1 327 ? -5.431 4.808 4.637 1.00 86.62 327 GLY A CA 1
ATOM 2415 C C . GLY A 1 327 ? -4.450 3.645 4.656 1.00 86.62 327 GLY A C 1
ATOM 2416 O O . GLY A 1 327 ? -4.714 2.552 4.173 1.00 86.62 327 GLY A O 1
ATOM 2417 N N . LEU A 1 328 ? -3.287 3.906 5.246 1.00 88.19 328 LEU A N 1
ATOM 2418 C CA . LEU A 1 328 ? -2.225 2.932 5.483 1.00 88.19 328 LEU A CA 1
ATOM 2419 C C . LEU A 1 328 ? -1.968 2.843 6.992 1.00 88.19 328 LEU A C 1
ATOM 2421 O O . LEU A 1 328 ? -1.882 3.872 7.665 1.00 88.19 328 LEU A O 1
ATOM 2425 N N . VAL A 1 329 ? -1.813 1.629 7.512 1.00 93.31 329 VAL A N 1
ATOM 2426 C CA . VAL A 1 329 ? -1.340 1.359 8.874 1.00 93.31 329 VAL A CA 1
ATOM 2427 C C . VAL A 1 329 ? -0.132 0.440 8.765 1.00 93.31 329 VAL A C 1
ATOM 2429 O O . VAL A 1 329 ? -0.247 -0.681 8.274 1.00 93.31 329 VAL A O 1
ATOM 2432 N N . LEU A 1 330 ? 1.028 0.940 9.178 1.00 90.31 330 LEU A N 1
ATOM 2433 C CA . LEU A 1 330 ? 2.329 0.304 9.000 1.00 90.31 330 LEU A CA 1
ATOM 2434 C C . LEU A 1 330 ? 3.028 0.193 10.357 1.00 90.31 330 LEU A C 1
ATOM 2436 O O . LEU A 1 330 ? 3.192 1.199 11.037 1.00 90.31 330 LEU A O 1
ATOM 2440 N N . GLY A 1 331 ? 3.454 -1.004 10.756 1.00 88.62 331 GLY A N 1
ATOM 2441 C CA . GLY A 1 331 ? 4.168 -1.252 12.011 1.00 88.62 331 GLY A CA 1
ATOM 2442 C C . GLY A 1 331 ? 5.442 -2.064 11.803 1.00 88.62 331 GLY A C 1
ATOM 2443 O O . GLY A 1 331 ? 5.404 -3.198 11.336 1.00 88.62 331 GLY A O 1
ATOM 2444 N N . ALA A 1 332 ? 6.600 -1.514 12.158 1.00 80.25 332 ALA A N 1
ATOM 2445 C CA . ALA A 1 332 ? 7.867 -2.234 12.000 1.00 80.25 332 ALA A CA 1
ATOM 2446 C C . ALA A 1 332 ? 8.202 -3.144 13.199 1.00 80.25 332 ALA A C 1
ATOM 2448 O O . ALA A 1 332 ? 8.957 -4.102 13.044 1.00 80.25 332 ALA A O 1
ATOM 2449 N N . GLY A 1 333 ? 7.655 -2.859 14.387 1.00 79.25 333 GLY A N 1
ATOM 2450 C CA . GLY A 1 333 ? 7.968 -3.582 15.622 1.00 79.25 333 GLY A CA 1
ATOM 2451 C C . GLY A 1 333 ? 7.106 -4.827 15.848 1.00 79.25 333 GLY A C 1
ATOM 2452 O O . GLY A 1 333 ? 5.904 -4.810 15.605 1.00 79.25 333 GLY A O 1
ATOM 2453 N N . GLU A 1 334 ? 7.705 -5.901 16.372 1.00 81.62 334 GLU A N 1
ATOM 2454 C CA . GLU A 1 334 ? 7.021 -7.180 16.660 1.00 81.62 334 GLU A CA 1
ATOM 2455 C C . GLU A 1 334 ? 5.861 -7.050 17.668 1.00 81.62 334 GLU A C 1
ATOM 2457 O O . GLU A 1 334 ? 5.015 -7.933 17.763 1.00 81.62 334 GLU A O 1
ATOM 2462 N N . GLY A 1 335 ? 5.807 -5.955 18.433 1.00 86.62 335 GLY A N 1
ATOM 2463 C CA . GLY A 1 335 ? 4.705 -5.658 19.350 1.00 86.62 335 GLY A CA 1
ATOM 2464 C C . GLY A 1 335 ? 3.652 -4.704 18.786 1.00 86.62 335 GLY A C 1
ATOM 2465 O O . GLY A 1 335 ? 2.715 -4.376 19.511 1.00 86.62 335 GLY A O 1
ATOM 2466 N N . ALA A 1 336 ? 3.831 -4.186 17.567 1.00 92.75 336 ALA A N 1
ATOM 2467 C CA . ALA A 1 336 ? 2.897 -3.246 16.968 1.00 92.75 336 ALA A CA 1
ATOM 2468 C C . ALA A 1 336 ? 1.684 -4.010 16.432 1.00 92.75 336 ALA A C 1
ATOM 2470 O O . ALA A 1 336 ? 1.793 -4.742 15.452 1.00 92.75 336 ALA A O 1
ATOM 2471 N N . ASN A 1 337 ? 0.529 -3.869 17.070 1.00 96.94 337 ASN A N 1
ATOM 2472 C CA . ASN A 1 337 ? -0.649 -4.659 16.722 1.00 96.94 337 ASN A CA 1
ATOM 2473 C C . ASN A 1 337 ? -1.679 -3.804 15.988 1.00 96.94 337 ASN A C 1
ATOM 2475 O O . ASN A 1 337 ? -1.790 -2.600 16.221 1.00 96.94 337 ASN A O 1
ATOM 2479 N N . ILE A 1 338 ? -2.429 -4.439 15.090 1.00 98.50 338 ILE A N 1
ATOM 2480 C CA . ILE A 1 338 ? -3.490 -3.795 14.314 1.00 98.50 338 ILE A CA 1
ATOM 2481 C C . ILE A 1 338 ? -4.788 -4.571 14.523 1.00 98.50 338 ILE A C 1
ATOM 2483 O O . ILE A 1 338 ? -4.861 -5.769 14.249 1.00 98.50 338 ILE A O 1
ATOM 2487 N N . THR A 1 339 ? -5.837 -3.884 14.967 1.00 98.81 339 THR A N 1
ATOM 2488 C CA . THR A 1 339 ? -7.184 -4.446 15.104 1.00 98.81 339 THR A CA 1
ATOM 2489 C C . THR A 1 339 ? -8.193 -3.627 14.307 1.00 98.81 339 THR A C 1
ATOM 2491 O O . THR A 1 339 ? -8.431 -2.458 14.611 1.00 98.81 339 THR A O 1
ATOM 2494 N N . ALA A 1 340 ? -8.823 -4.262 13.319 1.00 98.50 340 ALA A N 1
ATOM 2495 C CA . ALA A 1 340 ? -9.989 -3.745 12.614 1.00 98.50 340 ALA A CA 1
ATOM 2496 C C . ALA A 1 340 ? -11.241 -4.453 13.144 1.00 98.50 340 ALA A C 1
ATOM 2498 O O . ALA A 1 340 ? -11.453 -5.639 12.883 1.00 98.50 340 ALA A O 1
ATOM 2499 N N . GLY A 1 341 ? -12.042 -3.739 13.930 1.00 98.50 341 GLY A N 1
ATOM 2500 C CA . GLY A 1 341 ? -13.246 -4.285 14.540 1.00 98.50 341 GLY A CA 1
ATOM 2501 C C . GLY A 1 341 ? -14.413 -4.480 13.572 1.00 98.50 341 GLY A C 1
ATOM 2502 O O . GLY A 1 341 ? -14.324 -4.130 12.390 1.00 98.50 341 GLY A O 1
ATOM 2503 N N . LYS A 1 342 ? -15.515 -5.039 14.087 1.00 98.56 342 LYS A N 1
ATOM 2504 C CA . LYS A 1 342 ? -16.670 -5.494 13.297 1.00 98.56 342 LYS A CA 1
ATOM 2505 C C . LYS A 1 342 ? -17.160 -4.443 12.297 1.00 98.56 342 LYS A C 1
ATOM 2507 O O . LYS A 1 342 ? -17.165 -3.255 12.608 1.00 98.56 342 LYS A O 1
ATOM 2512 N N . ASP A 1 343 ? -17.621 -4.866 11.123 1.00 98.50 343 ASP A N 1
ATOM 2513 C CA . ASP A 1 343 ? -18.295 -4.007 10.132 1.00 98.50 343 ASP A CA 1
ATOM 2514 C C . ASP A 1 343 ? -17.426 -2.861 9.578 1.00 98.50 343 ASP A C 1
ATOM 2516 O O . ASP A 1 343 ? -17.946 -1.908 8.980 1.00 98.50 343 ASP A O 1
ATOM 2520 N N . SER A 1 344 ? -16.108 -2.907 9.788 1.00 98.56 344 SER A N 1
ATOM 2521 C CA . SER A 1 344 ? -15.169 -1.898 9.292 1.00 98.56 344 SER A CA 1
ATOM 2522 C C . SER A 1 344 ? -14.936 -2.049 7.789 1.00 98.56 344 SER A C 1
ATOM 2524 O O . SER A 1 344 ? -14.845 -3.158 7.275 1.00 98.56 344 SER A O 1
ATOM 2526 N N . ARG A 1 345 ? -14.803 -0.923 7.080 1.00 97.62 345 ARG A N 1
ATOM 2527 C CA . ARG A 1 345 ? -14.438 -0.875 5.658 1.00 97.62 345 ARG A CA 1
ATOM 2528 C C . ARG A 1 345 ? -13.173 -0.057 5.494 1.00 97.62 345 ARG A C 1
ATOM 2530 O O . ARG A 1 345 ? -13.148 1.115 5.882 1.00 97.62 345 ARG A O 1
ATOM 2537 N N . ILE A 1 346 ? -12.143 -0.680 4.942 1.00 95.25 346 ILE A N 1
ATOM 2538 C CA . ILE A 1 346 ? -10.812 -0.090 4.828 1.00 95.25 346 ILE A CA 1
ATOM 2539 C C . ILE A 1 346 ? -10.360 -0.185 3.372 1.00 95.25 346 ILE A C 1
ATOM 2541 O O . ILE A 1 346 ? -10.133 -1.274 2.850 1.00 95.25 346 ILE A O 1
ATOM 2545 N N . THR A 1 347 ? -10.197 0.964 2.725 1.00 90.69 347 THR A N 1
ATOM 2546 C CA . THR A 1 347 ? -9.497 1.083 1.444 1.00 90.69 347 THR A CA 1
ATOM 2547 C C . THR A 1 347 ? -8.035 1.372 1.749 1.00 90.69 347 THR A C 1
ATOM 2549 O O . THR A 1 347 ? -7.693 2.495 2.126 1.00 90.69 347 THR A O 1
ATOM 2552 N N . GLY A 1 348 ? -7.160 0.371 1.667 1.00 88.19 348 GLY A N 1
ATOM 2553 C CA . GLY A 1 348 ? -5.847 0.563 2.263 1.00 88.19 348 GLY A CA 1
ATOM 2554 C C . GLY A 1 348 ? -4.976 -0.658 2.462 1.00 88.19 348 GLY A C 1
ATOM 2555 O O . GLY A 1 348 ? -5.201 -1.720 1.885 1.00 88.19 348 GLY A O 1
ATOM 2556 N N . VAL A 1 349 ? -3.963 -0.459 3.305 1.00 88.50 349 VAL A N 1
ATOM 2557 C CA . VAL A 1 349 ? -2.974 -1.473 3.678 1.00 88.50 349 VAL A CA 1
ATOM 2558 C C . VAL A 1 349 ? -2.803 -1.513 5.189 1.00 88.50 349 VAL A C 1
ATOM 2560 O O . VAL A 1 349 ? -2.711 -0.470 5.832 1.00 88.50 349 VAL A O 1
ATOM 2563 N N . LEU A 1 350 ? -2.724 -2.725 5.729 1.00 94.19 350 LEU A N 1
ATOM 2564 C CA . LEU A 1 350 ? -2.469 -3.054 7.123 1.00 94.19 350 LEU A CA 1
ATOM 2565 C C . LEU A 1 350 ? -1.249 -3.979 7.170 1.00 94.19 350 LEU A C 1
ATOM 2567 O O . LEU A 1 350 ? -1.353 -5.181 6.937 1.00 94.19 350 LEU A O 1
ATOM 2571 N N . ILE A 1 351 ? -0.075 -3.428 7.440 1.00 91.44 351 ILE A N 1
ATOM 2572 C CA . ILE A 1 351 ? 1.157 -4.209 7.539 1.00 91.44 351 ILE A CA 1
ATOM 2573 C C . ILE A 1 351 ? 1.731 -4.006 8.921 1.00 91.44 351 ILE A C 1
ATOM 2575 O O . ILE A 1 351 ? 1.927 -2.876 9.354 1.00 91.44 351 ILE A O 1
ATOM 2579 N N . THR A 1 352 ? 2.058 -5.093 9.604 1.00 92.19 352 THR A N 1
ATOM 2580 C CA . THR A 1 352 ? 2.853 -4.996 10.819 1.00 92.19 352 THR A CA 1
ATOM 2581 C C . THR A 1 352 ? 3.756 -6.207 11.010 1.00 92.19 352 THR A C 1
ATOM 2583 O O . THR A 1 352 ? 3.443 -7.295 10.536 1.00 92.19 352 THR A O 1
ATOM 2586 N N . ALA A 1 353 ? 4.870 -6.040 11.721 1.00 89.12 353 ALA A N 1
ATOM 2587 C CA . ALA A 1 353 ? 5.640 -7.156 12.263 1.00 89.12 353 ALA A CA 1
ATOM 2588 C C . ALA A 1 353 ? 4.933 -7.855 13.443 1.00 89.12 353 ALA A C 1
ATOM 2590 O O . ALA A 1 353 ? 5.290 -8.984 13.766 1.00 89.12 353 ALA A O 1
ATOM 2591 N N . GLY A 1 354 ? 3.940 -7.215 14.069 1.00 93.38 354 GLY A N 1
ATOM 2592 C CA . GLY A 1 354 ? 3.119 -7.802 15.132 1.00 93.38 354 GLY A CA 1
ATOM 2593 C C . GLY A 1 354 ? 1.876 -8.540 14.629 1.00 93.38 354 GLY A C 1
ATOM 2594 O O . GLY A 1 354 ? 1.828 -9.028 13.493 1.00 93.38 354 GLY A O 1
ATOM 2595 N N . ASP A 1 355 ? 0.859 -8.628 1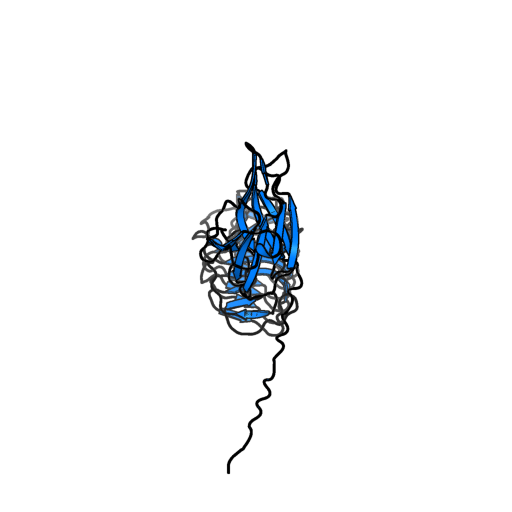5.487 1.00 97.69 355 ASP A N 1
ATOM 2596 C CA . ASP A 1 355 ? -0.404 -9.309 15.194 1.00 97.69 355 ASP A CA 1
ATOM 2597 C C . ASP A 1 355 ? -1.371 -8.410 14.405 1.00 97.69 355 ASP A C 1
ATOM 2599 O O . ASP A 1 355 ? -1.480 -7.203 14.647 1.00 97.69 355 ASP A O 1
ATOM 2603 N N . ILE A 1 356 ? -2.154 -9.028 13.516 1.00 98.62 356 ILE A N 1
ATOM 2604 C CA . ILE A 1 356 ? -3.322 -8.401 12.888 1.00 98.62 356 ILE A CA 1
ATOM 2605 C C . ILE A 1 356 ? -4.580 -9.177 13.260 1.00 98.62 356 ILE A C 1
ATOM 2607 O O . ILE A 1 356 ? -4.650 -10.393 13.089 1.00 98.62 356 ILE A O 1
ATOM 2611 N N . THR A 1 357 ? -5.607 -8.465 13.715 1.00 98.69 357 THR A N 1
ATOM 2612 C CA . THR A 1 357 ? -6.955 -9.009 13.895 1.00 98.69 357 THR A CA 1
ATOM 2613 C C . THR A 1 357 ? -7.945 -8.251 13.023 1.00 98.69 357 THR A C 1
ATOM 2615 O O . THR A 1 357 ? -8.200 -7.068 13.237 1.00 98.69 357 THR A O 1
ATOM 2618 N N . LEU A 1 358 ? -8.527 -8.952 12.057 1.00 98.56 358 LEU A N 1
ATOM 2619 C CA . LEU A 1 358 ? -9.756 -8.551 11.388 1.00 98.56 358 LEU A CA 1
ATOM 2620 C C . LEU A 1 358 ? -10.891 -9.258 12.126 1.00 98.56 358 LEU A C 1
ATOM 2622 O O . LEU A 1 358 ? -10.894 -10.487 12.190 1.00 98.56 358 LEU A O 1
ATOM 2626 N N . ASP A 1 359 ? -11.821 -8.518 12.724 1.00 98.19 359 ASP A N 1
ATOM 2627 C CA . ASP A 1 359 ? -13.005 -9.115 13.348 1.00 98.19 359 ASP A CA 1
ATOM 2628 C C . ASP A 1 359 ? -13.988 -9.606 12.259 1.00 98.19 359 ASP A C 1
ATOM 2630 O O . ASP A 1 359 ? -13.585 -9.923 11.135 1.00 98.19 359 ASP A O 1
ATOM 2634 N N . LYS A 1 360 ? -15.274 -9.747 12.575 1.00 97.50 360 LYS A N 1
ATOM 2635 C CA . LYS A 1 360 ? -16.295 -10.181 11.610 1.00 97.50 360 LYS A CA 1
ATOM 2636 C C . LYS A 1 360 ? -16.725 -9.060 10.668 1.00 97.50 360 LYS A C 1
ATOM 2638 O O . LYS A 1 360 ? -16.776 -7.900 11.072 1.00 97.50 360 LYS A O 1
ATOM 2643 N N . GLU A 1 361 ? -17.127 -9.430 9.454 1.00 98.31 361 GLU A N 1
ATOM 2644 C CA . GLU A 1 361 ? -17.720 -8.510 8.468 1.00 98.31 361 GLU A CA 1
ATOM 2645 C C . GLU A 1 361 ? -16.793 -7.320 8.122 1.00 98.31 361 GLU A C 1
ATOM 2647 O O . GLU A 1 361 ? -17.254 -6.225 7.796 1.00 98.31 361 GLU A O 1
ATOM 2652 N N . VAL A 1 362 ? -15.470 -7.514 8.204 1.00 98.62 362 VAL A N 1
ATOM 2653 C CA . VAL A 1 362 ? -14.486 -6.507 7.783 1.00 98.62 362 VAL A CA 1
ATOM 2654 C C . VAL A 1 362 ? -14.310 -6.582 6.271 1.00 98.62 362 VAL A C 1
ATOM 2656 O O . VAL A 1 362 ? -13.975 -7.631 5.729 1.00 98.62 362 VAL A O 1
ATOM 2659 N N . GLU A 1 363 ? -14.485 -5.463 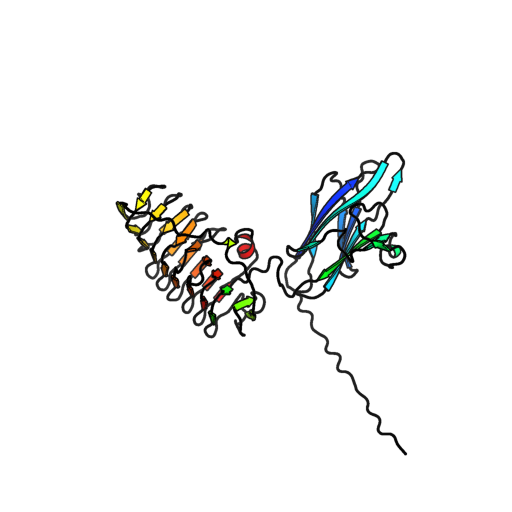5.581 1.00 98.19 363 GLU A N 1
ATOM 2660 C CA . GLU A 1 363 ? -14.296 -5.370 4.135 1.00 98.19 363 GLU A CA 1
ATOM 2661 C C . GLU A 1 363 ? -13.051 -4.549 3.812 1.00 98.19 363 GLU A C 1
ATOM 2663 O O . GLU A 1 363 ? -12.905 -3.389 4.208 1.00 98.19 363 GLU A O 1
ATOM 2668 N N . LEU A 1 364 ? -12.153 -5.157 3.054 1.00 96.06 364 LEU A N 1
ATOM 2669 C CA . LEU A 1 364 ? -10.923 -4.544 2.591 1.00 96.06 364 LEU A CA 1
ATOM 2670 C C . LEU A 1 364 ? -11.032 -4.237 1.099 1.00 96.06 364 LEU A C 1
ATOM 2672 O O . LEU A 1 364 ? -11.543 -5.036 0.317 1.00 96.06 364 LEU A O 1
ATOM 2676 N N . THR A 1 365 ? -10.516 -3.088 0.683 1.00 89.62 365 THR A N 1
ATOM 2677 C CA . THR A 1 365 ? -10.368 -2.738 -0.731 1.00 89.62 365 THR A CA 1
ATOM 2678 C C . THR A 1 365 ? -8.912 -2.402 -1.024 1.00 89.62 365 THR A C 1
ATOM 2680 O O . THR A 1 365 ? -8.333 -1.509 -0.405 1.00 89.62 365 THR A O 1
ATOM 2683 N N . TYR A 1 366 ? -8.330 -3.099 -1.999 1.00 83.88 366 TYR A N 1
ATOM 2684 C CA . TYR A 1 366 ? -6.974 -2.888 -2.493 1.00 83.88 366 TYR A CA 1
ATOM 2685 C C . TYR A 1 366 ? -6.985 -2.710 -4.011 1.00 83.88 366 TYR A C 1
ATOM 2687 O O . TYR A 1 366 ? -7.531 -3.539 -4.736 1.00 83.88 366 TYR A O 1
ATOM 2695 N N . ASN A 1 367 ? -6.386 -1.629 -4.508 1.00 71.88 367 ASN A N 1
ATOM 2696 C CA . ASN A 1 367 ? -6.364 -1.302 -5.934 1.00 71.88 367 ASN A CA 1
ATOM 2697 C C . ASN A 1 367 ? -5.058 -0.589 -6.327 1.00 71.88 367 ASN A C 1
ATOM 2699 O O . ASN A 1 367 ? -4.211 -0.302 -5.482 1.00 71.88 367 ASN A O 1
ATOM 2703 N N . ALA A 1 368 ? -4.913 -0.247 -7.608 1.00 66.44 368 ALA A N 1
ATOM 2704 C CA . ALA A 1 368 ? -3.718 0.421 -8.128 1.00 66.44 368 ALA A CA 1
ATOM 2705 C C . ALA A 1 368 ? -3.418 1.777 -7.455 1.00 66.44 368 ALA A C 1
ATOM 2707 O O . ALA A 1 368 ? -2.257 2.151 -7.308 1.00 66.44 368 ALA A O 1
ATOM 2708 N N . THR A 1 369 ? -4.441 2.517 -7.010 1.00 68.00 369 THR A N 1
ATOM 2709 C CA . THR A 1 369 ? -4.239 3.752 -6.237 1.00 68.00 369 THR A CA 1
ATOM 2710 C C . THR A 1 369 ? -3.632 3.450 -4.868 1.00 68.00 369 THR A C 1
ATOM 2712 O O . THR A 1 369 ? -2.788 4.219 -4.416 1.00 68.00 369 THR A O 1
ATOM 2715 N N . VAL A 1 370 ? -4.003 2.319 -4.247 1.00 69.94 370 VAL A N 1
ATOM 2716 C CA . VAL A 1 370 ? -3.424 1.849 -2.971 1.00 69.94 370 VAL A CA 1
ATOM 2717 C C . VAL A 1 370 ? -1.979 1.460 -3.138 1.00 69.94 370 VAL A C 1
ATOM 2719 O O . VAL A 1 370 ? -1.123 1.914 -2.385 1.00 69.94 370 VAL A O 1
ATOM 2722 N N . GLN A 1 371 ? -1.704 0.688 -4.176 1.00 71.56 371 GLN A N 1
ATOM 2723 C CA . GLN A 1 371 ? -0.357 0.281 -4.520 1.00 71.56 371 GLN A CA 1
ATOM 2724 C C . GLN A 1 371 ? 0.566 1.486 -4.756 1.00 71.56 371 GLN A C 1
ATOM 2726 O O . GLN A 1 371 ? 1.674 1.519 -4.235 1.00 71.56 371 GLN A O 1
ATOM 2731 N N . ALA A 1 372 ? 0.092 2.507 -5.478 1.00 65.44 372 ALA A N 1
ATOM 2732 C CA . ALA A 1 372 ? 0.862 3.715 -5.773 1.00 65.44 372 ALA A CA 1
ATOM 2733 C C . ALA A 1 372 ? 1.084 4.640 -4.560 1.00 65.44 372 ALA A C 1
ATOM 2735 O O . ALA A 1 372 ? 1.930 5.527 -4.627 1.00 65.44 372 ALA A O 1
ATOM 2736 N N . ALA A 1 373 ? 0.303 4.487 -3.484 1.00 64.12 373 ALA A N 1
ATOM 2737 C CA . ALA A 1 373 ? 0.432 5.283 -2.261 1.00 64.12 373 ALA A CA 1
ATOM 2738 C C . ALA A 1 373 ? 1.492 4.736 -1.295 1.00 64.12 373 ALA A C 1
ATOM 2740 O O . ALA A 1 373 ? 1.855 5.415 -0.335 1.00 64.12 373 ALA A O 1
ATOM 2741 N N . LEU A 1 374 ? 1.950 3.502 -1.506 1.00 66.44 374 LEU A N 1
ATOM 2742 C CA . LEU A 1 374 ? 2.913 2.883 -0.613 1.00 66.44 374 LEU A CA 1
ATOM 2743 C C . LEU A 1 374 ? 4.285 3.546 -0.759 1.00 66.44 374 LEU A C 1
ATOM 2745 O O . LEU A 1 374 ? 4.668 3.923 -1.869 1.00 66.44 374 LEU A O 1
ATOM 2749 N N . PRO A 1 375 ? 5.043 3.681 0.343 1.00 56.06 375 PRO A N 1
ATOM 2750 C CA . PRO A 1 375 ? 6.439 4.077 0.256 1.00 56.06 375 PRO A CA 1
ATOM 2751 C C . PRO A 1 375 ? 7.155 3.139 -0.721 1.00 56.06 375 PRO A C 1
ATOM 2753 O O . PRO A 1 375 ? 6.996 1.922 -0.617 1.00 56.06 375 PRO A O 1
ATOM 2756 N N . ASN A 1 376 ? 7.910 3.691 -1.677 1.00 41.84 376 ASN A N 1
ATOM 2757 C CA . ASN A 1 376 ? 8.768 2.884 -2.545 1.00 41.84 376 ASN A CA 1
ATOM 2758 C C . ASN A 1 376 ? 9.708 2.070 -1.640 1.00 41.84 376 ASN A C 1
ATOM 2760 O O . ASN A 1 376 ? 10.528 2.671 -0.943 1.00 41.84 376 ASN A O 1
ATOM 2764 N N . ALA A 1 377 ? 9.530 0.747 -1.610 1.00 35.41 377 ALA A N 1
ATOM 2765 C CA . ALA A 1 377 ? 10.400 -0.176 -0.886 1.00 35.41 377 ALA A CA 1
ATOM 2766 C C . ALA A 1 377 ? 11.733 -0.359 -1.618 1.00 35.41 377 ALA A C 1
ATOM 2768 O O . ALA A 1 377 ? 11.703 -0.468 -2.869 1.00 35.41 377 ALA A O 1
#

Sequence (377 aa):
MKHIAYFSIGLALLGAVASASGADIITINAHGSKLAGIGPTMQLWIDGNRVGTVNVDATVATDYTFSVTLPASGTVRLDVVFVNDAYRPPQDRNLFLNSVSVRGQTFLPTDAGVVLDRGSGSAAFDGRNAIPGQVGVYWNGATRFSVTLAADAGGNCIYPVYSGGTLRIGNESTINGHDISGRGNAIIPDTGSVTDATLDTRFFDSDSFPNFSGGGNYRGNGSGLIPGTRYDSVILTGGIVPNGDYQIGTLAIDGGVTFTGGAMYVKSMTISEEETVNFSAATLFHVGVGVSIEKEVRLRASGNPWAQFYLYGSADWRADKELRMDGLVLGAGEGANITAGKDSRITGVLITAGDITLDKEVELTYNATVQAALPNA